Protein AF-0000000078951156 (afdb_homodimer)

Radius of gyration: 26.2 Å; Cα contacts (8 Å, |Δi|>4): 1531; chains: 2; bounding box: 58×68×75 Å

Nearest PDB structures (foldseek):
  7yvr-assembly1_C  TM=9.815E-01  e=1.668E-40  Neptunomonas marina
  1v72-assembly1_A  TM=9.658E-01  e=3.087E-38  Pseudomonas putida
  5vye-assembly1_C  TM=9.739E-01  e=1.030E-37  Pseudomonas putida
  7w0i-assembly1_A  TM=9.448E-01  e=1.186E-33  Mycolicibacterium vanbaalenii PYR-1
  1svv-assembly1_B  TM=9.393E-01  e=5.114E-29  Leishmania major

Secondary structure (DSSP, 8-state):
-PPEE-S-GGGSPPPHHHHHHHHHT-S---STT-STTGGGHHHHHHHHHTS--EEEEES-HHHHHHHHHHHH--TTEEEEEETT-HHHHSSTTHHHHHHTS-EEEEE--STT---HHHHHHHHHTS-S-TTSPEEEEEEEESS-TTS----HHHHHHHHHHHHHHT-EEEEEETTHHHHHHHHT--GGGGTGGGT--EEEEE-GGGT-SS-EEEEESSGGGGTTHHHHHHHTT---TTTHHHHHHHHHHHGGGHHHHHHHHHHHHHHHHHHHS-GGGBSS---SSEEEEE--HHHHHHHHHTTEE-EE-SSSEEEEE--TT--HHHHHHHHHHHHT-/-PPEE-S-GGGSPPPHHHHHHHHHT-S---STT-STTGGGHHHHHHHHHTS--EEEEES-HHHHHHHHHHHH--TTEEEEEETT-HHHHSSTTHHHHHHTS-EEEEE--STT---HHHHHHHHHTS-S-TTSPEEEEEEEESS-TTS----HHHHHHHHHHHHHHT-EEEEEETTHHHHHHHHT--GGGGTGGGT--EEEEE-GGGT-SS-EEEEESSGGGGTTHHHHHHHTT---TTTHHHHHHHHHHHGGGHHHHHHHHHHHHHHHHHHHS-GGGBSS---SSEEEEE--HHHHHHHHHTTEE-EE-SSSEEEEE--TT--HHHHHHHHHHHHT-

InterPro domains:
  IPR001597 Aromatic amino acid beta-eliminating lyase/threonine aldolase [PF01212] (6-291)
  IPR015421 Pyridoxal phosphate-dependent transferase, major domain [G3DSA:3.40.640.10] (15-253)
  IPR015422 Pyridoxal phosphate-dependent transferase, small domain [G3DSA:3.90.1150.10] (8-329)
  IPR015424 Pyridoxal phosphate-dependent transferase [SSF53383] (4-333)

Structure (mmCIF, N/CA/C/O backbone):
data_AF-0000000078951156-model_v1
#
loop_
_entity.id
_entity.type
_entity.pdbx_description
1 polymer 'Aromatic amino acid beta-eliminating lyase/threonine aldolase'
#
loop_
_atom_site.group_PDB
_atom_site.id
_atom_site.type_symbol
_atom_site.label_atom_id
_atom_site.label_alt_id
_atom_site.label_comp_id
_atom_site.label_asym_id
_atom_site.label_entity_id
_atom_site.label_seq_id
_atom_site.pdbx_PDB_ins_code
_atom_site.Cartn_x
_atom_site.Cartn_y
_atom_site.Cartn_z
_atom_site.occupancy
_atom_site.B_iso_or_equiv
_atom_site.auth_seq_id
_atom_site.auth_comp_id
_atom_site.auth_asym_id
_atom_site.auth_atom_id
_atom_site.pdbx_PDB_model_num
ATOM 1 N N . MET A 1 1 ? -22.469 3.604 26.531 1 47.78 1 MET A N 1
ATOM 2 C CA . MET A 1 1 ? -22.484 4.863 25.797 1 47.78 1 MET A CA 1
ATOM 3 C C . MET A 1 1 ? -21.641 4.762 24.516 1 47.78 1 MET A C 1
ATOM 5 O O . MET A 1 1 ? -20.641 4.031 24.484 1 47.78 1 MET A O 1
ATOM 9 N N . GLN A 1 2 ? -22.141 5.223 23.422 1 68.06 2 GLN A N 1
ATOM 10 C CA . GLN A 1 2 ? -21.453 5.094 22.125 1 68.06 2 GLN A CA 1
ATOM 11 C C . GLN A 1 2 ? -20.172 5.926 22.109 1 68.06 2 GLN A C 1
ATOM 13 O O . GLN A 1 2 ? -20.156 7.059 22.594 1 68.06 2 GLN A O 1
ATOM 18 N N . SER A 1 3 ? -19 5.363 21.781 1 87.38 3 SER A N 1
ATOM 19 C CA . SER A 1 3 ? -17.703 6.051 21.734 1 87.38 3 SER A CA 1
ATOM 20 C C . SER A 1 3 ? -17.75 7.207 20.734 1 87.38 3 SER A C 1
ATOM 22 O O . SER A 1 3 ? -18.328 7.09 19.656 1 87.38 3 SER A O 1
ATOM 24 N N . ILE A 1 4 ? -17.391 8.445 21.312 1 93 4 ILE A N 1
ATOM 25 C CA . ILE A 1 4 ? -17.344 9.641 20.484 1 93 4 ILE A CA 1
ATOM 26 C C . ILE A 1 4 ? -15.898 9.906 20.047 1 93 4 ILE A C 1
ATOM 28 O O . ILE A 1 4 ? -15.039 10.195 20.875 1 93 4 ILE A O 1
ATOM 32 N N . ARG A 1 5 ? -15.719 9.898 18.766 1 93.12 5 ARG A N 1
ATOM 33 C CA . ARG A 1 5 ? -14.375 9.852 18.188 1 93.12 5 ARG A CA 1
ATOM 34 C C . ARG A 1 5 ? -13.812 11.258 18.016 1 93.12 5 ARG A C 1
ATOM 36 O O . ARG A 1 5 ? -14.312 12.039 17.203 1 93.12 5 ARG A O 1
ATOM 43 N N . PHE A 1 6 ? -12.688 11.516 18.719 1 96.56 6 PHE A N 1
ATOM 44 C CA . PHE A 1 6 ? -11.883 12.711 18.469 1 96.56 6 PHE A CA 1
ATOM 45 C C . PHE A 1 6 ? -10.398 12.359 18.469 1 96.56 6 PHE A C 1
ATOM 47 O O . PHE A 1 6 ? -9.547 13.227 18.703 1 96.56 6 PHE A O 1
ATOM 54 N N . PHE A 1 7 ? -10.117 11.047 18.281 1 94.38 7 PHE A N 1
ATOM 55 C CA . PHE A 1 7 ? -8.734 10.586 18.406 1 94.38 7 PHE A CA 1
ATOM 56 C C . PHE A 1 7 ? -8.016 10.672 17.062 1 94.38 7 PHE A C 1
ATOM 58 O O . PHE A 1 7 ? -6.785 10.766 17.016 1 94.38 7 PHE A O 1
ATOM 65 N N . SER A 1 8 ? -8.828 10.617 15.953 1 95.38 8 SER A N 1
ATOM 66 C CA . SER A 1 8 ? -8.133 10.57 14.672 1 95.38 8 SER A CA 1
ATOM 67 C C . SER A 1 8 ? -9.094 10.828 13.516 1 95.38 8 SER A C 1
ATOM 69 O O . SER A 1 8 ? -10.219 10.328 13.516 1 95.38 8 SER A O 1
ATOM 71 N N . ASP A 1 9 ? -8.641 11.586 12.57 1 95.75 9 ASP A N 1
ATOM 72 C CA . ASP A 1 9 ? -9.422 11.797 11.359 1 95.75 9 ASP A CA 1
ATOM 73 C C . ASP A 1 9 ? -9.258 10.633 10.383 1 95.75 9 ASP A C 1
ATOM 75 O O . ASP A 1 9 ? -9.984 10.531 9.398 1 95.75 9 ASP A O 1
ATOM 79 N N . ASN A 1 10 ? -8.375 9.648 10.68 1 93.31 10 ASN A N 1
ATOM 80 C CA . ASN A 1 10 ? -8.242 8.406 9.914 1 93.31 10 ASN A CA 1
ATOM 81 C C . ASN A 1 10 ? -9.414 7.465 10.164 1 93.31 10 ASN A C 1
ATOM 83 O O . ASN A 1 10 ? -9.625 6.516 9.414 1 93.31 10 ASN A O 1
ATOM 87 N N . ALA A 1 11 ? -10.141 7.719 11.164 1 92.44 11 ALA A N 1
ATOM 88 C CA . ALA A 1 11 ? -11.234 6.828 11.531 1 92.44 11 ALA A CA 1
ATOM 89 C C . ALA A 1 11 ? -12.531 7.23 10.828 1 92.44 11 ALA A C 1
ATOM 91 O O . ALA A 1 11 ? -13.531 6.516 10.906 1 92.44 11 ALA A O 1
ATOM 92 N N . ALA A 1 12 ? -12.5 8.336 10.172 1 95.38 12 ALA A N 1
ATOM 93 C CA . ALA A 1 12 ? -13.688 8.898 9.539 1 95.38 12 ALA A CA 1
ATOM 94 C C . ALA A 1 12 ? -14.18 8 8.398 1 95.38 12 ALA A C 1
ATOM 96 O O . ALA A 1 12 ? -13.453 7.117 7.945 1 95.38 12 ALA A O 1
ATOM 97 N N . THR A 1 13 ? -15.383 8.156 7.988 1 96.88 13 THR A N 1
ATOM 98 C CA . THR A 1 13 ? -15.977 7.465 6.852 1 96.88 13 THR A CA 1
ATOM 99 C C . THR A 1 13 ? -15.422 8 5.535 1 96.88 13 THR A C 1
ATOM 101 O O . THR A 1 13 ? -14.641 8.953 5.531 1 96.88 13 THR A O 1
ATOM 104 N N . VAL A 1 14 ? -15.773 7.324 4.477 1 98.31 14 VAL A N 1
ATOM 105 C CA . VAL A 1 14 ? -15.508 7.793 3.121 1 98.31 14 VAL A CA 1
ATOM 106 C C . VAL A 1 14 ? -16.656 8.672 2.639 1 98.31 14 VAL A C 1
ATOM 108 O O . VAL A 1 14 ? -17.828 8.32 2.793 1 98.31 14 VAL A O 1
ATOM 111 N N . ALA A 1 15 ? -16.312 9.836 2.105 1 98.56 15 ALA A N 1
ATOM 112 C CA . ALA A 1 15 ? -17.328 10.766 1.614 1 98.56 15 ALA A CA 1
ATOM 113 C C . ALA A 1 15 ? -18.156 10.133 0.498 1 98.56 15 ALA A C 1
ATOM 115 O O . ALA A 1 15 ? -17.625 9.414 -0.349 1 98.56 15 ALA A O 1
ATOM 116 N N . ALA A 1 16 ? -19.422 10.477 0.451 1 98.12 16 ALA A N 1
ATOM 117 C CA . ALA A 1 16 ? -20.359 9.852 -0.475 1 98.12 16 ALA A CA 1
ATOM 118 C C . ALA A 1 16 ? -19.891 10.016 -1.92 1 98.12 16 ALA A C 1
ATOM 120 O O . ALA A 1 16 ? -19.891 9.055 -2.693 1 98.12 16 ALA A O 1
ATOM 121 N N . PRO A 1 17 ? -19.469 11.258 -2.359 1 98.56 17 PRO A N 1
ATOM 122 C CA . PRO A 1 17 ? -19.031 11.391 -3.748 1 98.56 17 PRO A CA 1
ATOM 123 C C . PRO A 1 17 ? -17.828 10.508 -4.078 1 98.56 17 PRO A C 1
ATOM 125 O O . PRO A 1 17 ? -17.688 10.047 -5.215 1 98.56 17 PRO A O 1
ATOM 128 N N . VAL A 1 18 ? -16.984 10.297 -3.096 1 98.69 18 VAL A N 1
ATOM 129 C CA . VAL A 1 18 ? -15.812 9.445 -3.293 1 98.69 18 VAL A CA 1
ATOM 130 C C . VAL A 1 18 ? -16.25 7.988 -3.432 1 98.69 18 VAL A C 1
ATOM 132 O O . VAL A 1 18 ? -15.773 7.277 -4.32 1 98.69 18 VAL A O 1
ATOM 135 N N . MET A 1 19 ? -17.141 7.496 -2.551 1 98.44 19 MET A N 1
ATOM 136 C CA . MET A 1 19 ? -17.672 6.141 -2.662 1 98.44 19 MET A CA 1
ATOM 137 C C . MET A 1 19 ? -18.359 5.93 -4.012 1 98.44 19 MET A C 1
ATOM 139 O O . MET A 1 19 ? -18.172 4.895 -4.652 1 98.44 19 MET A O 1
ATOM 143 N N . ASP A 1 20 ? -19.109 6.93 -4.406 1 98.44 20 ASP A N 1
ATOM 144 C CA . ASP A 1 20 ? -19.766 6.875 -5.707 1 98.44 20 ASP A CA 1
ATOM 145 C C . ASP A 1 20 ? -18.75 6.734 -6.836 1 98.44 20 ASP A C 1
ATOM 147 O O . ASP A 1 20 ? -18.984 6.004 -7.801 1 98.44 20 ASP A O 1
ATOM 151 N N . ALA A 1 21 ? -17.703 7.477 -6.77 1 98.5 21 ALA A N 1
ATOM 152 C CA . ALA A 1 21 ? -16.641 7.418 -7.781 1 98.5 21 ALA A CA 1
ATOM 153 C C . ALA A 1 21 ? -16.016 6.027 -7.84 1 98.5 21 ALA A C 1
ATOM 155 O O . ALA A 1 21 ? -15.695 5.531 -8.922 1 98.5 21 ALA A O 1
ATOM 156 N N . ILE A 1 22 ? -15.797 5.406 -6.672 1 98.12 22 ILE A N 1
ATOM 157 C CA . ILE A 1 22 ? -15.242 4.059 -6.598 1 98.12 22 ILE A CA 1
ATOM 158 C C . ILE A 1 22 ? -16.188 3.08 -7.305 1 98.12 22 ILE A C 1
ATOM 160 O O . ILE A 1 22 ? -15.742 2.279 -8.133 1 98.12 22 ILE A O 1
ATOM 164 N N . ILE A 1 23 ? -17.453 3.178 -7.023 1 97.69 23 ILE A N 1
ATOM 165 C CA . ILE A 1 23 ? -18.453 2.299 -7.621 1 97.69 23 ILE A CA 1
ATOM 166 C C . ILE A 1 23 ? -18.484 2.506 -9.133 1 97.69 23 ILE A C 1
ATOM 168 O O . ILE A 1 23 ? -18.516 1.539 -9.898 1 97.69 23 ILE A O 1
ATOM 172 N N . ALA A 1 24 ? -18.391 3.787 -9.531 1 97.12 24 ALA A N 1
ATOM 173 C CA . ALA A 1 24 ? -18.453 4.129 -10.945 1 97.12 24 ALA A CA 1
ATOM 174 C C . ALA A 1 24 ? -17.219 3.607 -11.695 1 97.12 24 ALA A C 1
ATOM 176 O O . ALA A 1 24 ? -17.297 3.279 -12.875 1 97.12 24 ALA A O 1
ATOM 177 N N . ALA A 1 25 ? -16.125 3.49 -11.016 1 96.69 25 ALA A N 1
ATOM 178 C CA . ALA A 1 25 ? -14.883 3.057 -11.633 1 96.69 25 ALA A CA 1
ATOM 179 C C . ALA A 1 25 ? -14.836 1.539 -11.781 1 96.69 25 ALA A C 1
ATOM 181 O O . ALA A 1 25 ? -13.891 0.99 -12.344 1 96.69 25 ALA A O 1
ATOM 182 N N . ASN A 1 26 ? -15.852 0.798 -11.258 1 96.38 26 ASN A N 1
ATOM 183 C CA . ASN A 1 26 ? -15.859 -0.661 -11.281 1 96.38 26 ASN A CA 1
ATOM 184 C C . ASN A 1 26 ? -16.219 -1.2 -12.656 1 96.38 26 ASN A C 1
ATOM 186 O O . ASN A 1 26 ? -17.25 -1.863 -12.828 1 96.38 26 ASN A O 1
ATOM 190 N N . GLN A 1 27 ? -15.375 -0.927 -13.562 1 91.81 27 GLN A N 1
ATOM 191 C CA . GLN A 1 27 ? -15.398 -1.432 -14.938 1 91.81 27 GLN A CA 1
ATOM 192 C C . GLN A 1 27 ? -14.047 -2.025 -15.32 1 91.81 27 GLN A C 1
ATOM 194 O O . GLN A 1 27 ? -13.016 -1.641 -14.773 1 91.81 27 GLN A O 1
ATOM 199 N N . SER A 1 28 ? -14.18 -2.949 -16.234 1 86.44 28 SER A N 1
ATOM 200 C CA . SER A 1 28 ? -12.906 -3.486 -16.719 1 86.44 28 SER A CA 1
ATOM 201 C C . SER A 1 28 ? -12.094 -2.422 -17.438 1 86.44 28 SER A C 1
ATOM 203 O O . SER A 1 28 ? -12.648 -1.62 -18.203 1 86.44 28 SER A O 1
ATOM 205 N N . ASP A 1 29 ? -10.805 -2.338 -17.125 1 87.69 29 ASP A N 1
ATOM 206 C CA . ASP A 1 29 ? -9.867 -1.392 -17.719 1 87.69 29 ASP A CA 1
ATOM 207 C C . ASP A 1 29 ? -8.438 -1.939 -17.688 1 87.69 29 ASP A C 1
ATOM 209 O O . ASP A 1 29 ? -8.203 -3.045 -17.203 1 87.69 29 ASP A O 1
ATOM 213 N N . MET A 1 30 ? -7.539 -1.238 -18.312 1 86.94 30 MET A N 1
ATOM 214 C CA . MET A 1 30 ? -6.129 -1.613 -18.219 1 86.94 30 MET A CA 1
ATOM 215 C C . MET A 1 30 ? -5.676 -1.623 -16.766 1 86.94 30 MET A C 1
ATOM 217 O O . MET A 1 30 ? -6.27 -0.954 -15.914 1 86.94 30 MET A O 1
ATOM 221 N N . ALA A 1 31 ? -4.656 -2.4 -16.516 1 88.19 31 ALA A N 1
ATOM 222 C CA . ALA A 1 31 ? -4.191 -2.572 -15.141 1 88.19 31 ALA A CA 1
ATOM 223 C C . ALA A 1 31 ? -3.125 -1.537 -14.789 1 88.19 31 ALA A C 1
ATOM 225 O O . ALA A 1 31 ? -2.576 -0.877 -15.68 1 88.19 31 ALA A O 1
ATOM 226 N N . TYR A 1 32 ? -3 -1.372 -13.406 1 89.44 32 TYR A N 1
ATOM 227 C CA . TYR A 1 32 ? -1.96 -0.537 -12.812 1 89.44 32 TYR A CA 1
ATOM 228 C C . TYR A 1 32 ? -2.176 0.931 -13.164 1 89.44 32 TYR A C 1
ATOM 230 O O . TYR A 1 32 ? -3.223 1.503 -12.859 1 89.44 32 TYR A O 1
ATOM 238 N N . ASP A 1 33 ? -1.281 1.632 -13.859 1 88.19 33 ASP A N 1
ATOM 239 C CA . ASP A 1 33 ? -1.396 3.068 -14.102 1 88.19 33 ASP A CA 1
ATOM 240 C C . ASP A 1 33 ? -1.821 3.352 -15.539 1 88.19 33 ASP A C 1
ATOM 242 O O . ASP A 1 33 ? -1.809 4.504 -15.977 1 88.19 33 ASP A O 1
ATOM 246 N N . SER A 1 34 ? -2.213 2.342 -16.203 1 90.12 34 SER A N 1
ATOM 247 C CA . SER A 1 34 ? -2.543 2.531 -17.609 1 90.12 34 SER A CA 1
ATOM 248 C C . SER A 1 34 ? -4.043 2.709 -17.812 1 90.12 34 SER A C 1
ATOM 250 O O . SER A 1 34 ? -4.512 2.873 -18.938 1 90.12 34 SER A O 1
ATOM 252 N N . ASP A 1 35 ? -4.781 2.744 -16.797 1 92.19 35 ASP A N 1
ATOM 253 C CA . ASP A 1 35 ? -6.223 2.949 -16.875 1 92.19 35 ASP A CA 1
ATOM 254 C C . ASP A 1 35 ? -6.559 4.422 -17.109 1 92.19 35 ASP A C 1
ATOM 256 O O . ASP A 1 35 ? -5.715 5.297 -16.906 1 92.19 35 ASP A O 1
ATOM 260 N N . LYS A 1 36 ? -7.758 4.672 -17.5 1 93.62 36 LYS A N 1
ATOM 261 C CA . LYS A 1 36 ? -8.164 6.004 -17.922 1 93.62 36 LYS A CA 1
ATOM 262 C C . LYS A 1 36 ? -8.164 6.984 -16.766 1 93.62 36 LYS A C 1
ATOM 264 O O . LYS A 1 36 ? -7.965 8.188 -16.953 1 93.62 36 LYS A O 1
ATOM 269 N N . TRP A 1 37 ? -8.398 6.578 -15.57 1 95.12 37 TRP A N 1
ATOM 270 C CA . TRP A 1 37 ? -8.406 7.473 -14.422 1 95.12 37 TRP A CA 1
ATOM 271 C C . TRP A 1 37 ? -6.984 7.891 -14.039 1 95.12 37 TRP A C 1
ATOM 273 O O . TRP A 1 37 ? -6.715 9.07 -13.828 1 95.12 37 TRP A O 1
ATOM 283 N N . SER A 1 38 ? -6.113 6.918 -13.984 1 95 38 SER A N 1
ATOM 284 C CA . SER A 1 38 ? -4.723 7.188 -13.625 1 95 38 SER A CA 1
ATOM 285 C C . SER A 1 38 ? -4.062 8.117 -14.641 1 95 38 SER A C 1
ATOM 287 O O . SER A 1 38 ? -3.238 8.953 -14.273 1 95 38 SER A O 1
ATOM 289 N N . GLN A 1 39 ? -4.445 7.992 -15.82 1 95.62 39 GLN A N 1
ATOM 290 C CA . GLN A 1 39 ? -3.822 8.758 -16.906 1 95.62 39 GLN A CA 1
ATOM 291 C C . GLN A 1 39 ? -4.238 10.219 -16.844 1 95.62 39 GLN A C 1
ATOM 293 O O . GLN A 1 39 ? -3.615 11.07 -17.484 1 95.62 39 GLN A O 1
ATOM 298 N N . LYS A 1 40 ? -5.223 10.578 -16.047 1 97 40 LYS A N 1
ATOM 299 C CA . LYS A 1 40 ? -5.723 11.945 -15.953 1 97 40 LYS A CA 1
ATOM 300 C C . LYS A 1 40 ? -5.004 12.711 -14.844 1 97 40 LYS A C 1
ATOM 302 O O . LYS A 1 40 ? -5.113 13.938 -14.758 1 97 40 LYS A O 1
ATOM 307 N N . LEU A 1 41 ? -4.246 12.078 -14.094 1 97.81 41 LEU A N 1
ATOM 308 C CA . LEU A 1 41 ? -3.781 12.672 -12.844 1 97.81 41 LEU A CA 1
ATOM 309 C C . LEU A 1 41 ? -2.855 13.859 -13.109 1 97.81 41 LEU A C 1
ATOM 311 O O . LEU A 1 41 ? -2.941 14.883 -12.438 1 97.81 41 LEU A O 1
ATOM 315 N N . ASP A 1 42 ? -1.95 13.711 -14.109 1 98.25 42 ASP A N 1
ATOM 316 C CA . ASP A 1 42 ? -1.067 14.828 -14.438 1 98.25 42 ASP A CA 1
ATOM 317 C C . ASP A 1 42 ? -1.869 16.078 -14.781 1 98.25 42 ASP A C 1
ATOM 319 O O . ASP A 1 42 ? -1.58 17.172 -14.273 1 98.25 42 ASP A O 1
ATOM 323 N N . ALA A 1 43 ? -2.877 15.906 -15.562 1 98.44 43 ALA A N 1
ATOM 324 C CA . ALA A 1 43 ? -3.676 17.047 -16.016 1 98.44 43 ALA A CA 1
ATOM 325 C C . ALA A 1 43 ? -4.461 17.656 -14.867 1 98.44 43 ALA A C 1
ATOM 327 O O . ALA A 1 43 ? -4.508 18.891 -14.734 1 98.44 43 ALA A O 1
ATOM 328 N N . ILE A 1 44 ? -5.023 16.828 -14.039 1 97.88 44 ILE A N 1
ATOM 329 C CA . ILE A 1 44 ? -5.871 17.281 -12.945 1 97.88 44 ILE A CA 1
ATOM 330 C C . ILE A 1 44 ? -5.031 18.078 -11.945 1 97.88 44 ILE A C 1
ATOM 332 O O . ILE A 1 44 ? -5.434 19.156 -11.508 1 97.88 44 ILE A O 1
ATOM 336 N N . PHE A 1 45 ? -3.904 17.609 -11.641 1 98.69 45 PHE A N 1
ATOM 337 C CA . PHE A 1 45 ? -3.053 18.297 -10.672 1 98.69 45 PHE A CA 1
ATOM 338 C C . PHE A 1 45 ? -2.393 19.516 -11.312 1 98.69 45 PHE A C 1
ATOM 340 O O . PHE A 1 45 ? -2.16 20.516 -10.641 1 98.69 45 PHE A O 1
ATOM 347 N N . SER A 1 46 ? -2.066 19.438 -12.625 1 98.81 46 SER A N 1
ATOM 348 C CA . SER A 1 46 ? -1.535 20.609 -13.312 1 98.81 46 SER A CA 1
ATOM 349 C C . SER A 1 46 ? -2.529 21.766 -13.289 1 98.81 46 SER A C 1
ATOM 351 O O . SER A 1 46 ? -2.143 22.922 -13.109 1 98.81 46 SER A O 1
ATOM 353 N N . GLU A 1 47 ? -3.752 21.375 -13.445 1 98.5 47 GLU A N 1
ATOM 354 C CA . GLU A 1 47 ? -4.801 22.391 -13.359 1 98.5 47 GLU A CA 1
ATOM 355 C C . GLU A 1 47 ? -4.895 22.969 -11.945 1 98.5 47 GLU A C 1
ATOM 357 O O . GLU A 1 47 ? -4.961 24.188 -11.773 1 98.5 47 GLU A O 1
ATOM 362 N N . LEU A 1 48 ? -4.844 22.172 -10.984 1 98.5 48 LEU A N 1
ATOM 363 C CA . LEU A 1 48 ? -4.969 22.578 -9.594 1 98.5 48 LEU A CA 1
ATOM 364 C C . LEU A 1 48 ? -3.857 23.562 -9.219 1 98.5 48 LEU A C 1
ATOM 366 O O . LEU A 1 48 ? -4.102 24.547 -8.523 1 98.5 48 LEU A O 1
ATOM 370 N N . PHE A 1 49 ? -2.629 23.281 -9.711 1 98.75 49 PHE A N 1
ATOM 371 C CA . PHE A 1 49 ? -1.468 24.031 -9.242 1 98.75 49 PHE A CA 1
ATOM 372 C C . PHE A 1 49 ? -1.082 25.109 -10.234 1 98.75 49 PHE A C 1
ATOM 374 O O . PHE A 1 49 ? -0.216 25.938 -9.953 1 98.75 49 PHE A O 1
ATOM 381 N N . GLY A 1 50 ? -1.696 25.109 -11.414 1 98.56 50 GLY A N 1
ATOM 382 C CA . GLY A 1 50 ? -1.432 26.125 -12.414 1 98.56 50 GLY A CA 1
ATOM 383 C C . GLY A 1 50 ? -0.062 25.984 -13.055 1 98.56 50 GLY A C 1
ATOM 384 O O . GLY A 1 50 ? 0.547 26.984 -13.445 1 98.56 50 GLY A O 1
ATOM 385 N N . THR A 1 51 ? 0.474 24.797 -13.016 1 98.69 51 THR A N 1
ATOM 386 C CA . THR A 1 51 ? 1.747 24.469 -13.641 1 98.69 51 THR A CA 1
ATOM 387 C C . THR A 1 51 ? 1.788 22.984 -14.039 1 98.69 51 THR A C 1
ATOM 389 O O . THR A 1 51 ? 1.026 22.172 -13.508 1 98.69 51 THR A O 1
ATOM 392 N N . ASP A 1 52 ? 2.604 22.625 -15.031 1 98.5 52 ASP A N 1
ATOM 393 C CA . ASP A 1 52 ? 2.746 21.234 -15.406 1 98.5 52 ASP A CA 1
ATOM 394 C C . ASP A 1 52 ? 3.383 20.422 -14.281 1 98.5 52 ASP A C 1
ATOM 396 O O . ASP A 1 52 ? 4.441 20.781 -13.766 1 98.5 52 ASP A O 1
ATOM 400 N N . VAL A 1 53 ? 2.748 19.375 -13.875 1 98.69 53 VAL A N 1
ATOM 401 C CA . VAL A 1 53 ? 3.283 18.484 -12.852 1 98.69 53 VAL A CA 1
ATOM 402 C C . VAL A 1 53 ? 3.178 17.031 -13.328 1 98.69 53 VAL A C 1
ATOM 404 O O . VAL A 1 53 ? 2.521 16.75 -14.328 1 98.69 53 VAL A O 1
ATOM 407 N N . THR A 1 54 ? 3.963 16.141 -12.766 1 98.62 54 THR A N 1
ATOM 408 C CA . THR A 1 54 ? 3.73 14.703 -12.781 1 98.62 54 THR A CA 1
ATOM 409 C C . THR A 1 54 ? 3.146 14.234 -11.453 1 98.62 54 THR A C 1
ATOM 411 O O . THR A 1 54 ? 3.605 14.648 -10.391 1 98.62 54 THR A O 1
ATOM 414 N N . ALA A 1 55 ? 2.074 13.508 -11.555 1 98.56 55 ALA A N 1
ATOM 415 C CA . ALA A 1 55 ? 1.429 13.031 -10.336 1 98.56 55 ALA A CA 1
ATOM 416 C C . ALA A 1 55 ? 1.238 11.516 -10.367 1 98.56 55 ALA A C 1
ATOM 418 O O . ALA A 1 55 ? 0.8 10.961 -11.375 1 98.56 55 ALA A O 1
ATOM 419 N N . HIS A 1 56 ? 1.643 10.883 -9.289 1 98.12 56 HIS A N 1
ATOM 420 C CA . HIS A 1 56 ? 1.404 9.461 -9.078 1 98.12 56 HIS A CA 1
ATOM 421 C C . HIS A 1 56 ? 0.555 9.219 -7.836 1 98.12 56 HIS A C 1
ATOM 423 O O . HIS A 1 56 ? 0.742 9.883 -6.812 1 98.12 56 HIS A O 1
ATOM 429 N N . TRP A 1 57 ? -0.445 8.305 -7.969 1 97.94 57 TRP A N 1
ATOM 430 C CA . TRP A 1 57 ? -1.23 7.961 -6.789 1 97.94 57 TRP A CA 1
ATOM 431 C C . TRP A 1 57 ? -0.433 7.066 -5.848 1 97.94 57 TRP A C 1
ATOM 433 O O . TRP A 1 57 ? 0.496 6.375 -6.273 1 97.94 57 TRP A O 1
ATOM 443 N N . ALA A 1 58 ? -0.673 7.156 -4.566 1 97.38 58 ALA A N 1
ATOM 444 C CA . ALA A 1 58 ? -0.184 6.297 -3.494 1 97.38 58 ALA A CA 1
ATOM 445 C C . ALA A 1 58 ? -1.318 5.887 -2.557 1 97.38 58 ALA A C 1
ATOM 447 O O . ALA A 1 58 ? -2.396 6.488 -2.58 1 97.38 58 ALA A O 1
ATOM 448 N N . VAL A 1 59 ? -1.075 4.926 -1.745 1 96.19 59 VAL A N 1
ATOM 449 C CA . VAL A 1 59 ? -2.186 4.371 -0.977 1 96.19 59 VAL A CA 1
ATOM 450 C C . VAL A 1 59 ? -2.104 4.852 0.47 1 96.19 59 VAL A C 1
ATOM 452 O O . VAL A 1 59 ? -3.115 4.898 1.174 1 96.19 59 VAL A O 1
ATOM 455 N N . THR A 1 60 ? -0.886 5.172 0.921 1 97.81 60 THR A N 1
ATOM 456 C CA . THR A 1 60 ? -0.72 5.695 2.273 1 97.81 60 THR A CA 1
ATOM 457 C C . THR A 1 60 ? 0.168 6.938 2.268 1 97.81 60 THR A C 1
ATOM 459 O O . THR A 1 60 ? 0.979 7.121 1.358 1 97.81 60 THR A O 1
ATOM 462 N N . GLY A 1 61 ? -0.064 7.754 3.279 1 98.19 61 GLY A N 1
ATOM 463 C CA . GLY A 1 61 ? 0.8 8.914 3.453 1 98.19 61 GLY A CA 1
ATOM 464 C C . GLY A 1 61 ? 2.246 8.539 3.727 1 98.19 61 GLY A C 1
ATOM 465 O O . GLY A 1 61 ? 3.164 9.164 3.189 1 98.19 61 GLY A O 1
ATOM 466 N N . THR A 1 62 ? 2.48 7.523 4.555 1 98.38 62 THR A N 1
ATOM 467 C CA . THR A 1 62 ? 3.826 7.055 4.863 1 98.38 62 THR A CA 1
ATOM 468 C C . THR A 1 62 ? 4.559 6.637 3.59 1 98.38 62 THR A C 1
ATOM 470 O O . THR A 1 62 ? 5.707 7.023 3.373 1 98.38 62 THR A O 1
ATOM 473 N N . ALA A 1 63 ? 3.879 5.895 2.754 1 98.31 63 ALA A N 1
ATOM 474 C CA . ALA A 1 63 ? 4.496 5.484 1.495 1 98.31 63 ALA A CA 1
ATOM 475 C C . ALA A 1 63 ? 4.789 6.691 0.609 1 98.31 63 ALA A C 1
ATOM 477 O O . ALA A 1 63 ? 5.844 6.766 -0.022 1 98.31 63 ALA A O 1
ATOM 478 N N . ALA A 1 64 ? 3.846 7.609 0.516 1 98.69 64 ALA A N 1
ATOM 479 C CA . ALA A 1 64 ? 4.031 8.805 -0.303 1 98.69 64 ALA A CA 1
ATOM 480 C C . ALA A 1 64 ? 5.25 9.602 0.154 1 98.69 64 ALA A C 1
ATOM 482 O O . ALA A 1 64 ? 6.066 10.023 -0.667 1 98.69 64 ALA A O 1
ATOM 483 N N . ASN A 1 65 ? 5.418 9.789 1.451 1 98.81 65 ASN A N 1
ATOM 484 C CA . ASN A 1 65 ? 6.566 10.492 2.002 1 98.81 65 ASN A CA 1
ATOM 485 C C . ASN A 1 65 ? 7.871 9.758 1.72 1 98.81 65 ASN A C 1
ATOM 487 O O . ASN A 1 65 ? 8.836 10.352 1.24 1 98.81 65 ASN A O 1
ATOM 491 N N . ALA A 1 66 ? 7.848 8.484 2.027 1 98.62 66 ALA A N 1
ATOM 492 C CA . ALA A 1 66 ? 9.078 7.699 1.927 1 98.62 66 ALA A CA 1
ATOM 493 C C . ALA A 1 66 ? 9.547 7.598 0.479 1 98.62 66 ALA A C 1
ATOM 495 O O . ALA A 1 66 ? 10.74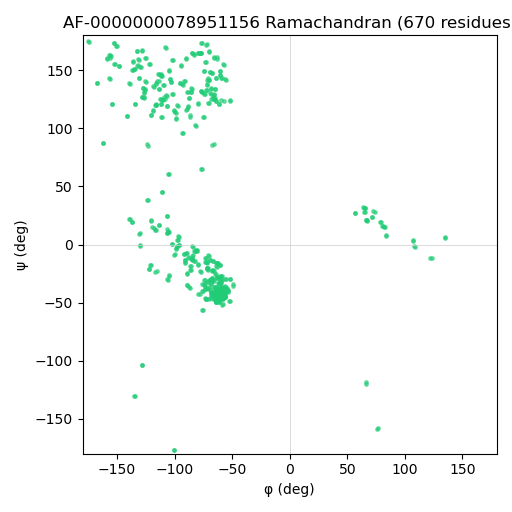2 7.703 0.198 1 98.62 66 ALA A O 1
ATOM 496 N N . LEU A 1 67 ? 8.609 7.367 -0.428 1 98.56 67 LEU A N 1
ATOM 497 C CA . LEU A 1 67 ? 8.945 7.34 -1.849 1 98.56 67 LEU A CA 1
ATOM 498 C C . LEU A 1 67 ? 9.477 8.695 -2.307 1 98.56 67 LEU A C 1
ATOM 500 O O . LEU A 1 67 ? 10.43 8.758 -3.08 1 98.56 67 LEU A O 1
ATOM 504 N N . SER A 1 68 ? 8.867 9.758 -1.838 1 98.75 68 SER A N 1
ATOM 505 C CA . SER A 1 68 ? 9.312 11.102 -2.186 1 98.75 68 SER A CA 1
ATOM 506 C C . SER A 1 68 ? 10.742 11.352 -1.703 1 98.75 68 SER A C 1
ATOM 508 O O . SER A 1 68 ? 11.578 11.852 -2.459 1 98.75 68 SER A O 1
ATOM 510 N N . LEU A 1 69 ? 11 10.984 -0.462 1 98.69 69 LEU A N 1
ATOM 511 C CA . LEU A 1 69 ? 12.312 11.227 0.114 1 98.69 69 LEU A CA 1
ATOM 512 C C . LEU A 1 69 ? 13.375 10.359 -0.564 1 98.69 69 LEU A C 1
ATOM 514 O O . LEU A 1 69 ? 14.523 10.789 -0.718 1 98.69 69 LEU A O 1
ATOM 518 N N . SER A 1 70 ? 12.977 9.156 -0.963 1 97.94 70 SER A N 1
ATOM 519 C CA . SER A 1 70 ? 13.906 8.281 -1.666 1 97.94 70 SER A CA 1
ATOM 520 C C . SER A 1 70 ? 14.289 8.852 -3.027 1 97.94 70 SER A C 1
ATOM 522 O O . SER A 1 70 ? 15.328 8.508 -3.584 1 97.94 70 SER A O 1
ATOM 524 N N . ALA A 1 71 ? 13.5 9.703 -3.582 1 97.69 71 ALA A N 1
ATOM 525 C CA . ALA A 1 71 ? 13.758 10.32 -4.883 1 97.69 71 ALA A CA 1
ATOM 526 C C . ALA A 1 71 ? 14.75 11.469 -4.758 1 97.69 71 ALA A C 1
ATOM 528 O O . ALA A 1 71 ? 15.352 11.891 -5.75 1 97.69 71 ALA A O 1
ATOM 529 N N . ILE A 1 72 ? 14.969 12 -3.518 1 98.25 72 ILE A N 1
ATOM 530 C CA . ILE A 1 72 ? 15.703 13.258 -3.471 1 98.25 72 ILE A CA 1
ATOM 531 C C . ILE A 1 72 ? 16.844 13.156 -2.467 1 98.25 72 ILE A C 1
ATOM 533 O O . ILE A 1 72 ? 17.609 14.109 -2.283 1 98.25 72 ILE A O 1
ATOM 537 N N . CYS A 1 73 ? 17.016 12 -1.777 1 98.38 73 CYS A N 1
ATOM 538 C CA . CYS A 1 73 ? 18.094 11.828 -0.803 1 98.38 73 CYS A CA 1
ATOM 539 C C . CYS A 1 73 ? 18.797 10.492 -0.997 1 98.38 73 CYS A C 1
ATOM 541 O O . CYS A 1 73 ? 18.156 9.438 -0.954 1 98.38 73 CYS A O 1
ATOM 543 N N . PRO A 1 74 ? 20.078 10.508 -1.243 1 97.25 74 PRO A N 1
ATOM 544 C CA . PRO A 1 74 ? 20.828 9.25 -1.359 1 97.25 74 PRO A CA 1
ATOM 545 C C . PRO A 1 74 ? 20.969 8.523 -0.024 1 97.25 74 PRO A C 1
ATOM 547 O O . PRO A 1 74 ? 20.688 9.109 1.03 1 97.25 74 PRO A O 1
ATOM 550 N N . PRO A 1 75 ? 21.375 7.238 -0.046 1 96.5 75 PRO A N 1
ATOM 551 C CA . PRO A 1 75 ? 21.453 6.441 1.182 1 96.5 75 PRO A CA 1
ATOM 552 C C . PRO A 1 75 ? 22.422 7.035 2.203 1 96.5 75 PRO A C 1
ATOM 554 O O . PRO A 1 75 ? 22.266 6.832 3.408 1 96.5 75 PRO A O 1
ATOM 557 N N . PHE A 1 76 ? 23.438 7.762 1.803 1 96.19 76 PHE A N 1
ATOM 558 C CA . PHE A 1 76 ? 24.453 8.32 2.693 1 96.19 76 PHE A CA 1
ATOM 559 C C . PHE A 1 76 ? 24.125 9.766 3.049 1 96.19 76 PHE A C 1
ATOM 561 O O . PHE A 1 76 ? 24.891 10.422 3.752 1 96.19 76 PHE A O 1
ATOM 568 N N . GLY A 1 77 ? 22.938 10.203 2.611 1 97.5 77 GLY A N 1
ATOM 569 C CA . GLY A 1 77 ? 22.578 11.602 2.801 1 97.5 77 GLY A CA 1
ATOM 570 C C . GLY A 1 77 ? 21.641 11.812 3.98 1 97.5 77 GLY A C 1
ATOM 571 O O . GLY A 1 77 ? 21.344 10.875 4.723 1 97.5 77 GLY A O 1
ATOM 572 N N . GLY A 1 78 ? 21.219 13.109 4.141 1 98.25 78 GLY A N 1
ATOM 573 C CA . GLY A 1 78 ? 20.328 13.484 5.223 1 98.25 78 GLY A CA 1
ATOM 574 C C . GLY A 1 78 ? 19.203 14.398 4.777 1 98.25 78 GLY A C 1
ATOM 575 O O . GLY A 1 78 ? 19.328 15.125 3.789 1 98.25 78 GLY A O 1
ATOM 576 N N . VAL A 1 79 ? 18.109 14.297 5.457 1 98.88 79 VAL A N 1
ATOM 577 C CA . VAL A 1 79 ? 16.953 15.156 5.258 1 98.88 79 VAL A CA 1
ATOM 578 C C . VAL A 1 79 ? 16.688 15.977 6.523 1 98.88 79 VAL A C 1
ATOM 580 O O . VAL A 1 79 ? 16.484 15.414 7.602 1 98.88 79 VAL A O 1
ATOM 583 N N . LEU A 1 80 ? 16.734 17.266 6.387 1 98.88 80 LEU A N 1
ATOM 584 C CA . LEU A 1 80 ? 16.438 18.156 7.504 1 98.88 80 LEU A CA 1
ATOM 585 C C . LEU A 1 80 ? 14.945 18.234 7.766 1 98.88 80 LEU A C 1
ATOM 587 O O . LEU A 1 80 ? 14.156 18.391 6.832 1 98.88 80 LEU A O 1
ATOM 591 N N . CYS A 1 81 ? 14.539 18.078 9.016 1 98.75 81 CYS A N 1
ATOM 592 C CA . CYS A 1 81 ? 13.125 18.141 9.352 1 98.75 81 CYS A CA 1
ATOM 593 C C . CYS A 1 81 ? 12.93 18.5 10.82 1 98.75 81 CYS A C 1
ATOM 595 O O . CYS A 1 81 ? 13.883 18.484 11.602 1 98.75 81 CYS A O 1
ATOM 597 N N . SER A 1 82 ? 11.75 18.922 11.148 1 98.56 82 SER A N 1
ATOM 598 C CA . SER A 1 82 ? 11.375 19.172 12.531 1 98.56 82 SER A CA 1
ATOM 599 C C . SER A 1 82 ? 11.484 17.906 13.375 1 98.56 82 SER A C 1
ATOM 601 O O . SER A 1 82 ? 11.195 16.812 12.898 1 98.56 82 SER A O 1
ATOM 603 N N . GLN A 1 83 ? 11.789 18.062 14.664 1 96.62 83 GLN A N 1
ATOM 604 C CA . GLN A 1 83 ? 11.836 16.938 15.586 1 96.62 83 GLN A CA 1
ATOM 605 C C . GLN A 1 83 ? 10.453 16.297 15.742 1 96.62 83 GLN A C 1
ATOM 607 O O . GLN A 1 83 ? 10.344 15.133 16.125 1 96.62 83 GLN A O 1
ATOM 612 N N . ASP A 1 84 ? 9.445 17.078 15.359 1 96.69 84 ASP A N 1
ATOM 613 C CA . ASP A 1 84 ? 8.07 16.609 15.555 1 96.69 84 ASP A CA 1
ATOM 614 C C . ASP A 1 84 ? 7.473 16.109 14.242 1 96.69 84 ASP A C 1
ATOM 616 O O . ASP A 1 84 ? 6.32 15.672 14.203 1 96.69 84 ASP A O 1
ATOM 620 N N . ALA A 1 85 ? 8.281 16.172 13.164 1 97.69 85 ALA A N 1
ATOM 621 C CA . ALA A 1 85 ? 7.754 15.75 11.859 1 97.69 85 ALA A CA 1
ATOM 622 C C . ALA A 1 85 ? 7.285 14.297 11.898 1 97.69 85 ALA A C 1
ATOM 624 O O . ALA A 1 85 ? 7.898 13.453 12.555 1 97.69 85 ALA A O 1
ATOM 625 N N . HIS A 1 86 ? 6.211 14.062 11.18 1 97.31 86 HIS A N 1
ATOM 626 C CA . HIS A 1 86 ? 5.676 12.703 11.125 1 97.31 86 HIS A CA 1
ATOM 627 C C . HIS A 1 86 ? 6.73 11.711 10.648 1 97.31 86 HIS A C 1
ATOM 629 O O . HIS A 1 86 ? 6.816 10.594 11.164 1 97.31 86 HIS A O 1
ATOM 635 N N . VAL A 1 87 ? 7.547 12.055 9.656 1 98.06 87 VAL A N 1
ATOM 636 C CA . VAL A 1 87 ? 8.586 11.188 9.102 1 98.06 87 VAL A CA 1
ATOM 637 C C . VAL A 1 87 ? 9.57 10.797 10.195 1 98.06 87 VAL A C 1
ATOM 639 O O . VAL A 1 87 ? 10.18 9.719 10.141 1 98.06 87 VAL A O 1
ATOM 642 N N . GLN A 1 88 ? 9.703 11.625 11.18 1 97.5 88 GLN A N 1
ATOM 643 C CA . GLN A 1 88 ? 10.617 11.375 12.289 1 97.5 88 GLN A CA 1
ATOM 644 C C . GLN A 1 88 ? 9.953 10.547 13.383 1 97.5 88 GLN A C 1
ATOM 646 O O . GLN A 1 88 ? 10.578 9.656 13.969 1 97.5 88 GLN A O 1
ATOM 651 N N . THR A 1 89 ? 8.68 10.797 13.617 1 95.19 89 THR A N 1
ATOM 652 C CA . THR A 1 89 ? 8.102 10.344 14.875 1 95.19 89 THR A CA 1
ATOM 653 C C . THR A 1 89 ? 7.18 9.148 14.641 1 95.19 89 THR A C 1
ATOM 655 O O . THR A 1 89 ? 7.035 8.289 15.516 1 95.19 89 THR A O 1
ATOM 658 N N . ASP A 1 90 ? 6.562 9.086 13.461 1 94.81 90 ASP A N 1
ATOM 659 C CA . ASP A 1 90 ? 5.402 8.203 13.422 1 94.81 90 ASP A CA 1
ATOM 660 C C . ASP A 1 90 ? 5.352 7.41 12.117 1 94.81 90 ASP A C 1
ATOM 662 O O . ASP A 1 90 ? 4.281 6.984 11.688 1 94.81 90 ASP A O 1
ATOM 666 N N . GLU A 1 91 ? 6.461 7.23 11.422 1 95.88 91 GLU A N 1
ATOM 667 C CA . GLU A 1 91 ? 6.43 6.469 10.18 1 95.88 91 GLU A CA 1
ATOM 668 C C . GLU A 1 91 ? 7.262 5.195 10.289 1 95.88 91 GLU A C 1
ATOM 670 O O . GLU A 1 91 ? 7.605 4.586 9.273 1 95.88 91 GLU A O 1
ATOM 675 N N . GLY A 1 92 ? 7.645 4.852 11.445 1 95.5 92 GLY A N 1
ATOM 676 C CA . GLY A 1 92 ? 8.227 3.547 11.711 1 95.5 92 GLY A CA 1
ATOM 677 C C . GLY A 1 92 ? 9.555 3.332 11.008 1 95.5 92 GLY A C 1
ATOM 678 O O . GLY A 1 92 ? 9.867 2.217 10.586 1 95.5 92 GLY A O 1
ATOM 679 N N . GLY A 1 93 ? 10.305 4.367 10.742 1 96.62 93 GLY A N 1
ATOM 680 C CA . GLY A 1 93 ? 11.594 4.242 10.07 1 96.62 93 GLY A CA 1
ATOM 681 C C . GLY A 1 93 ? 11.477 4.098 8.57 1 96.62 93 GLY A C 1
ATOM 682 O O . GLY A 1 93 ? 12.43 3.693 7.898 1 96.62 93 GLY A O 1
ATOM 683 N N . ALA A 1 94 ? 10.328 4.418 8.031 1 98.06 94 ALA A N 1
ATOM 684 C CA . ALA A 1 94 ? 10.078 4.266 6.602 1 98.06 94 ALA A CA 1
ATOM 685 C C . ALA A 1 94 ? 11.062 5.09 5.781 1 98.06 94 ALA A C 1
ATOM 687 O O . ALA A 1 94 ? 11.625 4.602 4.793 1 98.06 94 ALA A O 1
ATOM 688 N N . PRO A 1 95 ? 11.336 6.367 6.152 1 97.88 95 PRO A N 1
ATOM 689 C CA . PRO A 1 95 ? 12.289 7.129 5.344 1 97.88 95 PRO A CA 1
ATOM 690 C C . PRO A 1 95 ? 13.648 6.434 5.223 1 97.88 95 PRO A C 1
ATOM 692 O O . PRO A 1 95 ? 14.18 6.305 4.117 1 97.88 95 PRO A O 1
ATOM 695 N N . GLU A 1 96 ? 14.18 5.91 6.367 1 97.56 96 GLU A N 1
ATOM 696 C CA . GLU A 1 96 ? 15.461 5.211 6.379 1 97.56 96 GLU A CA 1
ATOM 697 C C . GLU A 1 96 ? 15.398 3.932 5.551 1 97.56 96 GLU A C 1
ATOM 699 O O . GLU A 1 96 ? 16.328 3.629 4.793 1 97.56 96 GLU A O 1
ATOM 704 N N . PHE A 1 97 ? 14.344 3.328 5.676 1 97.88 97 PHE A N 1
ATOM 705 C CA . PHE A 1 97 ? 14.141 2.086 4.938 1 97.88 97 PHE A CA 1
ATOM 706 C C . PHE A 1 97 ? 14.133 2.342 3.438 1 97.88 97 PHE A C 1
ATOM 708 O O . PHE A 1 97 ? 14.859 1.692 2.684 1 97.88 97 PHE A O 1
ATOM 715 N N . TYR A 1 98 ? 13.391 3.285 2.906 1 98.06 98 TYR A N 1
ATOM 716 C CA . TYR A 1 98 ? 13.188 3.543 1.486 1 98.06 98 TYR A CA 1
ATOM 717 C C . TYR A 1 98 ? 14.422 4.176 0.86 1 98.06 98 TYR A C 1
ATOM 719 O O . TYR A 1 98 ? 14.711 3.951 -0.317 1 98.06 98 TYR A O 1
ATOM 727 N N . THR A 1 99 ? 15.18 4.945 1.642 1 96.75 99 THR A N 1
ATOM 728 C CA . THR A 1 99 ? 16.359 5.613 1.109 1 96.75 99 THR A CA 1
ATOM 729 C C . THR A 1 99 ? 17.562 4.684 1.147 1 96.75 99 THR A C 1
ATOM 731 O O . THR A 1 99 ? 18.609 4.984 0.558 1 96.75 99 THR A O 1
ATOM 734 N N . GLY A 1 100 ? 17.406 3.6 1.862 1 95 100 GLY A N 1
ATOM 735 C CA . GLY A 1 100 ? 18.531 2.684 2.002 1 95 100 GLY A CA 1
ATOM 736 C C . GLY A 1 100 ? 19.516 3.107 3.074 1 95 100 GLY A C 1
ATOM 737 O O . GLY A 1 100 ? 20.688 2.732 3.027 1 95 100 GLY A O 1
ATOM 738 N N . GLY A 1 101 ? 19.062 4.105 3.992 1 95 101 GLY A N 1
ATOM 739 C CA . GLY A 1 101 ? 19.969 4.367 5.098 1 95 101 GLY A CA 1
ATOM 740 C C . GLY A 1 101 ? 20.172 5.844 5.371 1 95 101 GLY A C 1
ATOM 741 O O . GLY A 1 101 ? 20.969 6.219 6.23 1 95 101 GLY A O 1
ATOM 742 N N . SER A 1 102 ? 19.438 6.711 4.695 1 96.12 102 SER A N 1
ATOM 743 C CA . SER A 1 102 ? 19.609 8.133 4.961 1 96.12 102 SER A CA 1
ATOM 744 C C . SER A 1 102 ? 19.219 8.477 6.395 1 96.12 102 SER A C 1
ATOM 746 O O . SER A 1 102 ? 18.609 7.668 7.09 1 96.12 102 SER A O 1
ATOM 748 N N . LYS A 1 103 ? 19.75 9.656 6.832 1 96.12 103 LYS A N 1
ATOM 749 C CA . LYS A 1 103 ? 19.5 10.109 8.195 1 96.12 103 LYS A CA 1
ATOM 750 C C . LYS A 1 103 ? 18.562 11.32 8.219 1 96.12 103 LYS A C 1
ATOM 752 O O . LYS A 1 103 ? 18.672 12.203 7.367 1 96.12 103 LYS A O 1
ATOM 757 N N . LEU A 1 104 ? 17.609 11.336 9.125 1 98.5 104 LEU A N 1
ATOM 758 C CA . LEU A 1 104 ? 16.859 12.562 9.406 1 98.5 104 LEU A CA 1
ATOM 759 C C . LEU A 1 104 ? 17.672 13.484 10.328 1 98.5 104 LEU A C 1
ATOM 761 O O . LEU A 1 104 ? 18.094 13.07 11.406 1 98.5 104 LEU A O 1
ATOM 765 N N . LEU A 1 105 ? 17.922 14.656 9.867 1 98.38 105 LEU A N 1
ATOM 766 C CA . LEU A 1 105 ? 18.656 15.672 10.609 1 98.38 105 LEU A CA 1
ATOM 767 C C . LEU A 1 105 ? 17.703 16.672 11.25 1 98.38 105 LEU A C 1
ATOM 769 O O . LEU A 1 105 ? 17.109 17.5 10.562 1 98.38 105 LEU A O 1
ATOM 773 N N . LEU A 1 106 ? 17.641 16.703 12.539 1 98.38 106 LEU A N 1
ATOM 774 C CA . LEU A 1 106 ? 16.562 17.391 13.25 1 98.38 106 LEU A CA 1
ATOM 775 C C . LEU A 1 106 ? 16.875 18.859 13.438 1 98.38 106 LEU A C 1
ATOM 777 O O . LEU A 1 106 ? 18 19.219 13.812 1 98.38 106 LEU A O 1
ATOM 781 N N . VAL A 1 107 ? 15.914 19.625 13.102 1 98.44 107 VAL A N 1
ATOM 782 C CA . VAL A 1 107 ? 15.969 21.078 13.258 1 98.44 107 VAL A CA 1
ATOM 783 C C . VAL A 1 107 ? 15.039 21.516 14.391 1 98.44 107 VAL A C 1
ATOM 785 O O . VAL A 1 107 ? 13.844 21.188 14.375 1 98.44 107 VAL A O 1
ATOM 788 N N . PRO A 1 108 ? 15.539 22.234 15.359 1 95.88 108 PRO A N 1
ATOM 789 C CA . PRO A 1 108 ? 14.672 22.688 16.453 1 95.88 108 PRO A CA 1
ATOM 790 C C . PRO A 1 108 ? 13.633 23.703 15.992 1 95.88 108 PRO A C 1
ATOM 792 O O . PRO A 1 108 ? 13.891 24.469 15.055 1 95.88 108 PRO A O 1
ATOM 795 N N . GLY A 1 109 ? 12.539 23.688 16.578 1 95.38 109 GLY A N 1
ATOM 796 C CA . GLY A 1 109 ? 11.477 24.641 16.312 1 95.38 109 GLY A CA 1
ATOM 797 C C . GLY A 1 109 ? 10.289 24.5 17.234 1 95.38 109 GLY A C 1
ATOM 798 O O . GLY A 1 109 ? 10.297 23.672 18.141 1 95.38 109 GLY A O 1
ATOM 799 N N . GLU A 1 110 ? 9.336 25.438 17.094 1 95.31 110 GLU A N 1
ATOM 800 C CA . GLU A 1 110 ? 8.102 25.438 17.891 1 95.31 110 GLU A CA 1
ATOM 801 C C . GLU A 1 110 ? 6.891 25.109 17.016 1 95.31 110 GLU A C 1
ATOM 803 O O . GLU A 1 110 ? 6.844 25.484 15.852 1 95.31 110 GLU A O 1
ATOM 808 N N . GLY A 1 111 ? 5.906 24.375 17.641 1 96.25 111 GLY A N 1
ATOM 809 C CA . GLY A 1 111 ? 4.691 24.047 16.906 1 96.25 111 GLY A CA 1
ATOM 810 C C . GLY A 1 111 ? 4.93 23.094 15.742 1 96.25 111 GLY A C 1
ATOM 811 O O . GLY A 1 111 ? 4.211 23.141 14.742 1 96.25 111 GLY A O 1
ATOM 812 N N . ALA A 1 112 ? 6.07 22.359 15.828 1 97.44 112 ALA A N 1
ATOM 813 C CA . ALA A 1 112 ? 6.484 21.438 14.781 1 97.44 112 ALA A CA 1
ATOM 814 C C . ALA A 1 112 ? 6.852 22.172 13.5 1 97.44 112 ALA A C 1
ATOM 816 O O . ALA A 1 112 ? 6.812 21.609 12.406 1 97.44 112 ALA A O 1
ATOM 817 N N . LYS A 1 113 ? 7.164 23.484 13.625 1 98.38 113 LYS A N 1
ATOM 818 C CA . LYS A 1 113 ? 7.672 24.281 12.508 1 98.38 113 LYS A CA 1
ATOM 819 C C . LYS A 1 113 ? 9.172 24.531 12.648 1 98.38 113 LYS A C 1
ATOM 821 O O . LYS A 1 113 ? 9.695 24.562 13.766 1 98.38 113 LYS A O 1
ATOM 826 N N . ILE A 1 114 ? 9.75 24.641 11.484 1 98.31 114 ILE A N 1
ATOM 827 C CA . ILE A 1 114 ? 11.133 25.109 11.484 1 98.31 114 ILE A CA 1
ATOM 828 C C . ILE A 1 114 ? 11.195 26.5 10.867 1 98.31 114 ILE A C 1
ATOM 830 O O . ILE A 1 114 ? 10.391 26.844 10.008 1 98.31 114 ILE A O 1
ATOM 834 N N . THR A 1 115 ? 12.109 27.328 11.375 1 98.31 115 THR A N 1
ATOM 835 C CA . THR A 1 115 ? 12.336 28.641 10.805 1 98.31 115 THR A CA 1
ATOM 836 C C . THR A 1 115 ? 13.477 28.625 9.797 1 98.31 115 THR A C 1
ATOM 838 O O . THR A 1 115 ? 14.32 27.719 9.836 1 98.31 115 THR A O 1
ATOM 841 N N . PRO A 1 116 ? 13.383 29.562 8.891 1 98.44 116 PRO A N 1
ATOM 842 C CA . PRO A 1 116 ? 14.5 29.656 7.945 1 98.44 116 PRO A CA 1
ATOM 843 C C . PRO A 1 116 ? 15.852 29.797 8.641 1 98.44 116 PRO A C 1
ATOM 845 O O . PRO A 1 116 ? 16.844 29.219 8.203 1 98.44 116 PRO A O 1
ATOM 848 N N . GLU A 1 117 ? 15.852 30.547 9.742 1 98.31 117 GLU A N 1
ATOM 849 C CA . GLU A 1 117 ? 17.094 30.766 10.484 1 98.31 117 GLU A CA 1
ATOM 850 C C . GLU A 1 117 ? 17.594 29.453 11.109 1 98.31 117 GLU A C 1
ATOM 852 O O . GLU A 1 117 ? 18.766 29.141 11.023 1 98.31 117 GLU A O 1
ATOM 857 N N . ALA A 1 118 ? 16.719 28.719 11.75 1 98.56 118 ALA A N 1
ATOM 858 C CA . ALA A 1 118 ? 17.078 27.438 12.367 1 98.56 118 ALA A CA 1
ATOM 859 C C . ALA A 1 118 ? 17.547 26.438 11.32 1 98.56 118 ALA A C 1
ATOM 861 O O . ALA A 1 118 ? 18.5 25.688 11.555 1 98.56 118 ALA A O 1
ATOM 862 N N . LEU A 1 119 ? 16.844 26.469 10.203 1 98.62 119 LEU A N 1
ATOM 863 C CA . LEU A 1 119 ? 17.219 25.594 9.094 1 98.62 119 LEU A CA 1
ATOM 864 C C . LEU A 1 119 ? 18.625 25.906 8.594 1 98.62 119 LEU A C 1
ATOM 866 O O . LEU A 1 119 ? 19.453 25 8.438 1 98.62 119 LEU A O 1
ATOM 870 N N . LYS A 1 120 ? 18.859 27.156 8.359 1 97.75 120 LYS A N 1
ATOM 871 C CA . LYS A 1 120 ? 20.156 27.594 7.879 1 97.75 120 LYS A CA 1
ATOM 872 C C . LYS A 1 120 ? 21.266 27.25 8.883 1 97.75 120 LYS A C 1
ATOM 874 O O . LYS A 1 120 ? 22.297 26.719 8.508 1 97.75 120 LYS A O 1
ATOM 879 N N . THR A 1 121 ? 21 27.516 10.125 1 97.81 121 THR A N 1
ATOM 880 C CA . THR A 1 121 ? 21.969 27.25 11.188 1 97.81 121 THR A CA 1
ATOM 881 C C . THR A 1 121 ? 22.297 25.766 11.258 1 97.81 121 THR A C 1
ATOM 883 O O . THR A 1 121 ? 23.469 25.391 11.359 1 97.81 121 THR A O 1
ATOM 886 N N . ARG A 1 122 ? 21.281 24.953 11.219 1 97.62 122 ARG A N 1
ATOM 887 C CA . ARG A 1 122 ? 21.484 23.5 11.312 1 97.62 122 ARG A CA 1
ATOM 888 C C . ARG A 1 122 ? 22.281 23 10.109 1 97.62 122 ARG A C 1
ATOM 890 O O . ARG A 1 122 ? 23.172 22.156 10.266 1 97.62 122 ARG A O 1
ATOM 897 N N . ALA A 1 123 ? 21.953 23.453 8.961 1 97 123 ALA A N 1
ATOM 898 C CA . ALA A 1 123 ? 22.656 23.047 7.754 1 97 123 ALA A CA 1
ATOM 899 C C . ALA A 1 123 ? 24.125 23.453 7.805 1 97 123 ALA A C 1
ATOM 901 O O . ALA A 1 123 ? 25.016 22.672 7.434 1 97 123 ALA A O 1
ATOM 902 N N . GLU A 1 124 ? 24.375 24.594 8.32 1 95.94 124 GLU A N 1
ATOM 903 C CA . GLU A 1 124 ? 25.719 25.156 8.336 1 95.94 124 GLU A CA 1
ATOM 904 C C . GLU A 1 124 ? 26.562 24.516 9.43 1 95.94 124 GLU A C 1
ATOM 906 O O . GLU A 1 124 ? 27.797 24.531 9.359 1 95.94 124 GLU A O 1
ATOM 911 N N . ALA A 1 125 ? 25.906 24 10.359 1 95.88 125 ALA A N 1
ATOM 912 C CA . ALA A 1 125 ? 26.625 23.375 11.477 1 95.88 125 ALA A CA 1
ATOM 913 C C . ALA A 1 125 ? 27.281 22.062 11.047 1 95.88 125 ALA A C 1
ATOM 915 O O . ALA A 1 125 ? 28.141 21.547 11.742 1 95.88 125 ALA A O 1
ATOM 916 N N . ILE A 1 126 ? 26.891 21.547 9.977 1 94.69 126 ILE A N 1
ATOM 917 C CA . ILE A 1 126 ? 27.453 20.297 9.469 1 94.69 126 ILE A CA 1
ATOM 918 C C . ILE A 1 126 ? 28.656 20.609 8.578 1 94.69 126 ILE A C 1
ATOM 920 O O . ILE A 1 126 ? 28.5 21.172 7.488 1 94.69 126 ILE A O 1
ATOM 924 N N . ALA A 1 127 ? 29.859 20.141 9.016 1 93.75 127 ALA A N 1
ATOM 925 C CA . ALA A 1 127 ? 31.078 20.391 8.25 1 93.75 127 ALA A CA 1
ATOM 926 C C . ALA A 1 127 ? 31.109 19.562 6.973 1 93.75 127 ALA A C 1
ATOM 928 O O . ALA A 1 127 ? 30.594 18.438 6.945 1 93.75 127 ALA A O 1
ATOM 929 N N . ASP A 1 128 ? 31.594 20.172 5.996 1 91.25 128 ASP A N 1
ATOM 930 C CA . ASP A 1 128 ? 31.828 19.406 4.773 1 91.25 128 ASP A CA 1
ATOM 931 C C . ASP A 1 128 ? 32.906 18.359 4.98 1 91.25 128 ASP A C 1
ATOM 933 O O . ASP A 1 128 ? 34.094 18.641 4.824 1 91.25 128 ASP A O 1
ATOM 937 N N . SER A 1 129 ? 32.594 17.234 5.434 1 90.94 129 SER A N 1
ATOM 938 C CA . SER A 1 129 ? 33.469 16.125 5.773 1 90.94 129 SER A CA 1
ATOM 939 C C . SER A 1 129 ? 32.875 14.789 5.344 1 90.94 129 SER A C 1
ATOM 941 O O . SER A 1 129 ? 31.688 14.57 5.492 1 90.94 129 SER A O 1
ATOM 943 N N . VAL A 1 130 ? 33.719 13.977 4.844 1 92.06 130 VAL A N 1
ATOM 944 C CA . VAL A 1 130 ? 33.281 12.648 4.422 1 92.06 130 VAL A CA 1
ATOM 945 C C . VAL A 1 130 ? 32.781 11.859 5.629 1 92.06 130 VAL A C 1
ATOM 947 O O . VAL A 1 130 ? 32.031 10.898 5.48 1 92.06 130 VAL A O 1
ATOM 950 N N . HIS A 1 131 ? 33.125 12.352 6.844 1 91.69 131 HIS A N 1
ATOM 951 C CA . HIS A 1 131 ? 32.781 11.633 8.062 1 91.69 131 HIS A CA 1
ATOM 952 C C . HIS A 1 131 ? 31.391 12.031 8.562 1 91.69 131 HIS A C 1
ATOM 954 O O . HIS A 1 131 ? 30.812 11.367 9.422 1 91.69 131 HIS A O 1
ATOM 960 N N . MET A 1 132 ? 30.828 13.07 7.992 1 92.38 132 MET A N 1
ATOM 961 C CA . MET A 1 132 ? 29.547 13.578 8.492 1 92.38 132 MET A CA 1
ATOM 962 C C . MET A 1 132 ? 28.469 13.43 7.43 1 92.38 132 MET A C 1
ATOM 964 O O . MET A 1 132 ? 28.703 13.664 6.246 1 92.38 132 MET A O 1
ATOM 968 N N . VAL A 1 133 ? 27.312 13.047 7.781 1 96.31 133 VAL A N 1
ATOM 969 C CA . VAL A 1 133 ? 26.172 12.992 6.867 1 96.31 133 VAL A CA 1
ATOM 970 C C . VAL A 1 133 ? 25.828 14.406 6.395 1 96.31 133 VAL A C 1
ATOM 972 O O . VAL A 1 133 ? 25.578 15.297 7.207 1 96.31 133 VAL A O 1
ATOM 975 N N . GLN A 1 134 ? 25.844 14.5 5.109 1 96.12 134 GLN A N 1
ATOM 976 C CA . GLN A 1 134 ? 25.578 15.805 4.523 1 96.12 134 GLN A CA 1
ATOM 977 C C . GLN A 1 134 ? 24.094 15.977 4.223 1 96.12 134 GLN A C 1
ATOM 979 O O . GLN A 1 134 ? 23.422 15.039 3.793 1 96.12 134 GLN A O 1
ATOM 984 N N . PRO A 1 135 ? 23.5 17.172 4.453 1 97.81 135 PRO A N 1
ATOM 985 C CA . PRO A 1 135 ? 22.094 17.422 4.094 1 97.81 135 PRO A CA 1
ATOM 986 C C . PRO A 1 135 ? 21.875 17.453 2.586 1 97.81 135 PRO A C 1
ATOM 988 O O . PRO A 1 135 ? 22.641 18.062 1.85 1 97.81 135 PRO A O 1
ATOM 991 N N . HIS A 1 136 ? 20.828 16.766 2.16 1 98.44 136 HIS A N 1
ATOM 992 C CA . HIS A 1 136 ? 20.484 16.719 0.744 1 98.44 136 HIS A CA 1
ATOM 993 C C . HIS A 1 136 ? 19.078 17.25 0.5 1 98.44 136 HIS A C 1
ATOM 995 O O . HIS A 1 136 ? 18.719 17.594 -0.628 1 98.44 136 HIS A O 1
ATOM 1001 N N . ALA A 1 137 ? 18.266 17.328 1.55 1 98.88 137 ALA A N 1
ATOM 1002 C CA . ALA A 1 137 ? 16.859 17.734 1.396 1 98.88 137 ALA A CA 1
ATOM 1003 C C . ALA A 1 137 ? 16.312 18.312 2.697 1 98.88 137 ALA A C 1
ATOM 1005 O O . ALA A 1 137 ? 16.938 18.172 3.756 1 98.88 137 ALA A O 1
ATOM 1006 N N . VAL A 1 138 ? 15.242 19.047 2.598 1 98.94 138 VAL A N 1
ATOM 1007 C CA . VAL A 1 138 ? 14.422 19.484 3.723 1 98.94 138 VAL A CA 1
ATOM 1008 C C . VAL A 1 138 ? 12.969 19.062 3.502 1 98.94 138 VAL A C 1
ATOM 1010 O O . VAL A 1 138 ? 12.492 19.031 2.367 1 98.94 138 VAL A O 1
ATOM 1013 N N . THR A 1 139 ? 12.328 18.625 4.551 1 98.94 139 THR A N 1
ATOM 1014 C CA . THR A 1 139 ? 10.906 18.312 4.5 1 98.94 139 THR A CA 1
ATOM 1015 C C . THR A 1 139 ? 10.148 19.031 5.609 1 98.94 139 THR A C 1
ATOM 1017 O O . THR A 1 139 ? 10.633 19.125 6.738 1 98.94 139 THR A O 1
ATOM 1020 N N . ILE A 1 140 ? 9.023 19.625 5.273 1 98.94 140 ILE A N 1
ATOM 1021 C CA . ILE A 1 140 ? 8.109 20.203 6.262 1 98.94 140 ILE A CA 1
ATOM 1022 C C . ILE A 1 140 ? 6.711 19.609 6.07 1 98.94 140 ILE A C 1
ATOM 1024 O O . ILE A 1 140 ? 6.402 19.062 5.016 1 98.94 140 ILE A O 1
ATOM 1028 N N . THR A 1 141 ? 5.918 19.719 7.113 1 98.88 141 THR A N 1
ATOM 1029 C CA . THR A 1 141 ? 4.539 19.25 7.082 1 98.88 141 THR A CA 1
ATOM 1030 C C . THR A 1 141 ? 3.564 20.422 7.191 1 98.88 141 THR A C 1
ATOM 1032 O O . THR A 1 141 ? 3.74 21.312 8.023 1 98.88 141 THR A O 1
ATOM 1035 N N . ASN A 1 142 ? 2.553 20.422 6.344 1 98.81 142 ASN A N 1
ATOM 1036 C CA . ASN A 1 142 ? 1.557 21.5 6.371 1 98.81 142 ASN A CA 1
ATOM 1037 C C . ASN A 1 142 ? 0.151 20.953 6.121 1 98.81 142 ASN A C 1
ATOM 1039 O O . ASN A 1 142 ? -0.171 20.547 5.008 1 98.81 142 ASN A O 1
ATOM 1043 N N . SER A 1 143 ? -0.772 20.953 7.152 1 98.56 143 SER A N 1
ATOM 1044 C CA . SER A 1 143 ? -0.57 21.453 8.5 1 98.56 143 SER A CA 1
ATOM 1045 C C . SER A 1 143 ? 0.342 20.531 9.312 1 98.56 143 SER A C 1
ATOM 1047 O O . SER A 1 143 ? 0.474 19.359 8.992 1 98.56 143 SER A O 1
ATOM 1049 N N . THR A 1 144 ? 0.968 21.062 10.344 1 98.5 144 THR A N 1
ATOM 1050 C CA . THR A 1 144 ? 2 20.344 11.078 1 98.5 144 THR A CA 1
ATOM 1051 C C . THR A 1 144 ? 1.375 19.312 12.008 1 98.5 144 THR A C 1
ATOM 1053 O O . THR A 1 144 ? 0.156 19.281 12.188 1 98.5 144 THR A O 1
ATOM 1056 N N . GLU A 1 145 ? 2.195 18.484 12.656 1 96.88 145 GLU A N 1
ATOM 1057 C CA . GLU A 1 145 ? 1.791 17.453 13.609 1 96.88 145 GLU A CA 1
ATOM 1058 C C . GLU A 1 145 ? 1.138 18.078 14.844 1 96.88 145 GLU A C 1
ATOM 1060 O O . GLU A 1 145 ? 0.442 17.391 15.594 1 96.88 145 GLU A O 1
ATOM 1065 N N . LEU A 1 146 ? 1.348 19.391 15 1 97.62 146 LEU A N 1
ATOM 1066 C CA . LEU A 1 146 ? 0.788 20.047 16.172 1 97.62 146 LEU A CA 1
ATOM 1067 C C . LEU A 1 146 ? -0.295 21.047 15.773 1 97.62 146 LEU A C 1
ATOM 1069 O O . LEU A 1 146 ? -0.619 21.953 16.531 1 97.62 146 LEU A O 1
ATOM 1073 N N . GLY A 1 147 ? -0.747 20.891 14.562 1 98 147 GLY A N 1
ATOM 1074 C CA . GLY A 1 147 ? -1.919 21.609 14.102 1 98 147 GLY A CA 1
ATOM 1075 C C . GLY A 1 147 ? -1.601 23.016 13.617 1 98 147 GLY A C 1
ATOM 1076 O O . GLY A 1 147 ? -2.508 23.812 13.359 1 98 147 GLY A O 1
ATOM 1077 N N . GLN A 1 148 ? -0.322 23.312 13.531 1 98.5 148 GLN A N 1
ATOM 1078 C CA . GLN A 1 148 ? 0.051 24.625 13.031 1 98.5 148 GLN A CA 1
ATOM 1079 C C . GLN A 1 148 ? 0.104 24.641 11.508 1 98.5 148 GLN A C 1
ATOM 1081 O O . GLN A 1 148 ? 0.077 23.594 10.867 1 98.5 148 GLN A O 1
ATOM 1086 N N . VAL A 1 149 ? 0.117 25.859 10.922 1 98.75 149 VAL A N 1
ATOM 1087 C CA . VAL A 1 149 ? 0.069 26.031 9.469 1 98.75 149 VAL A CA 1
ATOM 1088 C C . VAL A 1 149 ? 1.203 26.953 9.023 1 98.75 149 VAL A C 1
ATOM 1090 O O . VAL A 1 149 ? 1.422 28.016 9.609 1 98.75 149 VAL A O 1
ATOM 1093 N N . TYR A 1 150 ? 2.016 26.5 8.062 1 98.88 150 TYR A N 1
ATOM 1094 C CA . TYR A 1 150 ? 2.951 27.375 7.375 1 98.88 150 TYR A CA 1
ATOM 1095 C C . TYR A 1 150 ? 2.221 28.281 6.391 1 98.88 150 TYR A C 1
ATOM 1097 O O . TYR A 1 150 ? 1.427 27.812 5.574 1 98.88 150 TYR A O 1
ATOM 1105 N N . THR A 1 151 ? 2.492 29.594 6.469 1 98.75 151 THR A N 1
ATOM 1106 C CA . THR A 1 151 ? 1.959 30.516 5.484 1 98.75 151 THR A CA 1
ATOM 1107 C C . THR A 1 151 ? 2.781 30.484 4.199 1 98.75 151 THR A C 1
ATOM 1109 O O . THR A 1 151 ? 3.877 29.922 4.176 1 98.75 151 THR A O 1
ATOM 1112 N N . PRO A 1 152 ? 2.199 31.047 3.131 1 98.81 152 PRO A N 1
ATOM 1113 C CA . PRO A 1 152 ? 2.988 31.141 1.899 1 98.81 152 PRO A CA 1
ATOM 1114 C C . PRO A 1 152 ? 4.336 31.828 2.115 1 98.81 152 PRO A C 1
ATOM 1116 O O . PRO A 1 152 ? 5.352 31.391 1.571 1 98.81 152 PRO A O 1
ATOM 1119 N N . GLU A 1 153 ? 4.34 32.875 2.947 1 98.75 153 GLU A N 1
ATOM 1120 C CA . GLU A 1 153 ? 5.574 33.594 3.215 1 98.75 153 GLU A CA 1
ATOM 1121 C C . GLU A 1 153 ? 6.578 32.719 3.963 1 98.75 153 GLU A C 1
ATOM 1123 O O . GLU A 1 153 ? 7.766 32.719 3.631 1 98.75 153 GLU A O 1
ATOM 1128 N N . GLU A 1 154 ? 6.09 32 4.969 1 98.81 154 GLU A N 1
ATOM 1129 C CA . GLU A 1 154 ? 6.961 31.125 5.727 1 98.81 154 GLU A CA 1
ATOM 1130 C C . GLU A 1 154 ? 7.523 30.016 4.844 1 98.81 154 GLU A C 1
ATOM 1132 O O . GLU A 1 154 ? 8.711 29.672 4.934 1 98.81 154 GLU A O 1
ATOM 1137 N N . THR A 1 155 ? 6.66 29.422 4.016 1 98.88 155 THR A N 1
ATOM 1138 C CA . THR A 1 155 ? 7.09 28.344 3.119 1 98.88 155 THR A CA 1
ATOM 1139 C C . THR A 1 155 ? 8.125 28.859 2.127 1 98.88 155 THR A C 1
ATOM 1141 O O . THR A 1 155 ? 9.141 28.203 1.88 1 98.88 155 THR A O 1
ATOM 1144 N N . ALA A 1 156 ? 7.883 30.047 1.585 1 98.81 156 ALA A N 1
ATOM 1145 C CA . ALA A 1 156 ? 8.805 30.641 0.621 1 98.81 156 ALA A CA 1
ATOM 1146 C C . ALA A 1 156 ? 10.164 30.922 1.264 1 98.81 156 ALA A C 1
ATOM 1148 O O . ALA A 1 156 ? 11.203 30.812 0.611 1 98.81 156 ALA A O 1
ATOM 1149 N N . ALA A 1 157 ? 10.109 31.328 2.512 1 98.88 157 ALA A N 1
ATOM 1150 C CA . ALA A 1 157 ? 11.359 31.609 3.221 1 98.88 157 ALA A CA 1
ATOM 1151 C C . ALA A 1 157 ? 12.188 30.344 3.395 1 98.88 157 ALA A C 1
ATOM 1153 O O . ALA A 1 157 ? 13.414 30.359 3.27 1 98.88 157 ALA A O 1
ATOM 1154 N N . ILE A 1 158 ? 11.508 29.234 3.701 1 98.88 158 ILE A N 1
ATOM 1155 C CA . ILE A 1 158 ? 12.195 27.953 3.783 1 98.88 158 ILE A CA 1
ATOM 1156 C C . ILE A 1 158 ? 12.734 27.562 2.408 1 98.88 158 ILE A C 1
ATOM 1158 O O . ILE A 1 158 ? 13.875 27.109 2.291 1 98.88 158 ILE A O 1
ATOM 1162 N N . GLY A 1 159 ? 11.938 27.766 1.392 1 98.88 159 GLY A N 1
ATOM 1163 C CA . GLY A 1 159 ? 12.359 27.5 0.027 1 98.88 159 GLY A CA 1
ATOM 1164 C C . GLY A 1 159 ? 13.602 28.281 -0.372 1 98.88 159 GLY A C 1
ATOM 1165 O O . GLY A 1 159 ? 14.477 27.766 -1.065 1 98.88 159 GLY A O 1
ATOM 1166 N N . ALA A 1 160 ? 13.664 29.5 0.041 1 98.81 160 ALA A N 1
ATOM 1167 C CA . ALA A 1 160 ? 14.82 30.344 -0.264 1 98.81 160 ALA A CA 1
ATOM 1168 C C . ALA A 1 160 ? 16.094 29.766 0.357 1 98.81 160 ALA A C 1
ATOM 1170 O O . ALA A 1 160 ? 17.141 29.75 -0.281 1 98.81 160 ALA A O 1
ATOM 1171 N N . VAL A 1 161 ? 15.984 29.312 1.608 1 98.81 161 VAL A N 1
ATOM 1172 C CA . VAL A 1 161 ? 17.141 28.703 2.268 1 98.81 161 VAL A CA 1
ATOM 1173 C C . VAL A 1 161 ? 17.516 27.406 1.542 1 98.81 161 VAL A C 1
ATOM 1175 O O . VAL A 1 161 ? 18.703 27.141 1.336 1 98.81 161 VAL A O 1
ATOM 1178 N N . ALA A 1 162 ? 16.5 26.594 1.184 1 98.75 162 ALA A N 1
ATOM 1179 C CA . ALA A 1 162 ? 16.766 25.359 0.463 1 98.75 162 ALA A CA 1
ATOM 1180 C C . ALA A 1 162 ? 17.516 25.625 -0.833 1 98.75 162 ALA A C 1
ATOM 1182 O O . ALA A 1 162 ? 18.516 24.953 -1.13 1 98.75 162 ALA A O 1
ATOM 1183 N N . ARG A 1 163 ? 17.094 26.609 -1.571 1 98.5 163 ARG A N 1
ATOM 1184 C CA . ARG A 1 163 ? 17.734 26.984 -2.822 1 98.5 163 ARG A CA 1
ATOM 1185 C C . ARG A 1 163 ? 19.172 27.438 -2.576 1 98.5 163 ARG A C 1
ATOM 1187 O O . ARG A 1 163 ? 20.094 27.031 -3.283 1 98.5 163 ARG A O 1
ATOM 1194 N N . GLU A 1 164 ? 19.312 28.281 -1.609 1 98.19 164 GLU A N 1
ATOM 1195 C CA . GLU A 1 164 ? 20.625 28.812 -1.274 1 98.19 164 GLU A CA 1
ATOM 1196 C C . GLU A 1 164 ? 21.594 27.688 -0.924 1 98.19 164 GLU A C 1
ATOM 1198 O O . GLU A 1 164 ? 22.766 27.734 -1.294 1 98.19 164 GLU A O 1
ATOM 1203 N N . LYS A 1 165 ? 21.141 26.641 -0.255 1 97.88 165 LYS A N 1
ATOM 1204 C CA . LYS A 1 165 ? 22 25.594 0.273 1 97.88 165 LYS A CA 1
ATOM 1205 C C . LYS A 1 165 ? 22.031 24.391 -0.662 1 97.88 165 LYS A C 1
ATOM 1207 O O . LYS A 1 165 ? 22.703 23.391 -0.383 1 97.88 165 LYS A O 1
ATOM 1212 N N . GLY A 1 166 ? 21.281 24.469 -1.753 1 97.75 166 GLY A N 1
ATOM 1213 C CA . GLY A 1 166 ? 21.234 23.375 -2.709 1 97.75 166 GLY A CA 1
ATOM 1214 C C . GLY A 1 166 ? 20.469 22.156 -2.211 1 97.75 166 GLY A C 1
ATOM 1215 O O . GLY A 1 166 ? 20.828 21.016 -2.512 1 97.75 166 GLY A O 1
ATOM 1216 N N . LEU A 1 167 ? 19.516 22.344 -1.357 1 98.69 167 LEU A N 1
ATOM 1217 C CA . LEU A 1 167 ? 18.688 21.281 -0.81 1 98.69 167 LEU A CA 1
ATOM 1218 C C . LEU A 1 167 ? 17.422 21.094 -1.639 1 98.69 167 LEU A C 1
ATOM 1220 O O . LEU A 1 167 ? 16.797 22.062 -2.074 1 98.69 167 LEU A O 1
ATOM 1224 N N . ARG A 1 168 ? 17.062 19.844 -1.886 1 98.88 168 ARG A N 1
ATOM 1225 C CA . ARG A 1 168 ? 15.711 19.578 -2.393 1 98.88 168 ARG A CA 1
ATOM 1226 C C . ARG A 1 168 ? 14.664 19.844 -1.318 1 98.88 168 ARG A C 1
ATOM 1228 O O . ARG A 1 168 ? 14.93 19.688 -0.126 1 98.88 168 ARG A O 1
ATOM 1235 N N . PHE A 1 169 ? 13.469 20.281 -1.699 1 98.94 169 PHE A N 1
ATOM 1236 C CA . PHE A 1 169 ? 12.438 20.688 -0.757 1 98.94 169 PHE A CA 1
ATOM 1237 C C . PHE A 1 169 ? 11.18 19.844 -0.924 1 98.94 169 PHE A C 1
ATOM 1239 O O . PHE A 1 169 ? 10.492 19.938 -1.943 1 98.94 169 PHE A O 1
ATOM 1246 N N . HIS A 1 170 ? 10.875 19.016 0.06 1 98.94 170 HIS A N 1
ATOM 1247 C CA . HIS A 1 170 ? 9.688 18.172 0.134 1 98.94 170 HIS A CA 1
ATOM 1248 C C . HIS A 1 170 ? 8.656 18.75 1.095 1 98.94 170 HIS A C 1
ATOM 1250 O O . HIS A 1 170 ? 9.016 19.281 2.148 1 98.94 170 HIS A O 1
ATOM 1256 N N . LEU A 1 171 ? 7.402 18.672 0.722 1 98.94 171 LEU A N 1
ATOM 1257 C CA . LEU A 1 171 ? 6.305 19.062 1.598 1 98.94 171 LEU A CA 1
ATOM 1258 C C . LEU A 1 171 ? 5.387 17.891 1.888 1 98.94 171 LEU A C 1
ATOM 1260 O O . LEU A 1 171 ? 4.797 17.312 0.969 1 98.94 171 LEU A O 1
ATOM 1264 N N . ASP A 1 172 ? 5.34 17.469 3.131 1 98.88 172 ASP A N 1
ATOM 1265 C CA . ASP A 1 172 ? 4.336 16.516 3.594 1 98.88 172 ASP A CA 1
ATOM 1266 C C . ASP A 1 172 ? 2.969 17.188 3.73 1 98.88 172 ASP A C 1
ATOM 1268 O O . ASP A 1 172 ? 2.738 17.953 4.664 1 98.88 172 ASP A O 1
ATOM 1272 N N . GLY A 1 173 ? 2.086 16.797 2.82 1 98.81 173 GLY A N 1
ATOM 1273 C CA . GLY A 1 173 ? 0.765 17.406 2.801 1 98.81 173 GLY A CA 1
ATOM 1274 C C . GLY A 1 173 ? -0.336 16.453 3.219 1 98.81 173 GLY A C 1
ATOM 1275 O O . GLY A 1 173 ? -1.362 16.344 2.545 1 98.81 173 GLY A O 1
ATOM 1276 N N . ALA A 1 174 ? -0.117 15.695 4.297 1 98.44 174 ALA A N 1
ATOM 1277 C CA . ALA A 1 174 ? -1.13 14.758 4.785 1 98.44 174 ALA A CA 1
ATOM 1278 C C . ALA A 1 174 ? -2.443 15.477 5.078 1 98.44 174 ALA A C 1
ATOM 1280 O O . ALA A 1 174 ? -3.523 14.906 4.906 1 98.44 174 ALA A O 1
ATOM 1281 N N . ARG A 1 175 ? -2.357 16.734 5.582 1 98.81 175 ARG A N 1
ATOM 1282 C CA . ARG A 1 175 ? -3.506 17.594 5.863 1 98.81 175 ARG A CA 1
ATOM 1283 C C . ARG A 1 175 ? -3.387 18.922 5.125 1 98.81 175 ARG A C 1
ATOM 1285 O O . ARG A 1 175 ? -3.732 19.969 5.668 1 98.81 175 ARG A O 1
ATOM 1292 N N . PHE A 1 176 ? -2.895 18.797 3.924 1 98.88 176 PHE A N 1
ATOM 1293 C CA . PHE A 1 176 ? -2.664 19.984 3.115 1 98.88 176 PHE A CA 1
ATOM 1294 C C . PHE A 1 176 ? -3.965 20.75 2.885 1 98.88 176 PHE A C 1
ATOM 1296 O O . PHE A 1 176 ? -3.984 21.984 2.91 1 98.88 176 PHE A O 1
ATOM 1303 N N . ALA A 1 177 ? -5.07 20.031 2.654 1 98.88 177 ALA A N 1
ATOM 1304 C CA . ALA A 1 177 ? -6.379 20.641 2.438 1 98.88 177 ALA A CA 1
ATOM 1305 C C . ALA A 1 177 ? -6.77 21.547 3.607 1 98.88 177 ALA A C 1
ATOM 1307 O O . ALA A 1 177 ? -7.312 22.625 3.406 1 98.88 177 ALA A O 1
ATOM 1308 N N . ASN A 1 178 ? -6.5 21.078 4.789 1 98.88 178 ASN A N 1
ATOM 1309 C CA . ASN A 1 178 ? -6.828 21.859 5.98 1 98.88 178 ASN A CA 1
ATOM 1310 C C . ASN A 1 178 ? -6.035 23.156 6.031 1 98.88 178 ASN A C 1
ATOM 1312 O O . ASN A 1 178 ? -6.566 24.188 6.434 1 98.88 178 ASN A O 1
ATOM 1316 N N . ALA A 1 179 ? -4.754 23.078 5.66 1 98.88 179 ALA A N 1
ATOM 1317 C CA . ALA A 1 179 ? -3.916 24.281 5.637 1 98.88 179 ALA A CA 1
ATOM 1318 C C . ALA A 1 179 ? -4.414 25.281 4.598 1 98.88 179 ALA A C 1
ATOM 1320 O O . ALA A 1 179 ? -4.555 26.469 4.887 1 98.88 179 ALA A O 1
ATOM 1321 N N . VAL A 1 180 ? -4.68 24.766 3.393 1 98.88 180 VAL A N 1
ATOM 1322 C CA . VAL A 1 180 ? -5.145 25.625 2.312 1 98.88 180 VAL A CA 1
ATOM 1323 C C . VAL A 1 180 ? -6.48 26.266 2.697 1 98.88 180 VAL A C 1
ATOM 1325 O O . VAL A 1 180 ? -6.68 27.469 2.506 1 98.88 180 VAL A O 1
ATOM 1328 N N . ALA A 1 181 ? -7.383 25.484 3.229 1 98.81 181 ALA A N 1
ATOM 1329 C CA . ALA A 1 181 ? -8.695 25.969 3.648 1 98.81 181 ALA A CA 1
ATOM 1330 C C . ALA A 1 181 ? -8.555 27.031 4.742 1 98.81 181 ALA A C 1
ATOM 1332 O O . ALA A 1 181 ? -9.289 28.031 4.75 1 98.81 181 ALA A O 1
ATOM 1333 N N . ALA A 1 182 ? -7.684 26.797 5.645 1 98.69 182 ALA A N 1
ATOM 1334 C CA . ALA A 1 182 ? -7.473 27.719 6.762 1 98.69 182 ALA A CA 1
ATOM 1335 C C . ALA A 1 182 ? -6.949 29.062 6.273 1 98.69 182 ALA A C 1
ATOM 1337 O O . ALA A 1 182 ? -7.348 30.125 6.781 1 98.69 182 ALA A O 1
ATOM 1338 N N . LEU A 1 183 ? -6.027 29.047 5.336 1 98.56 183 LEU A N 1
ATOM 1339 C CA . LEU A 1 183 ? -5.336 30.25 4.879 1 98.56 183 LEU A CA 1
ATOM 1340 C C . LEU A 1 183 ? -6.125 30.938 3.771 1 98.56 183 LEU A C 1
ATOM 1342 O O . LEU A 1 183 ? -5.926 32.125 3.508 1 98.56 183 LEU A O 1
ATOM 1346 N N . GLY A 1 184 ? -6.984 30.188 3.111 1 98.19 184 GLY A N 1
ATOM 1347 C CA . GLY A 1 184 ? -7.719 30.734 1.981 1 98.19 184 GLY A CA 1
ATOM 1348 C C . GLY A 1 184 ? -6.824 31.141 0.826 1 98.19 184 GLY A C 1
ATOM 1349 O O . GLY A 1 184 ? -7.098 32.125 0.136 1 98.19 184 GLY A O 1
ATOM 1350 N N . CYS A 1 185 ? -5.785 30.469 0.657 1 97.88 185 CYS A N 1
ATOM 1351 C CA . CYS A 1 185 ? -4.828 30.828 -0.384 1 97.88 185 CYS A CA 1
ATOM 1352 C C . CYS A 1 185 ? -4.871 29.812 -1.53 1 97.88 185 CYS A C 1
ATOM 1354 O O . CYS A 1 185 ? -5.578 28.812 -1.455 1 97.88 185 CYS A O 1
ATOM 1356 N N . ASN A 1 186 ? -4.176 30.188 -2.635 1 98.31 186 ASN A N 1
ATOM 1357 C CA . ASN A 1 186 ? -3.961 29.25 -3.729 1 98.31 186 ASN A CA 1
ATOM 1358 C C . ASN A 1 186 ? -2.945 28.172 -3.35 1 98.31 186 ASN A C 1
ATOM 1360 O O . ASN A 1 186 ? -1.896 28.469 -2.779 1 98.31 186 ASN A O 1
ATOM 1364 N N . PRO A 1 187 ? -3.275 26.891 -3.633 1 98.69 187 PRO A N 1
ATOM 1365 C CA . PRO A 1 187 ? -2.338 25.828 -3.266 1 98.69 187 PRO A CA 1
ATOM 1366 C C . PRO A 1 187 ? -0.947 26.031 -3.859 1 98.69 187 PRO A C 1
ATOM 1368 O O . PRO A 1 187 ? 0.051 25.625 -3.258 1 98.69 187 PRO A O 1
ATOM 1371 N N . ALA A 1 188 ? -0.833 26.656 -4.98 1 98.81 188 ALA A N 1
ATOM 1372 C CA . ALA A 1 188 ? 0.448 26.938 -5.629 1 98.81 188 ALA A CA 1
ATOM 1373 C C . ALA A 1 188 ? 1.336 27.812 -4.742 1 98.81 188 ALA A C 1
ATOM 1375 O O . ALA A 1 188 ? 2.561 27.656 -4.742 1 98.81 188 ALA A O 1
ATOM 1376 N N . ASP A 1 189 ? 0.745 28.688 -3.943 1 98.75 189 ASP A N 1
ATOM 1377 C CA . ASP A 1 189 ? 1.481 29.625 -3.107 1 98.75 189 ASP A CA 1
ATOM 1378 C C . ASP A 1 189 ? 2.164 28.922 -1.943 1 98.75 189 ASP A C 1
ATOM 1380 O O . ASP A 1 189 ? 3.146 29.422 -1.392 1 98.75 189 ASP A O 1
ATOM 1384 N N . LEU A 1 190 ? 1.688 27.719 -1.613 1 98.81 190 LEU A N 1
ATOM 1385 C CA . LEU A 1 190 ? 2.244 26.938 -0.516 1 98.81 190 LEU A CA 1
ATOM 1386 C C . LEU A 1 190 ? 3.211 25.875 -1.039 1 98.81 190 LEU A C 1
ATOM 1388 O O . LEU A 1 190 ? 3.82 25.141 -0.256 1 98.81 190 LEU A O 1
ATOM 1392 N N . THR A 1 191 ? 3.344 25.781 -2.395 1 98.75 191 THR A N 1
ATOM 1393 C CA . THR A 1 191 ? 4.066 24.641 -2.947 1 98.75 191 THR A CA 1
ATOM 1394 C C . THR A 1 191 ? 5.148 25.094 -3.92 1 98.75 191 THR A C 1
ATOM 1396 O O . THR A 1 191 ? 6.18 25.641 -3.502 1 98.75 191 THR A O 1
ATOM 1399 N N . TRP A 1 192 ? 4.855 24.938 -5.27 1 98.81 192 TRP A N 1
ATOM 1400 C CA . TRP A 1 192 ? 5.949 25.125 -6.215 1 98.81 192 TRP A CA 1
ATOM 1401 C C . TRP A 1 192 ? 6.367 26.578 -6.281 1 98.81 192 TRP A C 1
ATOM 1403 O O . TRP A 1 192 ? 7.543 26.891 -6.477 1 98.81 192 TRP A O 1
ATOM 1413 N N . LYS A 1 193 ? 5.453 27.562 -6.066 1 98.81 193 LYS A N 1
ATOM 1414 C CA . LYS A 1 193 ? 5.828 28.984 -6.062 1 98.81 193 LYS A CA 1
ATOM 1415 C C . LYS A 1 193 ? 6.719 29.297 -4.867 1 98.81 193 LYS A C 1
ATOM 1417 O O . LYS A 1 193 ? 7.457 30.297 -4.891 1 98.81 193 LYS A O 1
ATOM 1422 N N . ALA A 1 194 ? 6.66 28.516 -3.852 1 98.81 194 ALA A N 1
ATOM 1423 C CA . ALA A 1 194 ? 7.457 28.703 -2.641 1 98.81 194 ALA A CA 1
ATOM 1424 C C . ALA A 1 194 ? 8.727 27.859 -2.678 1 98.81 194 ALA A C 1
ATOM 1426 O O . ALA A 1 194 ? 9.5 27.859 -1.719 1 98.81 194 ALA A O 1
ATOM 1427 N N . GLY A 1 195 ? 8.938 27.109 -3.715 1 98.81 195 GLY A N 1
ATOM 1428 C CA . GLY A 1 195 ? 10.195 26.406 -3.895 1 98.81 195 GLY A CA 1
ATOM 1429 C C . GLY A 1 195 ? 10.078 24.906 -3.662 1 98.81 195 GLY A C 1
ATOM 1430 O O . GLY A 1 195 ? 11.07 24.188 -3.758 1 98.81 195 GLY A O 1
ATOM 1431 N N . VAL A 1 196 ? 8.898 24.375 -3.4 1 98.94 196 VAL A N 1
ATOM 1432 C CA . VAL A 1 196 ? 8.695 22.938 -3.168 1 98.94 196 VAL A CA 1
ATOM 1433 C C . VAL A 1 196 ? 8.93 22.172 -4.465 1 98.94 196 VAL A C 1
ATOM 1435 O O . VAL A 1 196 ? 8.367 22.516 -5.508 1 98.94 196 VAL A O 1
ATOM 1438 N N . ASP A 1 197 ? 9.75 21.125 -4.41 1 98.94 197 ASP A N 1
ATOM 1439 C CA . ASP A 1 197 ? 10.094 20.328 -5.59 1 98.94 197 ASP A CA 1
ATOM 1440 C C . ASP A 1 197 ? 9.102 19.188 -5.789 1 98.94 197 ASP A C 1
ATOM 1442 O O . ASP A 1 197 ? 8.867 18.75 -6.918 1 98.94 197 ASP A O 1
ATOM 1446 N N . LEU A 1 198 ? 8.641 18.672 -4.684 1 98.88 198 LEU A N 1
ATOM 1447 C CA . LEU A 1 198 ? 7.652 17.609 -4.699 1 98.88 198 LEU A CA 1
ATOM 1448 C C . LEU A 1 198 ? 6.91 17.531 -3.367 1 98.88 198 LEU A C 1
ATOM 1450 O O . LEU A 1 198 ? 7.398 18.031 -2.352 1 98.88 198 LEU A O 1
ATOM 1454 N N . MET A 1 199 ? 5.77 16.922 -3.398 1 98.88 199 MET A N 1
ATOM 1455 C CA . MET A 1 199 ? 4.984 16.844 -2.172 1 98.88 199 MET A CA 1
ATOM 1456 C C . MET A 1 199 ? 4.172 15.555 -2.127 1 98.88 199 MET A C 1
ATOM 1458 O O . MET A 1 199 ? 3.904 14.945 -3.166 1 98.88 199 MET A O 1
ATOM 1462 N N . SER A 1 200 ? 3.857 15.094 -0.924 1 98.81 200 SER A N 1
ATOM 1463 C CA . SER A 1 200 ? 2.742 14.18 -0.702 1 98.81 200 SER A CA 1
ATOM 1464 C C . SER A 1 200 ? 1.44 14.938 -0.479 1 98.81 200 SER A C 1
ATOM 1466 O O . SER A 1 200 ? 1.395 15.883 0.31 1 98.81 200 SER A O 1
ATOM 1468 N N . PHE A 1 201 ? 0.486 14.656 -1.185 1 98.81 201 PHE A N 1
ATOM 1469 C CA . PHE A 1 201 ? -0.834 15.273 -1.11 1 98.81 201 PHE A CA 1
ATOM 1470 C C . PHE A 1 201 ? -1.868 14.273 -0.599 1 98.81 201 PHE A C 1
ATOM 1472 O O . PHE A 1 201 ? -2.293 13.383 -1.333 1 98.81 201 PHE A O 1
ATOM 1479 N N . GLY A 1 202 ? -2.357 14.484 0.66 1 98.44 202 GLY A N 1
ATOM 1480 C CA . GLY A 1 202 ? -3.18 13.484 1.319 1 98.44 202 GLY A CA 1
ATOM 1481 C C . GLY A 1 202 ? -4.668 13.727 1.147 1 98.44 202 GLY A C 1
ATOM 1482 O O . GLY A 1 202 ? -5.133 14.859 1.261 1 98.44 202 GLY A O 1
ATOM 1483 N N . PHE A 1 203 ? -5.41 12.641 0.916 1 98.75 203 PHE A N 1
ATOM 1484 C CA . PHE A 1 203 ? -6.863 12.695 0.835 1 98.75 203 PHE A CA 1
ATOM 1485 C C . PHE A 1 203 ? -7.5 11.766 1.858 1 98.75 203 PHE A C 1
ATOM 1487 O O . PHE A 1 203 ? -8.68 11.898 2.182 1 98.75 203 PHE A O 1
ATOM 1494 N N . THR A 1 204 ? -6.789 10.758 2.365 1 98.44 204 THR A N 1
ATOM 1495 C CA . THR A 1 204 ? -7.352 9.719 3.23 1 98.44 204 THR A CA 1
ATOM 1496 C C . THR A 1 204 ? -7.895 10.336 4.52 1 98.44 204 THR A C 1
ATOM 1498 O O . THR A 1 204 ? -9.008 10.008 4.945 1 98.44 204 THR A O 1
ATOM 1501 N N . LYS A 1 205 ? -7.125 11.227 5.102 1 97.88 205 LYS A N 1
ATOM 1502 C CA . LYS A 1 205 ? -7.527 11.883 6.348 1 97.88 205 LYS A CA 1
ATOM 1503 C C . LYS A 1 205 ? -8.68 12.852 6.109 1 97.88 205 LYS A C 1
ATOM 1505 O O . LYS A 1 205 ? -9.289 13.344 7.062 1 97.88 205 LYS A O 1
ATOM 1510 N N . ASN A 1 206 ? -8.992 13.094 4.836 1 98.44 206 ASN A N 1
ATOM 1511 C CA . ASN A 1 206 ? -9.914 14.148 4.441 1 98.44 206 ASN A CA 1
ATOM 1512 C C . ASN A 1 206 ? -11.109 13.602 3.67 1 98.44 206 ASN A C 1
ATOM 1514 O O . ASN A 1 206 ? -11.711 14.305 2.861 1 98.44 206 ASN A O 1
ATOM 1518 N N . GLY A 1 207 ? -11.391 12.336 3.828 1 98.12 207 GLY A N 1
ATOM 1519 C CA . GLY A 1 207 ? -12.648 11.859 3.271 1 98.12 207 GLY A CA 1
ATOM 1520 C C . GLY A 1 207 ? -12.469 10.734 2.275 1 98.12 207 GLY A C 1
ATOM 1521 O O . GLY A 1 207 ? -13.438 10.078 1.885 1 98.12 207 GLY A O 1
ATOM 1522 N N . ALA A 1 208 ? -11.273 10.438 1.81 1 98.62 208 ALA A N 1
ATOM 1523 C CA . ALA A 1 208 ? -11.031 9.32 0.894 1 98.62 208 ALA A CA 1
ATOM 1524 C C . ALA A 1 208 ? -10.883 8.008 1.654 1 98.62 208 ALA A C 1
ATOM 1526 O O . ALA A 1 208 ? -10.711 8.008 2.875 1 98.62 208 ALA A O 1
ATOM 1527 N N . MET A 1 209 ? -10.984 6.891 0.979 1 97.94 209 MET A N 1
ATOM 1528 C CA . MET A 1 209 ? -10.828 5.555 1.549 1 97.94 209 MET A CA 1
ATOM 1529 C C . MET A 1 209 ? -9.359 5.238 1.789 1 97.94 209 MET A C 1
ATOM 1531 O O . MET A 1 209 ? -8.969 4.859 2.896 1 97.94 209 MET A O 1
ATOM 1535 N N . ALA A 1 210 ? -8.578 5.32 0.806 1 97.31 210 ALA A N 1
ATOM 1536 C CA . ALA A 1 210 ? -7.133 5.113 0.707 1 97.31 210 ALA A CA 1
ATOM 1537 C C . ALA A 1 210 ? -6.574 5.75 -0.564 1 97.31 210 ALA A C 1
ATOM 1539 O O . ALA A 1 210 ? -6.465 5.086 -1.599 1 97.31 210 ALA A O 1
ATOM 1540 N N . ALA A 1 211 ? -6.238 7.023 -0.444 1 98.19 211 ALA A N 1
ATOM 1541 C CA . ALA A 1 211 ? -5.762 7.742 -1.623 1 98.19 211 ALA A CA 1
ATOM 1542 C C . ALA A 1 211 ? -4.859 8.906 -1.229 1 98.19 211 ALA A C 1
ATOM 1544 O O . ALA A 1 211 ? -5.254 9.758 -0.429 1 98.19 211 ALA A O 1
ATOM 1545 N N . GLU A 1 212 ? -3.688 8.836 -1.708 1 98.44 212 GLU A N 1
ATOM 1546 C CA . GLU A 1 212 ? -2.711 9.914 -1.669 1 98.44 212 GLU A CA 1
ATOM 1547 C C . GLU A 1 212 ? -2.141 10.195 -3.057 1 98.44 212 GLU A C 1
ATOM 1549 O O . GLU A 1 212 ? -2.432 9.469 -4.012 1 98.44 212 GLU A O 1
ATOM 1554 N N . ALA A 1 213 ? -1.467 11.305 -3.203 1 98.75 213 ALA A N 1
ATOM 1555 C CA . ALA A 1 213 ? -0.718 11.602 -4.422 1 98.75 213 ALA A CA 1
ATOM 1556 C C . ALA A 1 213 ? 0.705 12.047 -4.098 1 98.75 213 ALA A C 1
ATOM 1558 O O . ALA A 1 213 ? 0.954 12.633 -3.039 1 98.75 213 ALA A O 1
ATOM 1559 N N . ILE A 1 214 ? 1.584 11.648 -4.902 1 98.81 214 ILE A N 1
ATOM 1560 C CA . ILE A 1 214 ? 2.898 12.273 -4.98 1 98.81 214 ILE A CA 1
ATOM 1561 C C . ILE A 1 214 ? 2.943 13.234 -6.172 1 98.81 214 ILE A C 1
ATOM 1563 O O . ILE A 1 214 ? 2.811 12.805 -7.32 1 98.81 214 ILE A O 1
ATOM 1567 N N . VAL A 1 215 ? 3.078 14.461 -5.891 1 98.88 215 VAL A N 1
ATOM 1568 C CA . VAL A 1 215 ? 3.086 15.484 -6.938 1 98.88 215 VAL A CA 1
ATOM 1569 C C . VAL A 1 215 ? 4.504 16 -7.137 1 98.88 215 VAL A C 1
ATOM 1571 O O . VAL A 1 215 ? 5.105 16.562 -6.207 1 98.88 215 VAL A O 1
ATOM 1574 N N . PHE A 1 216 ? 4.98 15.805 -8.32 1 98.88 216 PHE A N 1
ATOM 1575 C CA . PHE A 1 216 ? 6.309 16.266 -8.695 1 98.88 216 PHE A CA 1
ATOM 1576 C C . PHE A 1 216 ? 6.23 17.594 -9.453 1 98.88 216 PHE A C 1
ATOM 1578 O O . PHE A 1 216 ? 5.832 17.625 -10.617 1 98.88 216 PHE A O 1
ATOM 1585 N N . PHE A 1 217 ? 6.648 18.656 -8.773 1 98.88 217 PHE A N 1
ATOM 1586 C CA . PHE A 1 217 ? 6.73 19.938 -9.445 1 98.88 217 PHE A CA 1
ATOM 1587 C C . PHE A 1 217 ? 7.98 20.016 -10.32 1 98.88 217 PHE A C 1
ATOM 1589 O O . PHE A 1 217 ? 7.965 20.656 -11.375 1 98.88 217 PHE A O 1
ATOM 1596 N N . ASP A 1 218 ? 9.078 19.547 -9.812 1 98 218 ASP A N 1
ATOM 1597 C CA . ASP A 1 218 ? 10.188 19.188 -10.68 1 98 218 ASP A CA 1
ATOM 1598 C C . ASP A 1 218 ? 9.977 17.781 -11.273 1 98 218 ASP A C 1
ATOM 1600 O O . ASP A 1 218 ? 10.344 16.781 -10.656 1 98 218 ASP A O 1
ATOM 1604 N N . ARG A 1 219 ? 9.586 17.703 -12.453 1 97.25 219 ARG A N 1
ATOM 1605 C CA . ARG A 1 219 ? 9.094 16.469 -13.07 1 97.25 219 ARG A CA 1
ATOM 1606 C C . ARG A 1 219 ? 10.227 15.477 -13.297 1 97.25 219 ARG A C 1
ATOM 1608 O O . ARG A 1 219 ? 9.984 14.281 -13.453 1 97.25 219 ARG A O 1
ATOM 1615 N N . GLU A 1 220 ? 11.43 15.93 -13.352 1 97.44 220 GLU A N 1
ATOM 1616 C CA . GLU A 1 220 ? 12.578 15.039 -13.523 1 97.44 220 GLU A CA 1
ATOM 1617 C C . GLU A 1 220 ? 12.719 14.086 -12.344 1 97.44 220 GLU A C 1
ATOM 1619 O O . GLU A 1 220 ? 13.219 12.969 -12.492 1 97.44 220 GLU A O 1
ATOM 1624 N N . LEU A 1 221 ? 12.273 14.547 -11.219 1 97 221 LEU A N 1
ATOM 1625 C CA . LEU A 1 221 ? 12.383 13.758 -10 1 97 221 LEU A CA 1
ATOM 1626 C C . LEU A 1 221 ? 11.461 12.539 -10.062 1 97 221 LEU A C 1
ATOM 1628 O O . LEU A 1 221 ? 11.586 11.617 -9.258 1 97 221 LEU A O 1
ATOM 1632 N N . ALA A 1 222 ? 10.531 12.531 -11.031 1 96.69 222 ALA A N 1
ATOM 1633 C CA . ALA A 1 222 ? 9.57 11.438 -11.148 1 96.69 222 ALA A CA 1
ATOM 1634 C C . ALA A 1 222 ? 10.18 10.258 -11.898 1 96.69 222 ALA A C 1
ATOM 1636 O O . ALA A 1 222 ? 9.586 9.18 -11.953 1 96.69 222 ALA A O 1
ATOM 1637 N N . ALA A 1 223 ? 11.242 10.375 -12.555 1 88.88 223 ALA A N 1
ATOM 1638 C CA . ALA A 1 223 ? 11.828 9.453 -13.516 1 88.88 223 ALA A CA 1
ATOM 1639 C C . ALA A 1 223 ? 11.883 8.031 -12.961 1 88.88 223 ALA A C 1
ATOM 1641 O O . ALA A 1 223 ? 11.594 7.066 -13.672 1 88.88 223 ALA A O 1
ATOM 1642 N N . HIS A 1 224 ? 12.133 7.852 -11.664 1 91.88 224 HIS A N 1
ATOM 1643 C CA . HIS A 1 224 ? 12.312 6.496 -11.148 1 91.88 224 HIS A CA 1
ATOM 1644 C C . HIS A 1 224 ? 11.242 6.152 -10.117 1 91.88 224 HIS A C 1
ATOM 1646 O O . HIS A 1 224 ? 11.32 5.117 -9.461 1 91.88 224 HIS A O 1
ATOM 1652 N N . ASN A 1 225 ? 10.336 6.969 -10.164 1 95.12 225 ASN A N 1
ATOM 1653 C CA . ASN A 1 225 ? 9.352 6.746 -9.109 1 95.12 225 ASN A CA 1
ATOM 1654 C C . ASN A 1 225 ? 8.484 5.527 -9.398 1 95.12 225 ASN A C 1
ATOM 1656 O O . ASN A 1 225 ? 8.109 4.793 -8.477 1 95.12 225 ASN A O 1
ATOM 1660 N N . LYS A 1 226 ? 8.148 5.344 -10.641 1 94.38 226 LYS A N 1
ATOM 1661 C CA . LYS A 1 226 ? 7.328 4.191 -11 1 94.38 226 LYS A CA 1
ATOM 1662 C C . LYS A 1 226 ? 8.008 2.885 -10.594 1 94.38 226 LYS A C 1
ATOM 1664 O O . LYS A 1 226 ? 7.363 1.989 -10.047 1 94.38 226 LYS A O 1
ATOM 1669 N N . ARG A 1 227 ? 9.273 2.779 -10.828 1 95.69 227 ARG A N 1
ATOM 1670 C CA . ARG A 1 227 ? 10.031 1.586 -10.461 1 95.69 227 ARG A CA 1
ATOM 1671 C C . ARG A 1 227 ? 10.133 1.454 -8.945 1 95.69 227 ARG A C 1
ATOM 1673 O O . ARG A 1 227 ? 10.023 0.352 -8.398 1 95.69 227 ARG A O 1
ATOM 1680 N N . ARG A 1 228 ? 10.359 2.609 -8.266 1 96.69 228 ARG A N 1
ATOM 1681 C CA . ARG A 1 228 ? 10.43 2.588 -6.809 1 96.69 228 ARG A CA 1
ATOM 1682 C C . ARG A 1 228 ? 9.109 2.127 -6.203 1 96.69 228 ARG A C 1
ATOM 1684 O O . ARG A 1 228 ? 9.094 1.343 -5.254 1 96.69 228 ARG A O 1
ATOM 1691 N N . ARG A 1 229 ? 8.031 2.656 -6.758 1 96.62 229 ARG A N 1
ATOM 1692 C CA . ARG A 1 229 ? 6.699 2.303 -6.285 1 96.62 229 ARG A CA 1
ATOM 1693 C C . ARG A 1 229 ? 6.422 0.816 -6.484 1 96.62 229 ARG A C 1
ATOM 1695 O O . ARG A 1 229 ? 5.883 0.155 -5.598 1 96.62 229 ARG A O 1
ATOM 1702 N N . LYS A 1 230 ? 6.777 0.293 -7.629 1 96.12 230 LYS A N 1
ATOM 1703 C CA . LYS A 1 230 ? 6.617 -1.132 -7.902 1 96.12 230 LYS A CA 1
ATOM 1704 C C . LYS A 1 230 ? 7.453 -1.973 -6.941 1 96.12 230 LYS A C 1
ATOM 1706 O O . LYS A 1 230 ? 6.945 -2.918 -6.332 1 96.12 230 LYS A O 1
ATOM 1711 N N . ARG A 1 231 ? 8.711 -1.615 -6.801 1 97 231 ARG A N 1
ATOM 1712 C CA . ARG A 1 231 ? 9.633 -2.342 -5.941 1 97 231 ARG A CA 1
ATOM 1713 C C . ARG A 1 231 ? 9.156 -2.342 -4.492 1 97 231 ARG A C 1
ATOM 1715 O O . ARG A 1 231 ? 9.328 -3.33 -3.775 1 97 231 ARG A O 1
ATOM 1722 N N . ALA A 1 232 ? 8.484 -1.237 -4.168 1 97.19 232 ALA A N 1
ATOM 1723 C CA . ALA A 1 232 ? 8.023 -1.054 -2.795 1 97.19 232 ALA A CA 1
ATOM 1724 C C . ALA A 1 232 ? 6.688 -1.751 -2.566 1 97.19 232 ALA A C 1
ATOM 1726 O O . ALA A 1 232 ? 6.176 -1.774 -1.445 1 97.19 232 ALA A O 1
ATOM 1727 N N . GLY A 1 233 ? 6.137 -2.346 -3.562 1 97.12 233 GLY A N 1
ATOM 1728 C CA . GLY A 1 233 ? 4.887 -3.07 -3.42 1 97.12 233 GLY A CA 1
ATOM 1729 C C . GLY A 1 233 ? 3.67 -2.162 -3.4 1 97.12 233 GLY A C 1
ATOM 1730 O O . GLY A 1 233 ? 2.592 -2.568 -2.961 1 97.12 233 GLY A O 1
ATOM 1731 N N . HIS A 1 234 ? 3.818 -0.94 -3.898 1 96.62 234 HIS A N 1
ATOM 1732 C CA . HIS A 1 234 ? 2.74 0.038 -3.812 1 96.62 234 HIS A CA 1
ATOM 1733 C C . HIS A 1 234 ? 2.078 0.247 -5.172 1 96.62 234 HIS A C 1
ATOM 1735 O O . HIS A 1 234 ? 1.258 1.154 -5.332 1 96.62 234 HIS A O 1
ATOM 1741 N N . LEU A 1 235 ? 2.418 -0.582 -6.117 1 95.88 235 LEU A N 1
ATOM 1742 C CA . LEU A 1 235 ? 1.724 -0.499 -7.398 1 95.88 235 LEU A CA 1
ATOM 1743 C C . LEU A 1 235 ? 0.537 -1.456 -7.438 1 95.88 235 LEU A C 1
ATOM 1745 O O . LEU A 1 235 ? 0.697 -2.639 -7.746 1 95.88 235 LEU A O 1
ATOM 1749 N N . LEU A 1 236 ? -0.612 -0.909 -7.141 1 96.06 236 LEU A N 1
ATOM 1750 C CA . LEU A 1 236 ? -1.837 -1.7 -7.188 1 96.06 236 LEU A CA 1
ATOM 1751 C C . LEU A 1 236 ? -2.234 -2 -8.633 1 96.06 236 LEU A C 1
ATOM 1753 O O . LEU A 1 236 ? -2.152 -1.126 -9.5 1 96.06 236 LEU A O 1
ATOM 1757 N N . SER A 1 237 ? -2.648 -3.213 -8.875 1 94.69 237 SER A N 1
ATOM 1758 C CA . SER A 1 237 ? -3.047 -3.564 -10.234 1 94.69 237 SER A CA 1
ATOM 1759 C C . SER A 1 237 ? -4.32 -2.832 -10.641 1 94.69 237 SER A C 1
ATOM 1761 O O . SER A 1 237 ? -4.527 -2.545 -11.82 1 94.69 237 SER A O 1
ATOM 1763 N N . LYS A 1 238 ? -5.199 -2.547 -9.68 1 96.62 238 LYS A N 1
ATOM 1764 C CA . LYS A 1 238 ? -6.414 -1.79 -9.977 1 96.62 238 LYS A CA 1
ATOM 1765 C C . LYS A 1 238 ? -6.301 -0.355 -9.469 1 96.62 238 LYS A C 1
ATOM 1767 O O . LYS A 1 238 ? -7.152 0.108 -8.711 1 96.62 238 LYS A O 1
ATOM 1772 N N . GLY A 1 239 ? -5.289 0.318 -10.031 1 95.5 239 GLY A N 1
ATOM 1773 C CA . GLY A 1 239 ? -4.996 1.692 -9.664 1 95.5 239 GLY A CA 1
ATOM 1774 C C . GLY A 1 239 ? -6.145 2.645 -9.938 1 95.5 239 GLY A C 1
ATOM 1775 O O . GLY A 1 239 ? -6.234 3.709 -9.328 1 95.5 239 GLY A O 1
ATOM 1776 N N . ARG A 1 240 ? -7.102 2.236 -10.789 1 96.75 240 ARG A N 1
ATOM 1777 C CA . ARG A 1 240 ? -8.234 3.076 -11.172 1 96.75 240 ARG A CA 1
ATOM 1778 C C . ARG A 1 240 ? -9.062 3.471 -9.953 1 96.75 240 ARG A C 1
ATOM 1780 O O . ARG A 1 240 ? -9.602 4.574 -9.891 1 96.75 240 ARG A O 1
ATOM 1787 N N . PHE A 1 241 ? -9.117 2.588 -8.977 1 97.88 241 PHE A N 1
ATOM 1788 C CA . PHE A 1 241 ? -9.945 2.877 -7.805 1 97.88 241 PHE A CA 1
ATOM 1789 C C . PHE A 1 241 ? -9.305 3.967 -6.949 1 97.88 241 PHE A C 1
ATOM 1791 O O . PHE A 1 241 ? -10.008 4.734 -6.289 1 97.88 241 PHE A O 1
ATOM 1798 N N . ILE A 1 242 ? -7.941 4.051 -6.898 1 98 242 ILE A N 1
ATOM 1799 C CA . ILE A 1 242 ? -7.254 5.117 -6.184 1 98 242 ILE A CA 1
ATOM 1800 C C . ILE A 1 242 ? -7.387 6.426 -6.957 1 98 242 ILE A C 1
ATOM 1802 O O . ILE A 1 242 ? -7.754 7.457 -6.391 1 98 242 ILE A O 1
ATOM 1806 N N . ALA A 1 243 ? -7.137 6.34 -8.234 1 98.25 243 ALA A N 1
ATOM 1807 C CA . ALA A 1 243 ? -7.199 7.52 -9.094 1 98.25 243 ALA A CA 1
ATOM 1808 C C . ALA A 1 243 ? -8.602 8.117 -9.109 1 98.25 243 ALA A C 1
ATOM 1810 O O . ALA A 1 243 ? -8.766 9.336 -9.109 1 98.25 243 ALA A O 1
ATOM 1811 N N . ALA A 1 244 ? -9.625 7.262 -9.102 1 98.44 244 ALA A N 1
ATOM 1812 C CA . ALA A 1 244 ? -11.008 7.723 -9.094 1 98.44 244 ALA A CA 1
ATOM 1813 C C . ALA A 1 244 ? -11.32 8.516 -7.828 1 98.44 244 ALA A C 1
ATOM 1815 O O . ALA A 1 244 ? -12.07 9.492 -7.871 1 98.44 244 ALA A O 1
ATOM 1816 N N . GLN A 1 245 ? -10.82 8.055 -6.723 1 98.75 245 GLN A N 1
ATOM 1817 C CA . GLN A 1 245 ? -11.008 8.781 -5.473 1 98.75 245 GLN A CA 1
ATOM 1818 C C . GLN A 1 245 ? -10.406 10.188 -5.559 1 98.75 245 GLN A C 1
ATOM 1820 O O . GLN A 1 245 ? -11.031 11.156 -5.129 1 98.75 245 GLN A O 1
ATOM 1825 N N . ILE A 1 246 ? -9.188 10.281 -6.105 1 98.75 246 ILE A N 1
ATOM 1826 C CA . ILE A 1 246 ? -8.469 11.547 -6.215 1 98.75 246 ILE A CA 1
ATOM 1827 C C . ILE A 1 246 ? -9.25 12.508 -7.105 1 98.75 246 ILE A C 1
ATOM 1829 O O . ILE A 1 246 ? -9.445 13.672 -6.75 1 98.75 246 ILE A O 1
ATOM 1833 N N . GLU A 1 247 ? -9.688 11.977 -8.211 1 98.5 247 GLU A N 1
ATOM 1834 C CA . GLU A 1 247 ? -10.469 12.805 -9.125 1 98.5 247 GLU A CA 1
ATOM 1835 C C . GLU A 1 247 ? -11.734 13.328 -8.445 1 98.5 247 GLU A C 1
ATOM 1837 O O . GLU A 1 247 ? -12.078 14.508 -8.586 1 98.5 247 GLU A O 1
ATOM 1842 N N . ALA A 1 248 ? -12.398 12.469 -7.719 1 98.69 248 ALA A N 1
ATOM 1843 C CA . ALA A 1 248 ? -13.625 12.859 -7.027 1 98.69 248 ALA A CA 1
ATOM 1844 C C . ALA A 1 248 ? -13.352 13.922 -5.973 1 98.69 248 ALA A C 1
ATOM 1846 O O . ALA A 1 248 ? -14.125 14.867 -5.812 1 98.69 248 ALA A O 1
ATOM 1847 N N . MET A 1 249 ? -12.273 13.82 -5.254 1 98.81 249 MET A N 1
ATOM 1848 C CA . MET A 1 249 ? -11.914 14.75 -4.188 1 98.81 249 MET A CA 1
ATOM 1849 C C . MET A 1 249 ? -11.625 16.141 -4.746 1 98.81 249 MET A C 1
ATOM 1851 O O . MET A 1 249 ? -11.961 17.141 -4.121 1 98.81 249 MET A O 1
ATOM 1855 N N . LEU A 1 250 ? -11.008 16.141 -5.914 1 98.5 250 LEU A N 1
ATOM 1856 C CA . LEU A 1 250 ? -10.594 17.422 -6.477 1 98.5 250 LEU A CA 1
ATOM 1857 C C . LEU A 1 250 ? -11.727 18.062 -7.277 1 98.5 250 LEU A C 1
ATOM 1859 O O . LEU A 1 250 ? -11.703 19.266 -7.547 1 98.5 250 LEU A O 1
ATOM 1863 N N . LYS A 1 251 ? -12.68 17.234 -7.645 1 97.56 251 LYS A N 1
ATOM 1864 C CA . LYS A 1 251 ? -13.828 17.719 -8.398 1 97.56 251 LYS A CA 1
ATOM 1865 C C . LYS A 1 251 ? -14.672 18.672 -7.559 1 97.56 251 LYS A C 1
ATOM 1867 O O . LYS A 1 251 ? -15.008 18.375 -6.41 1 97.56 251 LYS A O 1
ATOM 1872 N N . ASN A 1 252 ? -14.914 19.844 -8.047 1 97.56 252 ASN A N 1
ATOM 1873 C CA . ASN A 1 252 ? -15.75 20.859 -7.434 1 97.56 252 ASN A CA 1
ATOM 1874 C C . ASN A 1 252 ? -15.266 21.203 -6.027 1 97.56 252 ASN A C 1
ATOM 1876 O O . ASN A 1 252 ? -16.078 21.453 -5.129 1 97.56 252 ASN A O 1
ATOM 1880 N N . ASP A 1 253 ? -14.031 21.047 -5.715 1 97.94 253 ASP A N 1
ATOM 1881 C CA . ASP A 1 253 ? -13.344 21.469 -4.488 1 97.94 253 ASP A CA 1
ATOM 1882 C C . ASP A 1 253 ? -13.883 20.703 -3.281 1 97.94 253 ASP A C 1
ATOM 1884 O O . ASP A 1 253 ? -13.977 21.25 -2.184 1 97.94 253 ASP A O 1
ATOM 1888 N N . LEU A 1 254 ? -14.305 19.453 -3.518 1 98.75 254 LEU A N 1
ATOM 1889 C CA . LEU A 1 254 ? -14.758 18.625 -2.408 1 98.75 254 LEU A CA 1
ATOM 1890 C C . LEU A 1 254 ? -13.703 18.562 -1.303 1 98.75 254 LEU A C 1
ATOM 1892 O O . LEU A 1 254 ? -14.039 18.625 -0.118 1 98.75 254 LEU A O 1
ATOM 1896 N N . TRP A 1 255 ? -12.406 18.453 -1.698 1 98.69 255 TRP A N 1
ATOM 1897 C CA . TRP A 1 255 ? -11.328 18.359 -0.722 1 98.69 255 TRP A CA 1
ATOM 1898 C C . TRP A 1 255 ? -11.297 19.594 0.174 1 98.69 255 TRP A C 1
ATOM 1900 O O . TRP A 1 255 ? -11.078 19.484 1.383 1 98.69 255 TRP A O 1
ATOM 1910 N N . LEU A 1 256 ? -11.578 20.75 -0.33 1 98.81 256 LEU A N 1
ATOM 1911 C CA . LEU A 1 256 ? -11.578 21.969 0.462 1 98.81 256 LEU A CA 1
ATOM 1912 C C . LEU A 1 256 ? -12.82 22.047 1.345 1 98.81 256 LEU A C 1
ATOM 1914 O O . LEU A 1 256 ? -12.734 22.484 2.498 1 98.81 256 LEU A O 1
ATOM 1918 N N . ASP A 1 257 ? -13.961 21.641 0.792 1 98.81 257 ASP A N 1
ATOM 1919 C CA . ASP A 1 257 ? -15.195 21.656 1.571 1 98.81 257 ASP A CA 1
ATOM 1920 C C . ASP A 1 257 ? -15.078 20.766 2.807 1 98.81 257 ASP A C 1
ATOM 1922 O O . ASP A 1 257 ? -15.477 21.172 3.904 1 98.81 257 ASP A O 1
ATOM 1926 N N . LEU A 1 258 ? -14.578 19.625 2.598 1 98.88 258 LEU A N 1
ATOM 1927 C CA . LEU A 1 258 ? -14.43 18.688 3.707 1 98.88 258 LEU A CA 1
ATOM 1928 C C . LEU A 1 258 ? -13.406 19.203 4.719 1 98.88 258 LEU A C 1
ATOM 1930 O O . LEU A 1 258 ? -13.609 19.078 5.93 1 98.88 258 LEU A O 1
ATOM 1934 N N . ALA A 1 259 ? -12.328 19.766 4.246 1 98.88 259 ALA A N 1
ATOM 1935 C CA . ALA A 1 259 ? -11.328 20.344 5.141 1 98.88 259 ALA A CA 1
ATOM 1936 C C . ALA A 1 259 ? -11.922 21.5 5.945 1 98.88 259 ALA A C 1
ATOM 1938 O O . ALA A 1 259 ? -11.656 21.625 7.145 1 98.88 259 ALA A O 1
ATOM 1939 N N . ARG A 1 260 ? -12.695 22.359 5.305 1 98.75 260 ARG A N 1
ATOM 1940 C CA . ARG A 1 260 ? -13.359 23.453 6.004 1 98.75 260 ARG A CA 1
ATOM 1941 C C . ARG A 1 260 ? -14.273 22.922 7.102 1 98.75 260 ARG A C 1
ATOM 1943 O O . ARG A 1 260 ? -14.359 23.516 8.18 1 98.75 260 ARG A O 1
ATOM 1950 N N . SER A 1 261 ? -14.961 21.859 6.797 1 98.62 261 SER A N 1
ATOM 1951 C CA . SER A 1 261 ? -15.836 21.25 7.789 1 98.62 261 SER A CA 1
ATOM 1952 C C . SER A 1 261 ? -15.07 20.844 9.039 1 98.62 261 SER A C 1
ATOM 1954 O O . SER A 1 261 ? -15.469 21.188 10.156 1 98.62 261 SER A O 1
ATOM 1956 N N . SER A 1 262 ? -13.984 20.109 8.867 1 98.69 262 SER A N 1
ATOM 1957 C CA . SER A 1 262 ? -13.203 19.672 10.016 1 98.69 262 SER A CA 1
ATOM 1958 C C . SER A 1 262 ? -12.57 20.844 10.742 1 98.69 262 SER A C 1
ATOM 1960 O O . SER A 1 262 ? -12.523 20.875 11.977 1 98.69 262 SER A O 1
ATOM 1962 N N . ASN A 1 263 ? -12.047 21.812 9.953 1 98.88 263 ASN A N 1
ATOM 1963 C CA . ASN A 1 263 ? -11.484 23.016 10.562 1 98.88 263 ASN A CA 1
ATOM 1964 C C . ASN A 1 263 ? -12.523 23.75 11.406 1 98.88 263 ASN A C 1
ATOM 1966 O O . ASN A 1 263 ? -12.211 24.266 12.484 1 98.88 263 ASN A O 1
ATOM 1970 N N . THR A 1 264 ? -13.727 23.828 10.906 1 98.69 264 THR A N 1
ATOM 1971 C CA . THR A 1 264 ? -14.805 24.531 11.609 1 98.69 264 THR A CA 1
ATOM 1972 C C . THR A 1 264 ? -15.102 23.844 12.938 1 98.69 264 THR A C 1
ATOM 1974 O O . THR A 1 264 ? -15.289 24.516 13.953 1 98.69 264 THR A O 1
ATOM 1977 N N . VAL A 1 265 ? -15.148 22.547 12.953 1 98.5 265 VAL A N 1
ATOM 1978 C CA . VAL A 1 265 ? -15.391 21.797 14.18 1 98.5 265 VAL A CA 1
ATOM 1979 C C . VAL A 1 265 ? -14.273 22.094 15.188 1 98.5 265 VAL A C 1
ATOM 1981 O O . VAL A 1 265 ? -14.547 22.328 16.359 1 98.5 265 VAL A O 1
ATOM 1984 N N . ALA A 1 266 ? -13.039 22.047 14.742 1 98.69 266 ALA A N 1
ATOM 1985 C CA . ALA A 1 266 ? -11.914 22.328 15.625 1 98.69 266 ALA A CA 1
ATOM 1986 C C . ALA A 1 266 ? -12.016 23.734 16.203 1 98.69 266 ALA A C 1
ATOM 1988 O O . ALA A 1 266 ? -11.719 23.953 17.391 1 98.69 266 ALA A O 1
ATOM 1989 N N . LYS A 1 267 ? -12.398 24.656 15.383 1 98.19 267 LYS A N 1
ATOM 1990 C CA . LYS A 1 267 ? -12.57 26.031 15.836 1 98.19 267 LYS A CA 1
ATOM 1991 C C . LYS A 1 267 ? -13.641 26.109 16.922 1 98.19 267 LYS A C 1
ATOM 1993 O O . LYS A 1 267 ? -13.461 26.812 17.922 1 98.19 267 LYS A O 1
ATOM 1998 N N . ARG A 1 268 ? -14.711 25.469 16.766 1 97.94 268 ARG A N 1
ATOM 1999 C CA . ARG A 1 268 ? -15.781 25.438 17.75 1 97.94 268 ARG A CA 1
ATOM 2000 C C . ARG A 1 268 ? -15.289 24.875 19.078 1 97.94 268 ARG A C 1
ATOM 2002 O O . ARG A 1 268 ? -15.609 25.391 20.141 1 97.94 268 ARG A O 1
ATOM 2009 N N . ILE A 1 269 ? -14.562 23.781 18.938 1 97.19 269 ILE A N 1
ATOM 2010 C CA . ILE A 1 269 ? -13.984 23.156 20.125 1 97.19 269 ILE A CA 1
ATOM 2011 C C . ILE A 1 269 ? -13.078 24.156 20.828 1 97.19 269 ILE A C 1
ATOM 2013 O O . ILE A 1 269 ? -13.141 24.312 22.062 1 97.19 269 ILE A O 1
ATOM 2017 N N . ALA A 1 270 ? -12.281 24.812 20.078 1 97 270 ALA A N 1
ATOM 2018 C CA . ALA A 1 270 ? -11.352 25.797 20.625 1 97 270 ALA A CA 1
ATOM 2019 C C . ALA A 1 270 ? -12.109 26.906 21.359 1 97 270 ALA A C 1
ATOM 2021 O O . ALA A 1 270 ? -11.68 27.359 22.422 1 97 270 ALA A O 1
ATOM 2022 N N . GLU A 1 271 ? -13.18 27.328 20.828 1 96.44 271 GLU A N 1
ATOM 2023 C CA . GLU A 1 271 ? -13.961 28.438 21.375 1 96.44 271 GLU A CA 1
ATOM 2024 C C . GLU A 1 271 ? -14.68 28.016 22.656 1 96.44 271 GLU A C 1
ATOM 2026 O O . GLU A 1 271 ? -15.062 28.859 23.453 1 96.44 271 GLU A O 1
ATOM 2031 N N . ALA A 1 272 ? -14.836 26.75 22.812 1 95.81 272 ALA A N 1
ATOM 2032 C CA . ALA A 1 272 ? -15.562 26.234 23.969 1 95.81 272 ALA A CA 1
ATOM 2033 C C . ALA A 1 272 ? -14.641 26.109 25.188 1 95.81 272 ALA A C 1
ATOM 2035 O O . ALA A 1 272 ? -15.102 25.891 26.297 1 95.81 272 ALA A O 1
ATOM 2036 N N . VAL A 1 273 ? -13.422 26.281 24.984 1 94.75 273 VAL A N 1
ATOM 2037 C CA . VAL A 1 273 ? -12.453 26.016 26.047 1 94.75 273 VAL A CA 1
ATOM 2038 C C . VAL A 1 273 ? -11.781 27.328 26.453 1 94.75 273 VAL A C 1
ATOM 2040 O O . VAL A 1 273 ? -11.609 28.234 25.625 1 94.75 273 VAL A O 1
ATOM 2043 N N . ASP A 1 274 ? -11.422 27.484 27.719 1 94.44 274 ASP A N 1
ATOM 2044 C CA . ASP A 1 274 ? -10.609 28.594 28.188 1 94.44 274 ASP A CA 1
ATOM 2045 C C . ASP A 1 274 ? -9.328 28.734 27.359 1 94.44 274 ASP A C 1
ATOM 2047 O O . ASP A 1 274 ? -8.57 27.766 27.219 1 94.44 274 ASP A O 1
ATOM 2051 N N . PRO A 1 275 ? -9.133 29.859 26.797 1 94.56 275 PRO A N 1
ATOM 2052 C CA . PRO A 1 275 ? -7.965 30.062 25.922 1 94.56 275 PRO A CA 1
ATOM 2053 C C . PRO A 1 275 ? -6.656 29.656 26.594 1 94.56 275 PRO A C 1
ATOM 2055 O O . PRO A 1 275 ? -5.711 29.25 25.906 1 94.56 275 PRO A O 1
ATOM 2058 N N . LYS A 1 276 ? -6.586 29.766 27.922 1 95.56 276 LYS A N 1
ATOM 2059 C CA . LYS A 1 276 ? -5.359 29.438 28.641 1 95.56 276 LYS A CA 1
ATOM 2060 C C . LYS A 1 276 ? -5.047 27.953 28.547 1 95.56 276 LYS A C 1
ATOM 2062 O O . LYS A 1 276 ? -3.924 27.531 28.828 1 95.56 276 LYS A O 1
ATOM 2067 N N . ARG A 1 277 ? -6 27.188 28.125 1 96.75 277 ARG A N 1
ATOM 2068 C CA . ARG A 1 277 ? -5.828 25.734 28.094 1 96.75 277 ARG A CA 1
ATOM 2069 C C . ARG A 1 277 ? -5.277 25.281 26.75 1 96.75 277 ARG A C 1
ATOM 2071 O O . ARG A 1 277 ? -4.867 24.125 26.594 1 96.75 277 ARG A O 1
ATOM 2078 N N . HIS A 1 278 ? -5.309 26.172 25.781 1 97.38 278 HIS A N 1
ATOM 2079 C CA . HIS A 1 278 ? -4.773 25.797 24.469 1 97.38 278 HIS A CA 1
ATOM 2080 C C . HIS A 1 278 ? -3.256 25.672 24.516 1 97.38 278 HIS A C 1
ATOM 2082 O O . HIS A 1 278 ? -2.555 26.625 24.844 1 97.38 278 HIS A O 1
ATOM 2088 N N . ALA A 1 279 ? -2.75 24.531 24.188 1 97.19 279 ALA A N 1
ATOM 2089 C CA . ALA A 1 279 ? -1.304 24.328 24.125 1 97.19 279 ALA A CA 1
ATOM 2090 C C . ALA A 1 279 ? -0.717 25.016 22.891 1 97.19 279 ALA A C 1
ATOM 2092 O O . ALA A 1 279 ? 0.433 25.453 22.906 1 97.19 279 ALA A O 1
ATOM 2093 N N . TYR A 1 280 ? -1.465 25.031 21.75 1 96.62 280 TYR A N 1
ATOM 2094 C CA . TYR A 1 280 ? -1.142 25.688 20.484 1 96.62 280 TYR A CA 1
ATOM 2095 C C . TYR A 1 280 ? -2.357 26.422 19.922 1 96.62 280 TYR A C 1
ATOM 2097 O O . TYR A 1 280 ? -3.498 26.016 20.172 1 96.62 280 TYR A O 1
ATOM 2105 N N . PRO A 1 281 ? -2.109 27.484 19.203 1 96.81 281 PRO A N 1
ATOM 2106 C CA . PRO A 1 281 ? -3.25 28.047 18.469 1 96.81 281 PRO A CA 1
ATOM 2107 C C . PRO A 1 281 ? -3.932 27.031 17.562 1 96.81 281 PRO A C 1
ATOM 2109 O O . PRO A 1 281 ? -3.258 26.203 16.938 1 96.81 281 PRO A O 1
ATOM 2112 N N . VAL A 1 282 ? -5.246 27.109 17.5 1 98.12 282 VAL A N 1
ATOM 2113 C CA . VAL A 1 282 ? -5.984 26.219 16.625 1 98.12 282 VAL A CA 1
ATOM 2114 C C . VAL A 1 282 ? -6.074 26.812 15.219 1 98.12 282 VAL A C 1
ATOM 2116 O O . VAL A 1 282 ? -6.758 27.812 15.008 1 98.12 282 VAL A O 1
ATOM 2119 N N . LYS A 1 283 ? -5.359 26.203 14.234 1 98.12 283 LYS A N 1
ATOM 2120 C CA . LYS A 1 283 ? -5.258 26.766 12.891 1 98.12 283 LYS A CA 1
ATOM 2121 C C . LYS A 1 283 ? -5.914 25.844 11.859 1 98.12 283 LYS A C 1
ATOM 2123 O O . LYS A 1 283 ? -6.301 26.297 10.781 1 98.12 283 LYS A O 1
ATOM 2128 N N . ALA A 1 284 ? -6.02 24.578 12.188 1 98.44 284 ALA A N 1
ATOM 2129 C CA . ALA A 1 284 ? -6.602 23.562 11.305 1 98.44 284 ALA A CA 1
ATOM 2130 C C . ALA A 1 284 ? -7.57 22.656 12.062 1 98.44 284 ALA A C 1
ATOM 2132 O O . ALA A 1 284 ? -8.461 23.141 12.766 1 98.44 284 ALA A O 1
ATOM 2133 N N . ASN A 1 285 ? -7.41 21.328 11.906 1 98.81 285 ASN A N 1
ATOM 2134 C CA . ASN A 1 285 ? -8.469 20.5 12.453 1 98.81 285 ASN A CA 1
ATOM 2135 C C . ASN A 1 285 ? -8.023 19.797 13.734 1 98.81 285 ASN A C 1
ATOM 2137 O O . ASN A 1 285 ? -8.703 18.891 14.219 1 98.81 285 ASN A O 1
ATOM 2141 N N . GLU A 1 286 ? -6.848 20.188 14.297 1 98.69 286 GLU A N 1
ATOM 2142 C CA . GLU A 1 286 ? -6.355 19.578 15.531 1 98.69 286 GLU A CA 1
ATOM 2143 C C . GLU A 1 286 ? -6.336 20.578 16.688 1 98.69 286 GLU A C 1
ATOM 2145 O O . GLU A 1 286 ? -6.004 21.75 16.484 1 98.69 286 GLU A O 1
ATOM 2150 N N . VAL A 1 287 ? -6.695 20.109 17.859 1 98.44 287 VAL A N 1
ATOM 2151 C CA . VAL A 1 287 ? -6.727 20.922 19.062 1 98.44 287 VAL A CA 1
ATOM 2152 C C . VAL A 1 287 ? -5.91 20.25 20.156 1 98.44 287 VAL A C 1
ATOM 2154 O O . VAL A 1 287 ? -6.125 19.078 20.469 1 98.44 287 VAL A O 1
ATOM 2157 N N . PHE A 1 288 ? -5.004 20.938 20.719 1 98.38 288 PHE A N 1
ATOM 2158 C CA . PHE A 1 288 ? -4.195 20.453 21.828 1 98.38 288 PHE A CA 1
ATOM 2159 C C . PHE A 1 288 ? -4.52 21.234 23.094 1 98.38 288 PHE A C 1
ATOM 2161 O O . PHE A 1 28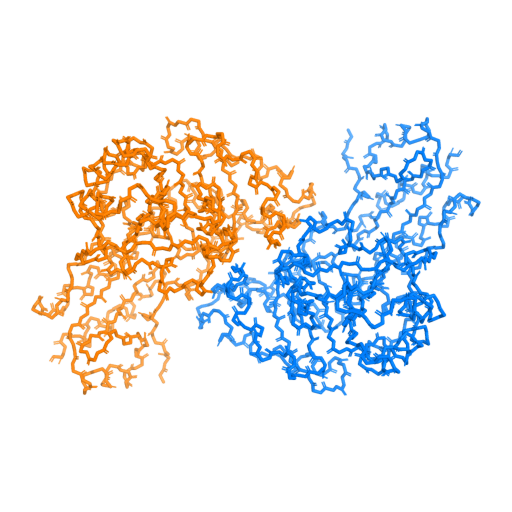8 ? -4.379 22.453 23.141 1 98.38 288 PHE A O 1
ATOM 2168 N N . LEU A 1 289 ? -4.879 20.531 24.141 1 98.06 289 LEU A N 1
ATOM 2169 C CA . LEU A 1 289 ? -5.348 21.172 25.375 1 98.06 289 LEU A CA 1
ATOM 2170 C C . LEU A 1 289 ? -4.543 20.703 26.578 1 98.06 289 LEU A C 1
ATOM 2172 O O . LEU A 1 289 ? -4.328 19.5 26.75 1 98.06 289 LEU A O 1
ATOM 2176 N N . PHE A 1 290 ? -4.117 21.609 27.391 1 98.19 290 PHE A N 1
ATOM 2177 C CA . PHE A 1 290 ? -3.67 21.266 28.734 1 98.19 290 PHE A CA 1
ATOM 2178 C C . PHE A 1 290 ? -4.832 20.75 29.578 1 98.19 290 PHE A C 1
ATOM 2180 O O . PHE A 1 290 ? -5.891 21.391 29.641 1 98.19 290 PHE A O 1
ATOM 2187 N N . ILE A 1 291 ? -4.645 19.672 30.172 1 97.06 291 ILE A N 1
ATOM 2188 C CA . ILE A 1 291 ? -5.719 19.031 30.922 1 97.06 291 ILE A CA 1
ATOM 2189 C C . ILE A 1 291 ? -5.129 18.109 31.984 1 97.06 291 ILE A C 1
ATOM 2191 O O . ILE A 1 291 ? -4.082 17.5 31.766 1 97.06 291 ILE A O 1
ATOM 2195 N N . SER A 1 292 ? -5.738 18.016 33.188 1 96.44 292 SER A N 1
ATOM 2196 C CA . SER A 1 292 ? -5.266 17.125 34.25 1 96.44 292 SER A CA 1
ATOM 2197 C C . SER A 1 292 ? -5.66 15.68 33.969 1 96.44 292 SER A C 1
ATOM 2199 O O . SER A 1 292 ? -6.5 15.414 33.094 1 96.44 292 SER A O 1
ATOM 2201 N N . MET A 1 293 ? -5.031 14.797 34.688 1 96.25 293 MET A N 1
ATOM 2202 C CA . MET A 1 293 ? -5.359 13.383 34.594 1 96.25 293 MET A CA 1
ATOM 2203 C C . MET A 1 293 ? -6.805 13.125 35 1 96.25 293 MET A C 1
ATOM 2205 O O . MET A 1 293 ? -7.484 12.281 34.406 1 96.25 293 MET A O 1
ATOM 2209 N N . GLU A 1 294 ? -7.211 13.812 36 1 96.25 294 GLU A N 1
ATOM 2210 C CA . GLU A 1 294 ? -8.578 13.656 36.469 1 96.25 294 GLU A CA 1
ATOM 2211 C C . GLU A 1 294 ? -9.594 14.125 35.438 1 96.25 294 GLU A C 1
ATOM 2213 O O . GLU A 1 294 ? -10.617 13.469 35.219 1 96.25 294 GLU A O 1
ATOM 2218 N N . GLU A 1 295 ? -9.312 15.234 34.812 1 96.62 295 GLU A N 1
ATOM 2219 C CA . GLU A 1 295 ? -10.203 15.773 33.812 1 96.62 295 GLU A CA 1
ATOM 2220 C C . GLU A 1 295 ? -10.281 14.852 32.594 1 96.62 295 GLU A C 1
ATOM 2222 O O . GLU A 1 295 ? -11.352 14.672 32 1 96.62 295 GLU A O 1
ATOM 2227 N N . ARG A 1 296 ? -9.172 14.312 32.156 1 95.94 296 ARG A N 1
ATOM 2228 C CA . ARG A 1 296 ? -9.172 13.375 31.031 1 95.94 296 ARG A CA 1
ATOM 2229 C C . ARG A 1 296 ? -10.039 12.156 31.328 1 95.94 296 ARG A C 1
ATOM 2231 O O . ARG A 1 296 ? -10.781 11.688 30.453 1 95.94 296 ARG A O 1
ATOM 2238 N N . ALA A 1 297 ? -9.844 11.641 32.531 1 96.12 297 ALA A N 1
ATOM 2239 C CA . ALA A 1 297 ? -10.641 10.492 32.938 1 96.12 297 ALA A CA 1
ATOM 2240 C C . ALA A 1 297 ? -12.133 10.812 32.906 1 96.12 297 ALA A C 1
ATOM 2242 O O . ALA A 1 297 ? -12.945 9.969 32.5 1 96.12 297 ALA A O 1
ATOM 2243 N N . GLU A 1 298 ? -12.461 11.969 33.344 1 96.12 298 GLU A N 1
ATOM 2244 C CA . GLU A 1 298 ? -13.852 12.398 33.344 1 96.12 298 GLU A CA 1
ATOM 2245 C C . GLU A 1 298 ? -14.406 12.438 31.922 1 96.12 298 GLU A C 1
ATOM 2247 O O . GLU A 1 298 ? -15.539 12.023 31.672 1 96.12 298 GLU A O 1
ATOM 2252 N N . LEU A 1 299 ? -13.672 13 30.984 1 97.12 299 LEU A N 1
ATOM 2253 C CA . LEU A 1 299 ? -14.102 13.055 29.594 1 97.12 299 LEU A CA 1
ATOM 2254 C C . LEU A 1 299 ? -14.273 11.656 29.016 1 97.12 299 LEU A C 1
ATOM 2256 O O . LEU A 1 299 ? -15.25 11.391 28.312 1 97.12 299 LEU A O 1
ATOM 2260 N N . ARG A 1 300 ? -13.359 10.797 29.312 1 97.12 300 ARG A N 1
ATOM 2261 C CA . ARG A 1 300 ? -13.43 9.43 28.812 1 97.12 300 ARG A CA 1
ATOM 2262 C C . ARG A 1 300 ? -14.633 8.695 29.391 1 97.12 300 ARG A C 1
ATOM 2264 O O . ARG A 1 300 ? -15.25 7.867 28.719 1 97.12 300 ARG A O 1
ATOM 2271 N N . LYS A 1 301 ? -14.961 8.961 30.656 1 96.44 301 LYS A N 1
ATOM 2272 C CA . LYS A 1 301 ? -16.156 8.391 31.281 1 96.44 301 LYS A CA 1
ATOM 2273 C C . LYS A 1 301 ? -17.406 8.797 30.516 1 96.44 301 LYS A C 1
ATOM 2275 O O . LYS A 1 301 ? -18.391 8.047 30.484 1 96.44 301 LYS A O 1
ATOM 2280 N N . GLN A 1 302 ? -17.312 9.945 29.938 1 96.44 302 GLN A N 1
ATOM 2281 C CA . GLN A 1 302 ? -18.453 10.453 29.188 1 96.44 302 GLN A CA 1
ATOM 2282 C C . GLN A 1 302 ? -18.5 9.875 27.781 1 96.44 302 GLN A C 1
ATOM 2284 O O . GLN A 1 302 ? -19.422 10.172 27 1 96.44 302 GLN A O 1
ATOM 2289 N N . GLY A 1 303 ? -17.469 9.125 27.438 1 96.56 303 GLY A N 1
ATOM 2290 C CA . GLY A 1 303 ? -17.5 8.398 26.172 1 96.56 303 GLY A CA 1
ATOM 2291 C C . GLY A 1 303 ? -16.578 8.977 25.125 1 96.56 303 GLY A C 1
ATOM 2292 O O . GLY A 1 303 ? -16.469 8.43 24.016 1 96.56 303 GLY A O 1
ATOM 2293 N N . PHE A 1 304 ? -15.875 10.078 25.438 1 97.44 304 PHE A N 1
ATOM 2294 C CA . PHE A 1 304 ? -14.984 10.695 24.469 1 97.44 304 PHE A CA 1
ATOM 2295 C C . PHE A 1 304 ? -13.688 9.906 24.344 1 97.44 304 PHE A C 1
ATOM 2297 O O . PHE A 1 304 ? -13.086 9.531 25.344 1 97.44 304 PHE A O 1
ATOM 2304 N N . VAL A 1 305 ? -13.281 9.625 23.109 1 96.38 305 VAL A N 1
ATOM 2305 C CA . VAL A 1 305 ? -12.039 8.922 22.844 1 96.38 305 VAL A CA 1
ATOM 2306 C C . VAL A 1 305 ? -11.039 9.875 22.172 1 96.38 305 VAL A C 1
ATOM 2308 O O . VAL A 1 305 ? -11.352 10.5 21.156 1 96.38 305 VAL A O 1
ATOM 2311 N N . PHE A 1 306 ? -9.93 10.07 22.766 1 97.25 306 PHE A N 1
ATOM 2312 C CA . PHE A 1 306 ? -8.852 10.945 22.297 1 97.25 306 PHE A CA 1
ATOM 2313 C C . PHE A 1 306 ? -7.5 10.43 22.766 1 97.25 306 PHE A C 1
ATOM 2315 O O . PHE A 1 306 ? -7.426 9.477 23.547 1 97.25 306 PHE A O 1
ATOM 2322 N N . TYR A 1 307 ? -6.449 11.031 22.25 1 95.25 307 TYR A N 1
ATOM 2323 C CA . TYR A 1 307 ? -5.117 10.578 22.641 1 95.25 307 TYR A CA 1
ATOM 2324 C C . TYR A 1 307 ? -4.473 11.555 23.625 1 95.25 307 TYR A C 1
ATOM 2326 O O . TYR A 1 307 ? -4.641 12.766 23.5 1 95.25 307 TYR A O 1
ATOM 2334 N N . ASP A 1 308 ? -3.795 10.961 24.531 1 96.19 308 ASP A N 1
ATOM 2335 C CA . ASP A 1 308 ? -2.92 11.75 25.391 1 96.19 308 ASP A CA 1
ATOM 2336 C C . ASP A 1 308 ? -1.713 12.273 24.625 1 96.19 308 ASP A C 1
ATOM 2338 O O . ASP A 1 308 ? -1.231 11.617 23.703 1 96.19 308 ASP A O 1
ATOM 2342 N N . TRP A 1 309 ? -1.334 13.445 24.922 1 94.94 309 TRP A N 1
ATOM 2343 C CA . TRP A 1 309 ? -0.132 14.062 24.359 1 94.94 309 TRP A CA 1
ATOM 2344 C C . TRP A 1 309 ? 0.808 14.508 25.484 1 94.94 309 TRP A C 1
ATOM 2346 O O . TRP A 1 309 ? 0.781 15.672 25.891 1 94.94 309 TRP A O 1
ATOM 2356 N N . GLY A 1 310 ? 1.643 13.586 25.922 1 89.69 310 GLY A N 1
ATOM 2357 C CA . GLY A 1 310 ? 2.43 13.805 27.125 1 89.69 310 GLY A CA 1
ATOM 2358 C C . GLY A 1 310 ? 1.62 13.664 28.391 1 89.69 310 GLY A C 1
ATOM 2359 O O . GLY A 1 310 ? 0.589 12.984 28.406 1 89.69 310 GLY A O 1
ATOM 2360 N N . HIS A 1 311 ? 2.129 14.273 29.469 1 91.38 311 HIS A N 1
ATOM 2361 C CA . HIS A 1 311 ? 1.525 14.07 30.781 1 91.38 311 HIS A CA 1
ATOM 2362 C C . HIS A 1 311 ? 0.454 15.117 31.062 1 91.38 311 HIS A C 1
ATOM 2364 O O . HIS A 1 311 ? -0.412 14.914 31.922 1 91.38 311 HIS A O 1
ATOM 2370 N N . ASP A 1 312 ? 0.492 16.156 30.266 1 95.56 312 ASP A N 1
ATOM 2371 C CA . ASP A 1 312 ? -0.367 17.25 30.703 1 95.56 312 ASP A CA 1
ATOM 2372 C C . ASP A 1 312 ? -1.249 17.75 29.562 1 95.56 312 ASP A C 1
ATOM 2374 O O . ASP A 1 312 ? -1.842 18.828 29.672 1 95.56 312 ASP A O 1
ATOM 2378 N N . LYS A 1 313 ? -1.298 17.031 28.391 1 97.69 313 LYS A N 1
ATOM 2379 C CA . LYS A 1 313 ? -2.09 17.5 27.25 1 97.69 313 LYS A CA 1
ATOM 2380 C C . LYS A 1 313 ? -2.871 16.359 26.625 1 97.69 313 LYS A C 1
ATOM 2382 O O . LYS A 1 313 ? -2.551 15.18 26.844 1 97.69 313 LYS A O 1
ATOM 2387 N N . ILE A 1 314 ? -3.9 16.672 25.953 1 98.06 314 ILE A N 1
ATOM 2388 C CA . ILE A 1 314 ? -4.586 15.773 25.047 1 98.06 314 ILE A CA 1
ATOM 2389 C C . ILE A 1 314 ? -4.613 16.375 23.641 1 98.06 314 ILE A C 1
ATOM 2391 O O . ILE A 1 314 ? -4.426 17.578 23.469 1 98.06 314 ILE A O 1
ATOM 2395 N N . ARG A 1 315 ? -4.727 15.57 22.703 1 98.31 315 ARG A N 1
ATOM 2396 C CA . ARG A 1 315 ? -4.98 15.969 21.328 1 98.31 315 ARG A CA 1
ATOM 2397 C C . ARG A 1 315 ? -6.387 15.578 20.891 1 98.31 315 ARG A C 1
ATOM 2399 O O . ARG A 1 315 ? -6.801 14.43 21.062 1 98.31 315 ARG A O 1
ATOM 2406 N N . LEU A 1 316 ? -7.109 16.516 20.453 1 98.31 316 LEU A N 1
ATOM 2407 C CA . LEU A 1 316 ? -8.398 16.297 19.812 1 98.31 316 LEU A CA 1
ATOM 2408 C C . LEU A 1 316 ? -8.32 16.547 18.312 1 98.31 316 LEU A C 1
ATOM 2410 O O . LEU A 1 316 ? -7.828 17.594 17.891 1 98.31 316 LEU A O 1
ATOM 2414 N N . VAL A 1 317 ? -8.773 15.609 17.531 1 98.31 317 VAL A N 1
ATOM 2415 C CA . VAL A 1 317 ? -8.758 15.742 16.078 1 98.31 317 VAL A CA 1
ATOM 2416 C C . VAL A 1 317 ? -10.188 15.75 15.539 1 98.31 317 VAL A C 1
ATOM 2418 O O . VAL A 1 317 ? -10.945 14.805 15.766 1 98.31 317 VAL A O 1
ATOM 2421 N N . ALA A 1 318 ? -10.531 16.828 14.875 1 98.31 318 ALA A N 1
ATOM 2422 C CA . ALA A 1 318 ? -11.844 16.938 14.242 1 98.31 318 ALA A CA 1
ATOM 2423 C C . ALA A 1 318 ? -11.852 16.297 12.859 1 98.31 318 ALA A C 1
ATOM 2425 O O . ALA A 1 318 ? -10.93 16.5 12.07 1 98.31 318 ALA A O 1
ATOM 2426 N N . SER A 1 319 ? -12.844 15.531 12.586 1 97.44 319 SER A N 1
ATOM 2427 C CA . SER A 1 319 ? -13.008 14.906 11.273 1 97.44 319 SER A CA 1
ATOM 2428 C C . SER A 1 319 ? -14.039 15.641 10.43 1 97.44 319 SER A C 1
ATOM 2430 O O . SER A 1 319 ? -14.914 16.328 10.969 1 97.44 319 SER A O 1
ATOM 2432 N N . TRP A 1 320 ? -13.938 15.445 9.164 1 97.69 320 TRP A N 1
ATOM 2433 C CA . TRP A 1 320 ? -14.836 16.141 8.242 1 97.69 320 TRP A CA 1
ATOM 2434 C C . TRP A 1 320 ? -16.281 15.719 8.477 1 97.69 320 TRP A C 1
ATOM 2436 O O . TRP A 1 320 ? -17.203 16.484 8.219 1 97.69 320 TRP A O 1
ATOM 2446 N N . ASP A 1 321 ? -16.484 14.531 8.953 1 97 321 ASP A N 1
ATOM 2447 C CA . ASP A 1 321 ? -17.828 13.969 9.078 1 97 321 ASP A CA 1
ATOM 2448 C C . ASP A 1 321 ? -18.266 13.938 10.547 1 97 321 ASP A C 1
ATOM 2450 O O . ASP A 1 321 ? -19.062 13.078 10.938 1 97 321 ASP A O 1
ATOM 2454 N N . GLN A 1 322 ? -17.703 14.797 11.375 1 96.62 322 GLN A N 1
ATOM 2455 C CA . GLN A 1 322 ? -18.047 14.828 12.789 1 96.62 322 GLN A CA 1
ATOM 2456 C C . GLN A 1 322 ? -19.531 15.148 12.977 1 96.62 322 GLN A C 1
ATOM 2458 O O . GLN A 1 322 ? -20 16.203 12.547 1 96.62 322 GLN A O 1
ATOM 2463 N N . PRO A 1 323 ? -20.266 14.266 13.617 1 95.69 323 PRO A N 1
ATOM 2464 C CA . PRO A 1 323 ? -21.688 14.57 13.852 1 95.69 323 PRO A CA 1
ATOM 2465 C C . PRO A 1 323 ? -21.875 15.781 14.766 1 95.69 323 PRO A C 1
ATOM 2467 O O . PRO A 1 323 ? -21.156 15.945 15.75 1 95.69 323 PRO A O 1
ATOM 2470 N N . GLU A 1 324 ? -22.906 16.547 14.453 1 97 324 GLU A N 1
ATOM 2471 C CA . GLU A 1 324 ? -23.188 17.781 15.188 1 97 324 GLU A CA 1
ATOM 2472 C C . GLU A 1 324 ? -23.453 17.484 16.656 1 97 324 GLU A C 1
ATOM 2474 O O . GLU A 1 324 ? -22.984 18.219 17.531 1 97 324 GLU A O 1
ATOM 2479 N N . HIS A 1 325 ? -24.188 16.438 16.938 1 96.94 325 HIS A N 1
ATOM 2480 C CA . HIS A 1 325 ? -24.531 16.156 18.328 1 96.94 325 HIS A CA 1
ATOM 2481 C C . HIS A 1 325 ? -23.297 15.789 19.141 1 96.94 325 HIS A C 1
ATOM 2483 O O . HIS A 1 325 ? -23.25 16.047 20.344 1 96.94 325 HIS A O 1
ATOM 2489 N N . GLU A 1 326 ? -22.281 15.164 18.5 1 96.62 326 GLU A N 1
ATOM 2490 C CA . GLU A 1 326 ? -21.047 14.836 19.188 1 96.62 326 GLU A CA 1
ATOM 2491 C C . GLU A 1 326 ? -20.234 16.094 19.469 1 96.62 326 GLU A C 1
ATOM 2493 O O . GLU A 1 326 ? -19.594 16.203 20.516 1 96.62 326 GLU A O 1
ATOM 2498 N N . VAL A 1 327 ? -20.25 17.047 18.516 1 97.62 327 VAL A N 1
ATOM 2499 C CA . VAL A 1 327 ? -19.547 18.312 18.688 1 97.62 327 VAL A CA 1
ATOM 2500 C C . VAL A 1 327 ? -20.156 19.094 19.844 1 97.62 327 VAL A C 1
ATOM 2502 O O . VAL A 1 327 ? -19.438 19.578 20.719 1 97.62 327 VAL A O 1
ATOM 2505 N N . VAL A 1 328 ? -21.453 19.109 19.844 1 97.75 328 VAL A N 1
ATOM 2506 C CA . VAL A 1 328 ? -22.172 19.828 20.906 1 97.75 328 VAL A CA 1
ATOM 2507 C C . VAL A 1 328 ? -21.875 19.203 22.25 1 97.75 328 VAL A C 1
ATOM 2509 O O . VAL A 1 328 ? -21.656 19.906 23.25 1 97.75 328 VAL A O 1
ATOM 2512 N N . ALA A 1 329 ? -21.859 17.875 22.266 1 97.56 329 ALA A N 1
ATOM 2513 C CA . ALA A 1 329 ? -21.562 17.156 23.5 1 97.56 329 ALA A CA 1
ATOM 2514 C C . ALA A 1 329 ? -20.172 17.5 24.016 1 97.56 329 ALA A C 1
ATOM 2516 O O . ALA A 1 329 ? -19.969 17.703 25.219 1 97.56 329 ALA A O 1
ATOM 2517 N N . LEU A 1 330 ? -19.234 17.531 23.156 1 97.69 330 LEU A N 1
ATOM 2518 C CA . LEU A 1 330 ? -17.859 17.828 23.562 1 97.69 330 LEU A CA 1
ATOM 2519 C C . LEU A 1 330 ? -17.734 19.281 24.047 1 97.69 330 LEU A C 1
ATOM 2521 O O . LEU A 1 330 ? -17.062 19.562 25.031 1 97.69 330 LEU A O 1
ATOM 2525 N N . GLU A 1 331 ? -18.344 20.156 23.281 1 97.5 331 GLU A N 1
ATOM 2526 C CA . GLU A 1 331 ? -18.359 21.562 23.703 1 97.5 331 GLU A CA 1
ATOM 2527 C C . GLU A 1 331 ? -18.844 21.719 25.125 1 97.5 331 GLU A C 1
ATOM 2529 O O . GLU A 1 331 ? -18.234 22.406 25.938 1 97.5 331 GLU A O 1
ATOM 2534 N N . LYS A 1 332 ? -19.938 21.078 25.391 1 97 332 LYS A N 1
ATOM 2535 C CA . LYS A 1 332 ? -20.531 21.156 26.719 1 97 332 LYS A CA 1
ATOM 2536 C C . LYS A 1 332 ? -19.609 20.562 27.781 1 97 332 LYS A C 1
ATOM 2538 O O . LYS A 1 332 ? -19.438 21.156 28.844 1 97 332 LYS A O 1
ATOM 2543 N N . ALA A 1 333 ? -19.062 19.438 27.469 1 97.25 333 ALA A N 1
ATOM 2544 C CA . ALA A 1 333 ? -18.172 18.766 28.406 1 97.25 333 ALA A CA 1
ATOM 2545 C C . ALA A 1 333 ? -16.953 19.625 28.703 1 97.25 333 ALA A C 1
ATOM 2547 O O . ALA A 1 333 ? -16.5 19.703 29.859 1 97.25 333 ALA A O 1
ATOM 2548 N N . LEU A 1 334 ? -16.391 20.25 27.719 1 96.44 334 LEU A N 1
ATOM 2549 C CA . LEU A 1 334 ? -15.195 21.062 27.875 1 96.44 334 LEU A CA 1
ATOM 2550 C C . LEU A 1 334 ? -15.5 22.344 28.656 1 96.44 334 LEU A C 1
ATOM 2552 O O . LEU A 1 334 ? -14.688 22.781 29.469 1 96.44 334 LEU A O 1
ATOM 2556 N N . LYS A 1 335 ? -16.656 22.875 28.422 1 94.75 335 LYS A N 1
ATOM 2557 C CA . LYS A 1 335 ? -17.062 24.078 29.141 1 94.75 335 LYS A CA 1
ATOM 2558 C C . LYS A 1 335 ? -17.219 23.797 30.625 1 94.75 335 LYS A C 1
ATOM 2560 O O . LYS A 1 335 ? -17.031 24.688 31.453 1 94.75 335 LYS A O 1
ATOM 2565 N N . ALA A 1 336 ? -17.484 22.594 30.906 1 92.94 336 ALA A N 1
ATOM 2566 C CA . ALA A 1 336 ? -17.75 22.203 32.281 1 92.94 336 ALA A CA 1
ATOM 2567 C C . ALA A 1 336 ? -16.438 21.922 33.031 1 92.94 336 ALA A C 1
ATOM 2569 O O . ALA A 1 336 ? -16.438 21.734 34.25 1 92.94 336 ALA A O 1
ATOM 2570 N N . LEU A 1 337 ? -15.383 21.828 32.344 1 89.56 337 LEU A N 1
ATOM 2571 C CA . LEU A 1 337 ? -14.102 21.578 33 1 89.56 337 LEU A CA 1
ATOM 2572 C C . LEU A 1 337 ? -13.602 22.844 33.688 1 89.56 337 LEU A C 1
ATOM 2574 O O . LEU A 1 337 ? -12.938 22.75 34.719 1 89.56 337 LEU A O 1
ATOM 2578 N N . MET B 1 1 ? -13.727 -1.521 -32.688 1 48.19 1 MET B N 1
ATOM 2579 C CA . MET B 1 1 ? -14.133 -2.754 -32 1 48.19 1 MET B CA 1
ATOM 2580 C C . MET B 1 1 ? -13.711 -2.74 -30.547 1 48.19 1 MET B C 1
ATOM 2582 O O . MET B 1 1 ? -12.688 -2.15 -30.188 1 48.19 1 MET B O 1
ATOM 2586 N N . GLN B 1 2 ? -14.578 -3.129 -29.641 1 68.5 2 GLN B N 1
ATOM 2587 C CA . GLN B 1 2 ? -14.312 -3.064 -28.203 1 68.5 2 GLN B CA 1
ATOM 2588 C C . GLN B 1 2 ? -13.234 -4.059 -27.797 1 68.5 2 GLN B C 1
ATOM 2590 O O . GLN B 1 2 ? -13.219 -5.199 -28.281 1 68.5 2 GLN B O 1
ATOM 2595 N N . SER B 1 3 ? -12.141 -3.648 -27.141 1 87.44 3 SER B N 1
ATOM 2596 C CA . SER B 1 3 ? -11.039 -4.5 -26.703 1 87.44 3 SER B CA 1
ATOM 2597 C C . SER B 1 3 ? -11.531 -5.617 -25.797 1 87.44 3 SER B C 1
ATOM 2599 O O . SER B 1 3 ? -12.398 -5.395 -24.938 1 87.44 3 SER B O 1
ATOM 2601 N N . ILE B 1 4 ? -11.203 -6.895 -26.25 1 93.12 4 ILE B N 1
ATOM 2602 C CA . ILE B 1 4 ? -11.57 -8.07 -25.469 1 93.12 4 ILE B CA 1
ATOM 2603 C C . ILE B 1 4 ? -10.375 -8.523 -24.625 1 93.12 4 ILE B C 1
ATOM 2605 O O . ILE B 1 4 ? -9.352 -8.945 -25.172 1 93.12 4 ILE B O 1
ATOM 2609 N N . ARG B 1 5 ? -10.578 -8.508 -23.344 1 93.25 5 ARG B N 1
ATOM 2610 C CA . ARG B 1 5 ? -9.469 -8.641 -22.406 1 93.25 5 ARG B CA 1
ATOM 2611 C C . ARG B 1 5 ? -9.195 -10.109 -22.094 1 93.25 5 ARG B C 1
ATOM 2613 O O . ARG B 1 5 ? -10.023 -10.789 -21.484 1 93.25 5 ARG B O 1
ATOM 2620 N N . PHE B 1 6 ? -7.961 -10.531 -22.438 1 96.56 6 PHE B N 1
ATOM 2621 C CA . PHE B 1 6 ? -7.434 -11.82 -21.984 1 96.56 6 PHE B CA 1
ATOM 2622 C C . PHE B 1 6 ? -5.988 -11.68 -21.531 1 96.56 6 PHE B C 1
ATOM 2624 O O . PHE B 1 6 ? -5.242 -12.664 -21.5 1 96.56 6 PHE B O 1
ATOM 2631 N N . PHE B 1 7 ? -5.594 -10.422 -21.234 1 94.38 7 PHE B N 1
ATOM 2632 C CA . PHE B 1 7 ? -4.191 -10.164 -20.922 1 94.38 7 PHE B CA 1
ATOM 2633 C C . PHE B 1 7 ? -3.926 -10.32 -19.438 1 94.38 7 PHE B C 1
ATOM 2635 O O . PHE B 1 7 ? -2.791 -10.578 -19.016 1 94.38 7 PHE B O 1
ATOM 2642 N N . SER B 1 8 ? -5.012 -10.133 -18.625 1 95.44 8 SER B N 1
ATOM 2643 C CA . SER B 1 8 ? -4.738 -10.148 -17.188 1 95.44 8 SER B CA 1
ATOM 2644 C C . SER B 1 8 ? -6.027 -10.25 -16.375 1 95.44 8 SER B C 1
ATOM 2646 O O . SER B 1 8 ? -7.023 -9.609 -16.719 1 95.44 8 SER B O 1
ATOM 2648 N N . ASP B 1 9 ? -5.992 -11.031 -15.352 1 95.88 9 ASP B N 1
ATOM 2649 C CA . ASP B 1 9 ? -7.125 -11.102 -14.43 1 95.88 9 ASP B CA 1
ATOM 2650 C C . ASP B 1 9 ? -7.094 -9.953 -13.43 1 95.88 9 ASP B C 1
ATOM 2652 O O . ASP B 1 9 ? -8.062 -9.734 -12.695 1 95.88 9 ASP B O 1
ATOM 2656 N N . ASN B 1 10 ? -6.027 -9.109 -13.422 1 93.38 10 ASN B N 1
ATOM 2657 C CA . ASN B 1 10 ? -5.957 -7.887 -12.625 1 93.38 10 ASN B CA 1
ATOM 2658 C C . ASN B 1 10 ? -6.859 -6.797 -13.195 1 93.38 10 ASN B C 1
ATOM 2660 O O . ASN B 1 10 ? -7.156 -5.812 -12.516 1 93.38 10 ASN B O 1
ATOM 2664 N N . ALA B 1 11 ? -7.281 -6.965 -14.359 1 92.44 11 ALA B N 1
ATOM 2665 C CA . ALA B 1 11 ? -8.086 -5.938 -15.023 1 92.44 11 ALA B CA 1
ATOM 2666 C C . ALA B 1 11 ? -9.57 -6.145 -14.75 1 92.44 11 ALA B C 1
ATOM 2668 O O . ALA B 1 11 ? -10.398 -5.305 -15.109 1 92.44 11 ALA B O 1
ATOM 2669 N N . ALA B 1 12 ? -9.898 -7.23 -14.133 1 95.38 12 ALA B N 1
ATOM 2670 C CA . ALA B 1 12 ? -11.289 -7.609 -13.883 1 95.38 12 ALA B CA 1
ATOM 2671 C C . ALA B 1 12 ? -11.961 -6.625 -12.93 1 95.38 12 ALA B C 1
ATOM 2673 O O . ALA B 1 12 ? -11.289 -5.844 -12.258 1 95.38 12 ALA B O 1
ATOM 2674 N N . THR B 1 13 ? -13.242 -6.594 -12.906 1 96.88 13 THR B N 1
ATOM 2675 C CA . THR B 1 13 ? -14.047 -5.801 -11.984 1 96.88 13 THR B CA 1
ATOM 2676 C C . THR B 1 13 ? -13.992 -6.383 -10.57 1 96.88 13 THR B C 1
ATOM 2678 O O . THR B 1 13 ? -13.391 -7.438 -10.359 1 96.88 13 THR B O 1
ATOM 2681 N N . VAL B 1 14 ? -14.555 -5.648 -9.656 1 98.31 14 VAL B N 1
ATOM 2682 C CA . VAL B 1 14 ? -14.766 -6.121 -8.289 1 98.31 14 VAL B CA 1
ATOM 2683 C C . VAL B 1 14 ? -16.109 -6.82 -8.188 1 98.31 14 VAL B C 1
ATOM 2685 O O . VAL B 1 14 ? -17.125 -6.305 -8.672 1 98.31 14 VAL B O 1
ATOM 2688 N N . ALA B 1 15 ? -16.125 -8.008 -7.598 1 98.56 15 ALA B N 1
ATOM 2689 C CA . ALA B 1 15 ? -17.359 -8.766 -7.453 1 98.56 15 ALA B CA 1
ATOM 2690 C C . ALA B 1 15 ? -18.391 -7.996 -6.621 1 98.56 15 ALA B C 1
ATOM 2692 O O . ALA B 1 15 ? -18.031 -7.34 -5.641 1 98.56 15 ALA B O 1
ATOM 2693 N N . ALA B 1 16 ? -19.625 -8.164 -6.965 1 98.12 16 ALA B N 1
ATOM 2694 C CA . ALA B 1 16 ? -20.703 -7.398 -6.348 1 98.12 16 ALA B CA 1
ATOM 2695 C C . ALA B 1 16 ? -20.734 -7.594 -4.836 1 98.12 16 ALA B C 1
ATOM 2697 O O . ALA B 1 16 ? -20.828 -6.625 -4.078 1 98.12 16 ALA B O 1
ATOM 2698 N N . PRO B 1 17 ? -20.625 -8.859 -4.316 1 98.56 17 PRO B N 1
ATOM 2699 C CA . PRO B 1 17 ? -20.641 -9.023 -2.863 1 98.56 17 PRO B CA 1
ATOM 2700 C C . PRO B 1 17 ? -19.484 -8.305 -2.172 1 98.56 17 PRO B C 1
ATOM 2702 O O . PRO B 1 17 ? -19.625 -7.852 -1.035 1 98.56 17 PRO B O 1
ATOM 2705 N N . VAL B 1 18 ? -18.359 -8.25 -2.846 1 98.69 18 VAL B N 1
ATOM 2706 C CA . VAL B 1 18 ? -17.203 -7.566 -2.289 1 98.69 18 VAL B CA 1
ATOM 2707 C C . VAL B 1 18 ? -17.453 -6.062 -2.254 1 98.69 18 VAL B C 1
ATOM 2709 O O . VAL B 1 18 ? -17.172 -5.402 -1.25 1 98.69 18 VAL B O 1
ATOM 2712 N N . MET B 1 19 ? -17.969 -5.461 -3.359 1 98.44 19 MET B N 1
ATOM 2713 C CA . MET B 1 19 ? -18.312 -4.043 -3.385 1 98.44 19 MET B CA 1
ATOM 2714 C C . MET B 1 19 ? -19.328 -3.707 -2.299 1 98.44 19 MET B C 1
ATOM 2716 O O . MET B 1 19 ? -19.188 -2.693 -1.611 1 98.44 19 MET B O 1
ATOM 2720 N N . ASP B 1 20 ? -20.297 -4.59 -2.156 1 98.44 20 ASP B N 1
ATOM 2721 C CA . ASP B 1 20 ? -21.297 -4.414 -1.111 1 98.44 20 ASP B CA 1
ATOM 2722 C C . ASP B 1 20 ? -20.656 -4.395 0.273 1 98.44 20 ASP B C 1
ATOM 2724 O O . ASP B 1 20 ? -21.062 -3.615 1.141 1 98.44 20 ASP B O 1
ATOM 2728 N N . ALA B 1 21 ? -19.734 -5.273 0.504 1 98.5 21 ALA B N 1
ATOM 2729 C CA . ALA B 1 21 ? -19.047 -5.34 1.785 1 98.5 21 ALA B CA 1
ATOM 2730 C C . ALA B 1 21 ? -18.266 -4.055 2.059 1 98.5 21 ALA B C 1
ATOM 2732 O O . ALA B 1 21 ? -18.219 -3.584 3.197 1 98.5 21 ALA B O 1
ATOM 2733 N N . ILE B 1 22 ? -17.641 -3.492 1.023 1 98.19 22 ILE B N 1
ATOM 2734 C CA . ILE B 1 22 ? -16.906 -2.236 1.146 1 98.19 22 ILE B CA 1
ATOM 2735 C C . ILE B 1 22 ? -17.859 -1.121 1.567 1 98.19 22 ILE B C 1
ATOM 2737 O O . ILE B 1 22 ? -17.578 -0.374 2.506 1 98.19 22 ILE B O 1
ATOM 2741 N N . ILE B 1 23 ? -18.984 -1.04 0.913 1 97.75 23 ILE B N 1
ATOM 2742 C CA . ILE B 1 23 ? -19.984 -0.018 1.209 1 97.75 23 ILE B CA 1
ATOM 2743 C C . ILE B 1 23 ? -20.484 -0.188 2.641 1 97.75 23 ILE B C 1
ATOM 2745 O O . ILE B 1 23 ? -20.609 0.791 3.379 1 97.75 23 ILE B O 1
ATOM 2749 N N . ALA B 1 24 ? -20.703 -1.466 3.02 1 97.19 24 ALA B N 1
ATOM 2750 C CA . ALA B 1 24 ? -21.234 -1.766 4.348 1 97.19 24 ALA B CA 1
ATOM 2751 C C . ALA B 1 24 ? -20.219 -1.405 5.434 1 97.19 24 ALA B C 1
ATOM 2753 O O . ALA B 1 24 ? -20.594 -1.044 6.551 1 97.19 24 ALA B O 1
ATOM 2754 N N . ALA B 1 25 ? -18.969 -1.458 5.109 1 96.81 25 ALA B N 1
ATOM 2755 C CA . ALA B 1 25 ? -17.906 -1.192 6.082 1 96.81 25 ALA B CA 1
ATOM 2756 C C . ALA B 1 25 ? -17.703 0.308 6.262 1 96.81 25 ALA B C 1
ATOM 2758 O O . ALA B 1 25 ? -16.891 0.73 7.094 1 96.81 25 ALA B O 1
ATOM 2759 N N . ASN B 1 26 ? -18.391 1.173 5.469 1 96.44 26 ASN B N 1
ATOM 2760 C CA . ASN B 1 26 ? -18.203 2.619 5.523 1 96.44 26 ASN B CA 1
ATOM 2761 C C . ASN B 1 26 ? -18.875 3.229 6.746 1 96.44 26 ASN B C 1
ATOM 2763 O O . ASN B 1 26 ? -19.812 4.02 6.617 1 96.44 26 ASN B O 1
ATOM 2767 N N . GLN B 1 27 ? -18.391 2.881 7.859 1 91.81 27 GLN B N 1
ATOM 2768 C CA . GLN B 1 27 ? -18.75 3.414 9.172 1 91.81 27 GLN B CA 1
ATOM 2769 C C . GLN B 1 27 ? -17.5 3.818 9.961 1 91.81 27 GLN B C 1
ATOM 2771 O O . GLN B 1 27 ? -16.422 3.279 9.734 1 91.81 27 GLN B O 1
ATOM 2776 N N . SER B 1 28 ? -17.766 4.766 10.805 1 86.62 28 SER B N 1
ATOM 2777 C CA . SER B 1 28 ? -16.641 5.129 11.656 1 86.62 28 SER B CA 1
ATOM 2778 C C . SER B 1 28 ? -16.234 3.977 12.57 1 86.62 28 SER B C 1
ATOM 2780 O O . SER B 1 28 ? -17.094 3.283 13.117 1 86.62 28 SER B O 1
ATOM 2782 N N . ASP B 1 29 ? -14.945 3.701 12.664 1 87.81 29 ASP B N 1
ATOM 2783 C CA . ASP B 1 29 ? -14.375 2.65 13.5 1 87.81 29 ASP B CA 1
ATOM 2784 C C . ASP B 1 29 ? -12.938 2.994 13.906 1 87.81 29 ASP B C 1
ATOM 2786 O O . ASP B 1 29 ? -12.422 4.051 13.539 1 87.81 29 ASP B O 1
ATOM 2790 N N . MET B 1 30 ? -12.367 2.188 14.758 1 87.19 30 MET B N 1
ATOM 2791 C CA . MET B 1 30 ? -10.953 2.363 15.078 1 87.19 30 MET B CA 1
ATOM 2792 C C . MET B 1 30 ? -10.094 2.291 13.82 1 87.19 30 MET B C 1
ATOM 2794 O O . MET B 1 30 ? -10.5 1.701 12.82 1 87.19 30 MET B O 1
ATOM 2798 N N . ALA B 1 31 ? -8.953 2.92 13.898 1 88.44 31 ALA B N 1
ATOM 2799 C CA . ALA B 1 31 ? -8.086 3.01 12.727 1 88.44 31 ALA B CA 1
ATOM 2800 C C . ALA B 1 31 ? -7.117 1.834 12.68 1 88.44 31 ALA B C 1
ATOM 2802 O O . ALA B 1 31 ? -6.949 1.113 13.664 1 88.44 31 ALA B O 1
ATOM 2803 N N . TYR B 1 32 ? -6.605 1.655 11.391 1 89.38 32 TYR B N 1
ATOM 2804 C CA . TYR B 1 32 ? -5.562 0.672 11.109 1 89.38 32 TYR B CA 1
ATOM 2805 C C . TYR B 1 32 ? -6.078 -0.745 11.328 1 89.38 32 TYR B C 1
ATOM 2807 O O . TYR B 1 32 ? -7.055 -1.163 10.703 1 89.38 32 TYR B O 1
ATOM 2815 N N . ASP B 1 33 ? -5.547 -1.585 12.211 1 87.94 33 ASP B N 1
ATOM 2816 C CA . ASP B 1 33 ? -5.945 -2.982 12.344 1 87.94 33 ASP B CA 1
ATOM 2817 C C . ASP B 1 33 ? -6.773 -3.197 13.609 1 87.94 33 ASP B C 1
ATOM 2819 O O . ASP B 1 33 ? -7.016 -4.336 14.008 1 87.94 33 ASP B O 1
ATOM 2823 N N . SER B 1 34 ? -7.207 -2.119 14.188 1 90.25 34 SER B N 1
ATOM 2824 C CA . SER B 1 34 ? -7.949 -2.248 15.438 1 90.25 34 SER B CA 1
ATOM 2825 C C . SER B 1 34 ? -9.453 -2.219 15.195 1 90.25 34 SER B C 1
ATOM 2827 O O . SER B 1 34 ? -10.242 -2.301 16.141 1 90.25 34 SER B O 1
ATOM 2829 N N . ASP B 1 35 ? -9.859 -2.174 14.008 1 92.31 35 ASP B N 1
ATOM 2830 C CA . ASP B 1 35 ? -11.273 -2.174 13.656 1 92.31 35 ASP B CA 1
ATOM 2831 C C . ASP B 1 35 ? -11.867 -3.578 13.758 1 92.31 35 ASP B C 1
ATOM 2833 O O . ASP B 1 35 ? -11.133 -4.566 13.789 1 92.31 35 ASP B O 1
ATOM 2837 N N . LYS B 1 36 ? -13.156 -3.643 13.773 1 93.94 36 LYS B N 1
ATOM 2838 C CA . LYS B 1 36 ? -13.852 -4.898 14.039 1 93.94 36 LYS B CA 1
ATOM 2839 C C . LYS B 1 36 ? -13.648 -5.891 12.898 1 93.94 36 LYS B C 1
ATOM 2841 O O . LYS B 1 36 ? -13.688 -7.105 13.109 1 93.94 36 LYS B O 1
ATOM 2846 N N . TRP B 1 37 ? -13.469 -5.488 11.695 1 95.44 37 TRP B N 1
ATOM 2847 C CA . TRP B 1 37 ? -13.258 -6.395 10.578 1 95.44 37 TRP B CA 1
ATOM 2848 C C . TRP B 1 37 ? -11.867 -7.016 10.625 1 95.44 37 TRP B C 1
ATOM 2850 O O . TRP B 1 37 ? -11.719 -8.227 10.477 1 95.44 37 TRP B O 1
ATOM 2860 N N . SER B 1 38 ? -10.883 -6.18 10.844 1 95.12 38 SER B N 1
ATOM 2861 C CA . SER B 1 38 ? -9.5 -6.648 10.906 1 95.12 38 SER B CA 1
ATOM 2862 C C . SER B 1 38 ? -9.305 -7.641 12.055 1 95.12 38 SER B C 1
ATOM 2864 O O . SER B 1 38 ? -8.539 -8.602 11.93 1 95.12 38 SER B O 1
ATOM 2866 N N . GLN B 1 39 ? -10 -7.438 13.078 1 95.69 39 GLN B N 1
ATOM 2867 C CA . GLN B 1 39 ? -9.836 -8.258 14.273 1 95.69 39 GLN B CA 1
ATOM 2868 C C . GLN B 1 39 ? -10.422 -9.648 14.07 1 95.69 39 GLN B C 1
ATOM 2870 O O . GLN B 1 39 ? -10.156 -10.562 14.844 1 95.69 39 GLN B O 1
ATOM 2875 N N . LYS B 1 40 ? -11.172 -9.875 13.008 1 97.06 40 LYS B N 1
ATOM 2876 C CA . LYS B 1 40 ? -11.805 -11.164 12.742 1 97.06 40 LYS B CA 1
ATOM 2877 C C . LYS B 1 40 ? -10.906 -12.047 11.883 1 97.06 40 LYS B C 1
ATOM 2879 O O . LYS B 1 40 ? -11.156 -13.25 11.742 1 97.06 40 LYS B O 1
ATOM 2884 N N . LEU B 1 41 ? -9.891 -11.555 11.398 1 97.81 41 LEU B N 1
ATOM 2885 C CA . LEU B 1 41 ? -9.164 -12.242 10.336 1 97.81 41 LEU B CA 1
ATOM 2886 C C . LEU B 1 41 ? -8.531 -13.531 10.844 1 97.81 41 LEU B C 1
ATOM 2888 O O . LEU B 1 41 ? -8.555 -14.555 10.148 1 97.81 41 LEU B O 1
ATOM 2892 N N . ASP B 1 42 ? -7.945 -13.492 12.062 1 98.25 42 ASP B N 1
ATOM 2893 C CA . ASP B 1 42 ? -7.367 -14.711 12.609 1 98.25 42 ASP B CA 1
ATOM 2894 C C . ASP B 1 42 ? -8.398 -15.828 12.672 1 98.25 42 ASP B C 1
ATOM 2896 O O . ASP B 1 42 ? -8.125 -16.953 12.258 1 98.25 42 ASP B O 1
ATOM 2900 N N . ALA B 1 43 ? -9.562 -15.508 13.133 1 98.44 43 ALA B N 1
ATOM 2901 C CA . ALA B 1 43 ? -10.617 -16.5 13.305 1 98.44 43 ALA B CA 1
ATOM 2902 C C . ALA B 1 43 ? -11.102 -17.031 11.961 1 98.44 43 ALA B C 1
ATOM 2904 O O . ALA B 1 43 ? -11.281 -18.234 11.789 1 98.44 43 ALA B O 1
ATOM 2905 N N . ILE B 1 44 ? -11.266 -16.141 11.023 1 97.88 44 ILE B N 1
ATOM 2906 C CA . ILE B 1 44 ? -11.805 -16.5 9.711 1 97.88 44 ILE B CA 1
ATOM 2907 C C . ILE B 1 44 ? -10.82 -17.438 9 1 97.88 44 ILE B C 1
ATOM 2909 O O . ILE B 1 44 ? -11.219 -18.453 8.438 1 97.88 44 ILE B O 1
ATOM 2913 N N . PHE B 1 45 ? -9.609 -17.141 9.031 1 98.69 45 PHE B N 1
ATOM 2914 C CA . PHE B 1 45 ? -8.609 -17.953 8.359 1 98.69 45 PHE B CA 1
ATOM 2915 C C . PHE B 1 45 ? -8.352 -19.234 9.133 1 98.69 45 PHE B C 1
ATOM 2917 O O . PHE B 1 45 ? -8.078 -20.281 8.539 1 98.69 45 PHE B O 1
ATOM 2924 N N . SER B 1 46 ? -8.414 -19.172 10.5 1 98.81 46 SER B N 1
ATOM 2925 C CA . SER B 1 46 ? -8.281 -20.391 11.289 1 98.81 46 SER B CA 1
ATOM 2926 C C . SER B 1 46 ? -9.375 -21.391 10.945 1 98.81 46 SER B C 1
ATOM 2928 O O . SER B 1 46 ? -9.117 -22.594 10.859 1 98.81 46 SER B O 1
ATOM 2930 N N . GLU B 1 47 ? -10.523 -20.859 10.734 1 98.5 47 GLU B N 1
ATOM 2931 C CA . GLU B 1 47 ? -11.633 -21.719 10.312 1 98.5 47 GLU B CA 1
ATOM 2932 C C . GLU B 1 47 ? -11.383 -22.297 8.93 1 98.5 47 GLU B C 1
ATOM 2934 O O . GLU B 1 47 ? -11.555 -23.5 8.719 1 98.5 47 GLU B O 1
ATOM 2939 N N . LEU B 1 48 ? -10.93 -21.531 8.047 1 98.5 48 LEU B N 1
ATOM 2940 C CA . LEU B 1 48 ? -10.695 -21.953 6.672 1 98.5 48 LEU B CA 1
ATOM 2941 C C . LEU B 1 48 ? -9.664 -23.094 6.625 1 98.5 48 LEU B C 1
ATOM 2943 O O . LEU B 1 48 ? -9.828 -24.047 5.871 1 98.5 48 LEU B O 1
ATOM 2947 N N . PHE B 1 49 ? -8.609 -22.969 7.461 1 98.75 49 PHE B N 1
ATOM 2948 C CA . PHE B 1 49 ? -7.48 -23.875 7.344 1 98.75 49 PHE B CA 1
ATOM 2949 C C . PHE B 1 49 ? -7.562 -24.984 8.391 1 98.75 49 PHE B C 1
ATOM 2951 O O . PHE B 1 49 ? -6.777 -25.938 8.359 1 98.75 49 PHE B O 1
ATOM 2958 N N . GLY B 1 50 ? -8.5 -24.875 9.312 1 98.56 50 GLY B N 1
ATOM 2959 C CA . GLY B 1 50 ? -8.688 -25.906 10.328 1 98.56 50 GLY B CA 1
ATOM 2960 C C . GLY B 1 50 ? -7.574 -25.938 11.352 1 98.56 50 GLY B C 1
ATOM 2961 O O . GLY B 1 50 ? -7.258 -27 11.891 1 98.56 50 GLY B O 1
ATOM 2962 N N . THR B 1 51 ? -6.898 -24.844 11.516 1 98.69 51 THR B N 1
ATOM 2963 C CA . THR B 1 51 ? -5.836 -24.688 12.5 1 98.69 51 THR B CA 1
ATOM 2964 C C . THR B 1 51 ? -5.711 -23.219 12.922 1 98.69 51 THR B C 1
ATOM 2966 O O . THR B 1 51 ? -6.168 -22.328 12.211 1 98.69 51 THR B O 1
ATOM 2969 N N . ASP B 1 52 ? -5.188 -22.953 14.109 1 98.5 52 ASP B N 1
ATOM 2970 C CA . ASP B 1 52 ? -4.969 -21.578 14.547 1 98.5 52 ASP B CA 1
ATOM 2971 C C . ASP B 1 52 ? -3.918 -20.891 13.68 1 98.5 52 ASP B C 1
ATOM 2973 O O . ASP B 1 52 ? -2.816 -21.406 13.5 1 98.5 52 ASP B O 1
ATOM 2977 N N . VAL B 1 53 ? -4.246 -19.766 13.133 1 98.69 53 VAL B N 1
ATOM 2978 C CA . VAL B 1 53 ? -3.309 -18.984 12.336 1 98.69 53 VAL B CA 1
ATOM 2979 C C . VAL B 1 53 ? -3.344 -17.531 12.789 1 98.69 53 VAL B C 1
ATOM 2981 O O . VAL B 1 53 ? -4.223 -17.125 13.555 1 98.69 53 VAL B O 1
ATOM 2984 N N . THR B 1 54 ? -2.314 -16.781 12.5 1 98.62 54 THR B N 1
ATOM 2985 C CA . THR B 1 54 ? -2.336 -15.312 12.484 1 98.62 54 THR B CA 1
ATOM 2986 C C . THR B 1 54 ? -2.422 -14.797 11.047 1 98.62 54 THR B C 1
ATOM 2988 O O . THR B 1 54 ? -1.726 -15.289 10.164 1 98.62 54 THR B O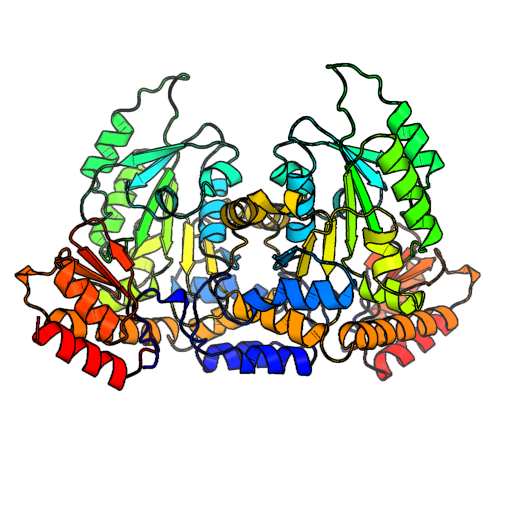 1
ATOM 2991 N N . ALA B 1 55 ? -3.359 -13.922 10.844 1 98.56 55 ALA B N 1
ATOM 2992 C CA . ALA B 1 55 ? -3.537 -13.391 9.492 1 98.56 55 ALA B CA 1
ATOM 2993 C C . ALA B 1 55 ? -3.516 -11.867 9.5 1 98.56 55 ALA B C 1
ATOM 2995 O O . ALA B 1 55 ? -4.152 -11.227 10.344 1 98.56 55 ALA B O 1
ATOM 2996 N N . HIS B 1 56 ? -2.717 -11.312 8.617 1 98.12 56 HIS B N 1
ATOM 2997 C CA . HIS B 1 56 ? -2.676 -9.875 8.375 1 98.12 56 HIS B CA 1
ATOM 2998 C C . HIS B 1 56 ? -3.072 -9.547 6.938 1 98.12 56 HIS B C 1
ATOM 3000 O O . HIS B 1 56 ? -2.684 -10.25 6.004 1 98.12 56 HIS B O 1
ATOM 3006 N N . TRP B 1 57 ? -3.936 -8.492 6.789 1 97.94 57 TRP B N 1
ATOM 3007 C CA . TRP B 1 57 ? -4.277 -8.062 5.438 1 97.94 57 TRP B CA 1
ATOM 3008 C C . TRP B 1 57 ? -3.113 -7.312 4.797 1 97.94 57 TRP B C 1
ATOM 3010 O O . TRP B 1 57 ? -2.262 -6.758 5.496 1 97.94 57 TRP B O 1
ATOM 3020 N N . ALA B 1 58 ? -2.975 -7.398 3.5 1 97.38 58 ALA B N 1
ATOM 3021 C CA . ALA B 1 58 ? -2.068 -6.641 2.643 1 97.38 58 ALA B CA 1
ATOM 3022 C C . ALA B 1 58 ? -2.799 -6.094 1.419 1 97.38 58 ALA B C 1
ATOM 3024 O O . ALA B 1 58 ? -3.912 -6.523 1.109 1 97.38 58 ALA B O 1
ATOM 3025 N N . VAL B 1 59 ? -2.184 -5.191 0.735 1 96 59 VAL B N 1
ATOM 3026 C CA . VAL B 1 59 ? -2.92 -4.5 -0.316 1 96 59 VAL B CA 1
ATOM 3027 C C . VAL B 1 59 ? -2.486 -5.023 -1.683 1 96 59 VAL B C 1
ATOM 3029 O O . VAL B 1 59 ? -3.244 -4.949 -2.652 1 96 59 VAL B O 1
ATOM 3032 N N . THR B 1 60 ? -1.243 -5.512 -1.761 1 97.81 60 THR B N 1
ATOM 3033 C CA . THR B 1 60 ? -0.761 -6.082 -3.014 1 97.81 60 THR B CA 1
ATOM 3034 C C . THR B 1 60 ? -0.099 -7.434 -2.773 1 97.81 60 THR B C 1
ATOM 3036 O O . THR B 1 60 ? 0.371 -7.715 -1.669 1 97.81 60 THR B O 1
ATOM 3039 N N . GLY B 1 61 ? -0.125 -8.234 -3.83 1 98.19 61 GLY B N 1
ATOM 3040 C CA . GLY B 1 61 ? 0.577 -9.508 -3.762 1 98.19 61 GLY B CA 1
ATOM 3041 C C . GLY B 1 61 ? 2.076 -9.352 -3.584 1 98.19 61 GLY B C 1
ATOM 3042 O O . GLY B 1 61 ? 2.693 -10.086 -2.811 1 98.19 61 GLY B O 1
ATOM 3043 N N . THR B 1 62 ? 2.691 -8.398 -4.285 1 98.38 62 THR B N 1
ATOM 3044 C CA . THR B 1 62 ? 4.121 -8.133 -4.164 1 98.38 62 THR B CA 1
ATOM 3045 C C . THR B 1 62 ? 4.488 -7.797 -2.721 1 98.38 62 THR B C 1
ATOM 3047 O O . THR B 1 62 ? 5.449 -8.344 -2.176 1 98.38 62 THR B O 1
ATOM 3050 N N . ALA B 1 63 ? 3.703 -6.941 -2.111 1 98.31 63 ALA B N 1
ATOM 3051 C CA . ALA B 1 63 ? 3.965 -6.594 -0.717 1 98.31 63 ALA B CA 1
ATOM 3052 C C . ALA B 1 63 ? 3.805 -7.812 0.191 1 98.31 63 ALA B C 1
ATOM 3054 O O . ALA B 1 63 ? 4.605 -8.023 1.106 1 98.31 63 ALA B O 1
ATOM 3055 N N . ALA B 1 64 ? 2.758 -8.586 -0.021 1 98.69 64 ALA B N 1
ATOM 3056 C CA . ALA B 1 64 ? 2.518 -9.773 0.792 1 98.69 64 ALA B CA 1
ATOM 3057 C C . ALA B 1 64 ? 3.691 -10.742 0.704 1 98.69 64 ALA B C 1
ATOM 3059 O O . ALA B 1 64 ? 4.156 -11.258 1.723 1 98.69 64 ALA B O 1
ATOM 3060 N N . ASN B 1 65 ? 4.207 -10.984 -0.488 1 98.81 65 ASN B N 1
ATOM 3061 C CA . ASN B 1 65 ? 5.355 -11.859 -0.684 1 98.81 65 ASN B CA 1
ATOM 3062 C C . ASN B 1 65 ? 6.609 -11.305 -0.008 1 98.81 65 ASN B C 1
ATOM 3064 O O . ASN B 1 65 ? 7.293 -12.023 0.726 1 98.81 65 ASN B O 1
ATOM 3068 N N . ALA B 1 66 ? 6.863 -10.047 -0.283 1 98.62 66 ALA B N 1
ATOM 3069 C CA . ALA B 1 66 ? 8.102 -9.445 0.199 1 98.62 66 ALA B CA 1
ATOM 3070 C C . ALA B 1 66 ? 8.125 -9.383 1.724 1 98.62 66 ALA B C 1
ATOM 3072 O O . ALA B 1 66 ? 9.148 -9.648 2.348 1 98.62 66 ALA B O 1
ATOM 3073 N N . LEU B 1 67 ? 7 -8.992 2.311 1 98.56 67 LEU B N 1
ATOM 3074 C CA . LEU B 1 67 ? 6.895 -8.984 3.766 1 98.56 67 LEU B CA 1
ATOM 3075 C C . LEU B 1 67 ? 7.066 -10.383 4.336 1 98.56 67 LEU B C 1
ATOM 3077 O O . LEU B 1 67 ? 7.727 -10.57 5.359 1 98.56 67 LEU B O 1
ATOM 3081 N N . SER B 1 68 ? 6.484 -11.359 3.682 1 98.75 68 SER B N 1
ATOM 3082 C CA . SER B 1 68 ? 6.617 -12.75 4.117 1 98.75 68 SER B CA 1
ATOM 3083 C C . SER B 1 68 ? 8.07 -13.203 4.082 1 98.75 68 SER B C 1
ATOM 3085 O O . SER B 1 68 ? 8.562 -13.797 5.047 1 98.75 68 SER B O 1
ATOM 3087 N N . LEU B 1 69 ? 8.742 -12.906 2.984 1 98.69 69 LEU B N 1
ATOM 3088 C CA . LEU B 1 69 ? 10.117 -13.352 2.828 1 98.69 69 LEU B CA 1
ATOM 3089 C C . LEU B 1 69 ? 11.039 -12.625 3.811 1 98.69 69 LEU B C 1
ATOM 3091 O O . LEU B 1 69 ? 12.016 -13.203 4.293 1 98.69 69 LEU B O 1
ATOM 3095 N N . SER B 1 70 ? 10.711 -11.367 4.09 1 97.94 70 SER B N 1
ATOM 3096 C CA . SER B 1 70 ? 11.508 -10.617 5.055 1 97.94 70 SER B CA 1
ATOM 3097 C C . SER B 1 70 ? 11.375 -11.203 6.457 1 97.94 70 SER B C 1
ATOM 3099 O O . SER B 1 70 ? 12.242 -10.992 7.309 1 97.94 70 SER B O 1
ATOM 3101 N N . ALA B 1 71 ? 10.336 -11.922 6.73 1 97.69 71 ALA B N 1
ATOM 3102 C CA . ALA B 1 71 ? 10.109 -12.531 8.039 1 97.69 71 ALA B CA 1
ATOM 3103 C C . ALA B 1 71 ? 10.922 -13.812 8.195 1 97.69 71 ALA B C 1
ATOM 3105 O O . ALA B 1 71 ? 11.125 -14.297 9.312 1 97.69 71 ALA B O 1
ATOM 3106 N N . ILE B 1 72 ? 11.438 -14.398 7.062 1 98.25 72 ILE B N 1
ATOM 3107 C CA . ILE B 1 72 ? 11.961 -15.75 7.211 1 98.25 72 ILE B CA 1
ATOM 3108 C C . ILE B 1 72 ? 13.359 -15.828 6.602 1 98.25 72 ILE B C 1
ATOM 3110 O O . ILE B 1 72 ? 14 -16.891 6.641 1 98.25 72 ILE B O 1
ATOM 3114 N N . CYS B 1 73 ? 13.891 -14.734 6.02 1 98.38 73 CYS B N 1
ATOM 3115 C CA . CYS B 1 73 ? 15.219 -14.734 5.414 1 98.38 73 CYS B CA 1
ATOM 3116 C C . CYS B 1 73 ? 16.016 -13.5 5.84 1 98.38 73 CYS B C 1
ATOM 3118 O O . CYS B 1 73 ? 15.562 -12.375 5.629 1 98.38 73 CYS B O 1
ATOM 3120 N N . PRO B 1 74 ? 17.141 -13.688 6.457 1 97.31 74 PRO B N 1
ATOM 3121 C CA . PRO B 1 74 ? 17.984 -12.547 6.816 1 97.31 74 PRO B CA 1
ATOM 3122 C C . PRO B 1 74 ? 18.625 -11.875 5.602 1 97.31 74 PRO B C 1
ATOM 3124 O O . PRO B 1 74 ? 18.609 -12.438 4.5 1 97.31 74 PRO B O 1
ATOM 3127 N N . PRO B 1 75 ? 19.188 -10.672 5.773 1 96.5 75 PRO B N 1
ATOM 3128 C CA . PRO B 1 75 ? 19.75 -9.93 4.645 1 96.5 75 PRO B CA 1
ATOM 3129 C C . PRO B 1 75 ? 20.891 -10.672 3.949 1 96.5 75 PRO B C 1
ATOM 3131 O O . PRO B 1 75 ? 21.125 -10.469 2.754 1 96.5 75 PRO B O 1
ATOM 3134 N N . PHE B 1 76 ? 21.609 -11.516 4.617 1 96.25 76 PHE B N 1
ATOM 3135 C CA . PHE B 1 76 ? 22.75 -12.227 4.062 1 96.25 76 PHE B CA 1
ATOM 3136 C C . PHE B 1 76 ? 22.359 -13.625 3.6 1 96.25 76 PHE B C 1
ATOM 3138 O O . PHE B 1 76 ? 23.203 -14.406 3.158 1 96.25 76 PHE B O 1
ATOM 3145 N N . GLY B 1 77 ? 21.047 -13.891 3.643 1 97.5 77 GLY B N 1
ATOM 3146 C CA . GLY B 1 77 ? 20.562 -15.219 3.318 1 97.5 77 GLY B CA 1
ATOM 3147 C C . GLY B 1 77 ? 20 -15.328 1.91 1 97.5 77 GLY B C 1
ATOM 3148 O O . GLY B 1 77 ? 20.062 -14.367 1.138 1 97.5 77 GLY B O 1
ATOM 3149 N N . GLY B 1 78 ? 19.484 -16.547 1.605 1 98.25 78 GLY B N 1
ATOM 3150 C CA . GLY B 1 78 ? 18.906 -16.812 0.296 1 98.25 78 GLY B CA 1
ATOM 3151 C C . GLY B 1 78 ? 17.578 -17.547 0.366 1 98.25 78 GLY B C 1
ATOM 3152 O O . GLY B 1 78 ? 17.312 -18.25 1.336 1 98.25 78 GLY B O 1
ATOM 3153 N N . VAL B 1 79 ? 16.766 -17.312 -0.605 1 98.88 79 VAL B N 1
ATOM 3154 C CA . VAL B 1 79 ? 15.492 -18 -0.78 1 98.88 79 VAL B CA 1
ATOM 3155 C C . VAL B 1 79 ? 15.516 -18.797 -2.08 1 98.88 79 VAL B C 1
ATOM 3157 O O . VAL B 1 79 ? 15.727 -18.25 -3.158 1 98.88 79 VAL B O 1
ATOM 3160 N N . LEU B 1 80 ? 15.336 -20.078 -1.961 1 98.88 80 LEU B N 1
ATOM 3161 C CA . LEU B 1 80 ? 15.273 -20.938 -3.137 1 98.88 80 LEU B CA 1
ATOM 3162 C C . LEU B 1 80 ? 13.922 -20.812 -3.836 1 98.88 80 LEU B C 1
ATOM 3164 O O . LEU B 1 80 ? 12.875 -20.859 -3.186 1 98.88 80 LEU B O 1
ATOM 3168 N N . CYS B 1 81 ? 13.938 -20.625 -5.141 1 98.75 81 CYS B N 1
ATOM 3169 C CA . CYS B 1 81 ? 12.688 -20.5 -5.891 1 98.75 81 CYS B CA 1
ATOM 3170 C C . CYS B 1 81 ? 12.898 -20.875 -7.355 1 98.75 81 CYS B C 1
ATOM 3172 O O . CYS B 1 81 ? 14.031 -20.984 -7.816 1 98.75 81 CYS B O 1
ATOM 3174 N N . SER B 1 82 ? 11.82 -21.125 -8.031 1 98.56 82 SER B N 1
ATOM 3175 C CA . SER B 1 82 ? 11.852 -21.344 -9.469 1 98.56 82 SER B CA 1
ATOM 3176 C C . SER B 1 82 ? 12.383 -20.125 -10.211 1 98.56 82 SER B C 1
ATOM 3178 O O . SER B 1 82 ? 12.125 -18.984 -9.82 1 98.56 82 SER B O 1
ATOM 3180 N N . GLN B 1 83 ? 13.039 -20.359 -11.352 1 96.62 83 GLN B N 1
ATOM 3181 C CA . GLN B 1 83 ? 13.516 -19.266 -12.203 1 96.62 83 GLN B CA 1
ATOM 3182 C C . GLN B 1 83 ? 12.352 -18.438 -12.75 1 96.62 83 GLN B C 1
ATOM 3184 O O . GLN B 1 83 ? 12.523 -17.281 -13.125 1 96.62 83 GLN B O 1
ATOM 3189 N N . ASP B 1 84 ? 11.18 -19.062 -12.703 1 96.69 84 ASP B N 1
ATOM 3190 C CA . ASP B 1 84 ? 10.008 -18.422 -13.297 1 96.69 84 ASP B CA 1
ATOM 3191 C C . ASP B 1 84 ? 9.117 -17.812 -12.219 1 96.69 84 ASP B C 1
ATOM 3193 O O . ASP B 1 84 ? 8.078 -17.219 -12.523 1 96.69 84 ASP B O 1
ATOM 3197 N N . ALA B 1 85 ? 9.547 -17.953 -10.945 1 97.62 85 ALA B N 1
ATOM 3198 C CA . ALA B 1 85 ? 8.719 -17.453 -9.852 1 97.62 85 ALA B CA 1
ATOM 3199 C C . ALA B 1 85 ? 8.484 -15.945 -10 1 97.62 85 ALA B C 1
ATOM 3201 O O . ALA B 1 85 ? 9.383 -15.211 -10.414 1 97.62 85 ALA B O 1
ATOM 3202 N N . HIS B 1 86 ? 7.289 -15.547 -9.633 1 97.25 86 HIS B N 1
ATOM 3203 C CA . HIS B 1 86 ? 6.953 -14.133 -9.711 1 97.25 86 HIS B CA 1
ATOM 3204 C C . HIS B 1 86 ? 7.941 -13.281 -8.914 1 97.25 86 HIS B C 1
ATOM 3206 O O . HIS B 1 86 ? 8.336 -12.203 -9.352 1 97.25 86 HIS B O 1
ATOM 3212 N N . VAL B 1 87 ? 8.367 -13.719 -7.727 1 98.06 87 VAL B N 1
ATOM 3213 C CA . VAL B 1 87 ? 9.297 -12.992 -6.867 1 98.06 87 VAL B CA 1
ATOM 3214 C C . VAL B 1 87 ? 10.617 -12.758 -7.605 1 98.06 87 VAL B C 1
ATOM 3216 O O . VAL B 1 87 ? 11.312 -11.781 -7.344 1 98.06 87 VAL B O 1
ATOM 3219 N N . GLN B 1 88 ? 10.922 -13.609 -8.523 1 97.5 88 GLN B N 1
ATOM 3220 C CA . GLN B 1 88 ? 12.156 -13.508 -9.297 1 97.5 88 GLN B CA 1
ATOM 3221 C C . GLN B 1 88 ? 11.969 -12.625 -10.523 1 97.5 88 GLN B C 1
ATOM 3223 O O . GLN B 1 88 ? 12.852 -11.844 -10.875 1 97.5 88 GLN B O 1
ATOM 3228 N N . THR B 1 89 ? 10.797 -12.711 -11.133 1 95.12 89 THR B N 1
ATOM 3229 C CA . THR B 1 89 ? 10.688 -12.195 -12.5 1 95.12 89 THR B CA 1
ATOM 3230 C C . THR B 1 89 ? 9.922 -10.875 -12.516 1 95.12 89 THR B C 1
ATOM 3232 O O . THR B 1 89 ? 10.18 -10.016 -13.359 1 95.12 89 THR B O 1
ATOM 3235 N N . ASP B 1 90 ? 8.984 -10.703 -11.586 1 94.75 90 ASP B N 1
ATOM 3236 C CA . ASP B 1 90 ? 8 -9.672 -11.883 1 94.75 90 ASP B CA 1
ATOM 3237 C C . ASP B 1 90 ? 7.68 -8.852 -10.633 1 94.75 90 ASP B C 1
ATOM 3239 O O . ASP B 1 90 ? 6.605 -8.258 -10.539 1 94.75 90 ASP B O 1
ATOM 3243 N N . GLU B 1 91 ? 8.555 -8.812 -9.633 1 95.81 91 GLU B N 1
ATOM 3244 C CA . GLU B 1 91 ? 8.258 -8.031 -8.438 1 95.81 91 GLU B CA 1
ATOM 3245 C C . GLU B 1 91 ? 9.258 -6.895 -8.258 1 95.81 91 GLU B C 1
ATOM 3247 O O . GLU B 1 91 ? 9.367 -6.32 -7.176 1 95.81 91 GLU B O 1
ATOM 3252 N N . GLY B 1 92 ? 10.008 -6.633 -9.25 1 95.44 92 GLY B N 1
ATOM 3253 C CA . GLY B 1 92 ? 10.82 -5.43 -9.297 1 95.44 92 GLY B CA 1
ATOM 3254 C C . GLY B 1 92 ? 11.891 -5.391 -8.227 1 95.44 92 GLY B C 1
ATOM 3255 O O . GLY B 1 92 ? 12.219 -4.324 -7.699 1 95.44 92 GLY B O 1
ATOM 3256 N N . GLY B 1 93 ? 12.367 -6.52 -7.766 1 96.62 93 GLY B N 1
ATOM 3257 C CA . GLY B 1 93 ? 13.406 -6.562 -6.742 1 96.62 93 GLY B CA 1
ATOM 3258 C C . GLY B 1 93 ? 12.859 -6.371 -5.336 1 96.62 93 GLY B C 1
ATOM 3259 O O . GLY B 1 93 ? 13.617 -6.086 -4.406 1 96.62 93 GLY B O 1
ATOM 3260 N N . ALA B 1 94 ? 11.57 -6.512 -5.18 1 98.06 94 ALA B N 1
ATOM 3261 C CA . ALA B 1 94 ? 10.93 -6.293 -3.887 1 98.06 94 ALA B CA 1
ATOM 3262 C C . ALA B 1 94 ? 11.492 -7.227 -2.822 1 98.06 94 ALA B C 1
ATOM 3264 O O . ALA B 1 94 ? 11.789 -6.797 -1.706 1 98.06 94 ALA B O 1
ATOM 3265 N N . PRO B 1 95 ? 11.68 -8.531 -3.117 1 97.81 95 PRO B N 1
ATOM 3266 C CA . PRO B 1 95 ? 12.234 -9.406 -2.074 1 97.81 95 PRO B CA 1
ATOM 3267 C C . PRO B 1 95 ? 13.57 -8.906 -1.538 1 97.81 95 PRO B C 1
ATOM 3269 O O . PRO B 1 95 ? 13.766 -8.828 -0.322 1 97.81 95 PRO B O 1
ATOM 3272 N N . GLU B 1 96 ? 14.492 -8.492 -2.461 1 97.56 96 GLU B N 1
ATOM 3273 C CA . GLU B 1 96 ? 15.805 -7.98 -2.072 1 97.56 96 GLU B CA 1
ATOM 3274 C C . GLU B 1 96 ? 15.68 -6.688 -1.274 1 97.56 96 GLU B C 1
ATOM 3276 O O . GLU B 1 96 ? 16.375 -6.496 -0.274 1 97.56 96 GLU B O 1
ATOM 3281 N N . PHE B 1 97 ? 14.805 -5.941 -1.701 1 97.88 97 PHE B N 1
ATOM 3282 C CA . PHE B 1 97 ? 14.57 -4.672 -1.029 1 97.88 97 PHE B CA 1
ATOM 3283 C C . PHE B 1 97 ? 14.078 -4.891 0.394 1 97.88 97 PHE B C 1
ATOM 3285 O O . PHE B 1 97 ? 14.633 -4.34 1.346 1 97.88 97 PHE B O 1
ATOM 3292 N N . TYR B 1 98 ? 13.094 -5.715 0.659 1 98.06 98 TYR B N 1
ATOM 3293 C CA . TYR B 1 98 ? 12.43 -5.91 1.945 1 98.06 98 TYR B CA 1
ATOM 3294 C C . TYR B 1 98 ? 13.32 -6.695 2.9 1 98.06 98 TYR B C 1
ATOM 3296 O O . TYR B 1 98 ? 13.273 -6.488 4.113 1 98.06 98 TYR B O 1
ATOM 3304 N N . THR B 1 99 ? 14.156 -7.574 2.367 1 96.69 99 THR B N 1
ATOM 3305 C CA . THR B 1 99 ? 15.023 -8.391 3.215 1 96.69 99 THR B CA 1
ATOM 3306 C C . THR B 1 99 ? 16.297 -7.641 3.564 1 96.69 99 THR B C 1
ATOM 3308 O O . THR B 1 99 ? 17.062 -8.07 4.43 1 96.69 99 THR B O 1
ATOM 3311 N N . GLY B 1 100 ? 16.516 -6.566 2.857 1 94.94 100 GLY B N 1
ATOM 3312 C CA . GLY B 1 100 ? 17.734 -5.82 3.082 1 94.94 100 GLY B CA 1
ATOM 3313 C C . GLY B 1 100 ? 18.938 -6.398 2.344 1 94.94 100 GLY B C 1
ATOM 3314 O O . GLY B 1 100 ? 20.078 -6.191 2.746 1 94.94 100 GLY B O 1
ATOM 3315 N N . GLY B 1 101 ? 18.641 -7.336 1.31 1 94.94 101 GLY B N 1
ATOM 3316 C CA . GLY B 1 101 ? 19.797 -7.738 0.518 1 94.94 101 GLY B CA 1
ATOM 3317 C C . GLY B 1 101 ? 19.859 -9.234 0.281 1 94.94 101 GLY B C 1
ATOM 3318 O O . GLY B 1 101 ? 20.828 -9.734 -0.313 1 94.94 101 GLY B O 1
ATOM 3319 N N . SER B 1 102 ? 18.859 -9.977 0.687 1 96.06 102 SER B N 1
ATOM 3320 C CA . SER B 1 102 ? 18.906 -11.414 0.454 1 96.06 102 SER B CA 1
ATOM 3321 C C . SER B 1 102 ? 18.922 -11.734 -1.038 1 96.06 102 SER B C 1
ATOM 3323 O O . SER B 1 102 ? 18.672 -10.859 -1.868 1 96.06 102 SER B O 1
ATOM 3325 N N . LYS B 1 103 ? 19.375 -13 -1.323 1 96.19 103 LYS B N 1
ATOM 3326 C CA . LYS B 1 103 ? 19.484 -13.438 -2.711 1 96.19 103 LYS B CA 1
ATOM 3327 C C . LYS B 1 103 ? 18.438 -14.5 -3.035 1 96.19 103 LYS B C 1
ATOM 3329 O O . LYS B 1 103 ? 18.141 -15.367 -2.209 1 96.19 103 LYS B O 1
ATOM 3334 N N . LEU B 1 104 ? 17.797 -14.398 -4.195 1 98.5 104 LEU B N 1
ATOM 3335 C CA . LEU B 1 104 ? 17.016 -15.508 -4.711 1 98.5 104 LEU B CA 1
ATOM 3336 C C . LEU B 1 104 ? 17.906 -16.547 -5.367 1 98.5 104 LEU B C 1
ATOM 3338 O O . LEU B 1 104 ? 18.688 -16.234 -6.266 1 98.5 104 LEU B O 1
ATOM 3342 N N . LEU B 1 105 ? 17.859 -17.734 -4.875 1 98.38 105 LEU B N 1
ATOM 3343 C CA . LEU B 1 105 ? 18.641 -18.859 -5.379 1 98.38 105 LEU B CA 1
ATOM 3344 C C . LEU B 1 105 ? 17.797 -19.734 -6.301 1 98.38 105 LEU B C 1
ATOM 3346 O O . LEU B 1 105 ? 16.906 -20.453 -5.844 1 98.38 105 LEU B O 1
ATOM 3350 N N . LEU B 1 106 ? 18.109 -19.781 -7.547 1 98.38 106 LEU B N 1
ATOM 3351 C CA . LEU B 1 106 ? 17.219 -20.312 -8.57 1 98.38 106 LEU B CA 1
ATOM 3352 C C . LEU B 1 106 ? 17.359 -21.828 -8.688 1 98.38 106 LEU B C 1
ATOM 3354 O O . LEU B 1 106 ? 18.469 -22.344 -8.727 1 98.38 106 LEU B O 1
ATOM 3358 N N . VAL B 1 107 ? 16.234 -22.438 -8.68 1 98.44 107 VAL B N 1
ATOM 3359 C CA . VAL B 1 107 ? 16.141 -23.875 -8.852 1 98.44 107 VAL B CA 1
ATOM 3360 C C . VAL B 1 107 ? 15.531 -24.188 -10.219 1 98.44 107 VAL B C 1
ATOM 3362 O O . VAL B 1 107 ? 14.445 -23.703 -10.555 1 98.44 107 VAL B O 1
ATOM 3365 N N . PRO B 1 108 ? 16.188 -25 -11.008 1 95.88 108 PRO B N 1
ATOM 3366 C CA . PRO B 1 108 ? 15.625 -25.359 -12.32 1 95.88 108 PRO B CA 1
ATOM 3367 C C . PRO B 1 108 ? 14.367 -26.219 -12.211 1 95.88 108 PRO B C 1
ATOM 3369 O O . PRO B 1 108 ? 14.219 -26.984 -11.258 1 95.88 108 PRO B O 1
ATOM 3372 N N . GLY B 1 109 ? 13.516 -26.062 -13.102 1 95.38 109 GLY B N 1
ATOM 3373 C CA . GLY B 1 109 ? 12.305 -26.859 -13.18 1 95.38 109 GLY B CA 1
ATOM 3374 C C . GLY B 1 109 ? 11.477 -26.578 -14.414 1 95.38 109 GLY B C 1
ATOM 3375 O O . GLY B 1 109 ? 11.867 -25.766 -15.258 1 95.38 109 GLY B O 1
ATOM 3376 N N . GLU B 1 110 ? 10.398 -27.359 -14.586 1 95.31 110 GLU B N 1
ATOM 3377 C CA . GLU B 1 110 ? 9.477 -27.203 -15.703 1 95.31 110 GLU B CA 1
ATOM 3378 C C . GLU B 1 110 ? 8.117 -26.703 -15.234 1 95.31 110 GLU B C 1
ATOM 3380 O O . GLU B 1 110 ? 7.668 -27.031 -14.133 1 95.31 110 GLU B O 1
ATOM 3385 N N . GLY B 1 111 ? 7.477 -25.844 -16.109 1 96.31 111 GLY B N 1
ATOM 3386 C CA . GLY B 1 111 ? 6.16 -25.344 -15.758 1 96.31 111 GLY B CA 1
ATOM 3387 C C . GLY B 1 111 ? 6.176 -24.406 -14.562 1 96.31 111 GLY B C 1
ATOM 3388 O O . GLY B 1 111 ? 5.195 -24.312 -13.82 1 96.31 111 GLY B O 1
ATOM 3389 N N . ALA B 1 112 ? 7.383 -23.828 -14.289 1 97.5 112 ALA B N 1
ATOM 3390 C CA . ALA B 1 112 ? 7.594 -22.953 -13.148 1 97.5 112 ALA B CA 1
ATOM 3391 C C . ALA B 1 112 ? 7.449 -23.703 -11.836 1 97.5 112 ALA B C 1
ATOM 3393 O O . ALA B 1 112 ? 7.16 -23.109 -10.797 1 97.5 112 ALA B O 1
ATOM 3394 N N . LYS B 1 113 ? 7.602 -25.047 -11.891 1 98.38 113 LYS B N 1
ATOM 3395 C CA . LYS B 1 113 ? 7.641 -25.875 -10.688 1 98.38 113 LYS B CA 1
ATOM 3396 C C . LYS B 1 113 ? 9.062 -26.328 -10.383 1 98.38 113 LYS B C 1
ATOM 3398 O O . LYS B 1 113 ? 9.891 -26.453 -11.281 1 98.38 113 LYS B O 1
ATOM 3403 N N . ILE B 1 114 ? 9.242 -26.5 -9.086 1 98.31 114 ILE B N 1
ATOM 3404 C CA . ILE B 1 114 ? 10.484 -27.172 -8.688 1 98.31 114 ILE B CA 1
ATOM 3405 C C . ILE B 1 114 ? 10.164 -28.547 -8.109 1 98.31 114 ILE B C 1
ATOM 3407 O O . ILE B 1 114 ? 9.094 -28.75 -7.535 1 98.31 114 ILE B O 1
ATOM 3411 N N . THR B 1 115 ? 11.062 -29.484 -8.344 1 98.31 115 THR B N 1
ATOM 3412 C CA . THR B 1 115 ? 10.922 -30.812 -7.762 1 98.31 115 THR B CA 1
ATOM 3413 C C . THR B 1 115 ? 11.695 -30.922 -6.453 1 98.31 115 THR B C 1
ATOM 3415 O O . THR B 1 115 ? 12.633 -30.156 -6.215 1 98.31 115 THR B O 1
ATOM 3418 N N . PRO B 1 116 ? 11.203 -31.844 -5.637 1 98.44 116 PRO B N 1
ATOM 3419 C CA . PRO B 1 116 ? 11.961 -32.062 -4.402 1 98.44 116 PRO B CA 1
ATOM 3420 C C . PRO B 1 116 ? 13.422 -32.406 -4.664 1 98.44 116 PRO B C 1
ATOM 3422 O O . PRO B 1 116 ? 14.305 -31.953 -3.934 1 98.44 116 PRO B O 1
ATOM 3425 N N . GLU B 1 117 ? 13.648 -33.188 -5.727 1 98.31 117 GLU B N 1
ATOM 3426 C CA . GLU B 1 117 ? 15.016 -33.562 -6.062 1 98.31 117 GLU B CA 1
ATOM 3427 C C . GLU B 1 117 ? 15.852 -32.375 -6.488 1 98.31 117 GLU B C 1
ATOM 3429 O O . GLU B 1 117 ? 16.984 -32.219 -6.039 1 98.31 117 GLU B O 1
ATOM 3434 N N . ALA B 1 118 ? 15.32 -31.531 -7.344 1 98.56 118 ALA B N 1
ATOM 3435 C CA . ALA B 1 118 ? 16.031 -30.328 -7.793 1 98.56 118 ALA B CA 1
ATOM 3436 C C . ALA B 1 118 ? 16.297 -29.375 -6.629 1 98.56 118 ALA B C 1
ATOM 3438 O O . ALA B 1 118 ? 17.375 -28.766 -6.555 1 98.56 118 ALA B O 1
ATOM 3439 N N . LEU B 1 119 ? 15.305 -29.281 -5.781 1 98.62 119 LEU B N 1
ATOM 3440 C CA . LEU B 1 119 ? 15.438 -28.438 -4.598 1 98.62 119 LEU B CA 1
ATOM 3441 C C . LEU B 1 119 ? 16.578 -28.938 -3.705 1 98.62 119 LEU B C 1
ATOM 3443 O O . LEU B 1 119 ? 17.422 -28.156 -3.285 1 98.62 119 LEU B O 1
ATOM 3447 N N . LYS B 1 120 ? 16.547 -30.203 -3.438 1 97.81 120 LYS B N 1
ATOM 3448 C CA . LYS B 1 120 ? 17.578 -30.812 -2.598 1 97.81 120 LYS B CA 1
ATOM 3449 C C . LYS B 1 120 ? 18.953 -30.641 -3.217 1 97.81 120 LYS B C 1
ATOM 3451 O O . LYS B 1 120 ? 19.906 -30.266 -2.531 1 97.81 120 LYS B O 1
ATOM 3456 N N . THR B 1 121 ? 19.047 -30.906 -4.48 1 97.88 121 THR B N 1
ATOM 3457 C CA . THR B 1 121 ? 20.328 -30.812 -5.195 1 97.88 121 THR B CA 1
ATOM 3458 C C . THR B 1 121 ? 20.859 -29.375 -5.133 1 97.88 121 THR B C 1
ATOM 3460 O O . THR B 1 121 ? 22.047 -29.172 -4.867 1 97.88 121 THR B O 1
ATOM 3463 N N . ARG B 1 122 ? 20 -28.422 -5.387 1 97.62 122 ARG B N 1
ATOM 3464 C CA . ARG B 1 122 ? 20.422 -27.031 -5.375 1 97.62 122 ARG B CA 1
ATOM 3465 C C . ARG B 1 122 ? 20.891 -26.609 -3.984 1 97.62 122 ARG B C 1
ATOM 3467 O O . ARG B 1 122 ? 21.891 -25.906 -3.842 1 97.62 122 ARG B O 1
ATOM 3474 N N . ALA B 1 123 ? 20.172 -26.984 -3 1 97 123 ALA B N 1
ATOM 3475 C CA . ALA B 1 123 ? 20.531 -26.656 -1.625 1 97 123 ALA B CA 1
ATOM 3476 C C . ALA B 1 123 ? 21.859 -27.266 -1.243 1 97 123 ALA B C 1
ATOM 3478 O O . ALA B 1 123 ? 22.703 -26.609 -0.606 1 97 123 ALA B O 1
ATOM 3479 N N . GLU B 1 124 ? 22.094 -28.453 -1.679 1 96 124 GLU B N 1
ATOM 3480 C CA . GLU B 1 124 ? 23.281 -29.203 -1.301 1 96 124 GLU B CA 1
ATOM 3481 C C . GLU B 1 124 ? 24.5 -28.703 -2.078 1 96 124 GLU B C 1
ATOM 3483 O O . GLU B 1 124 ? 25.641 -28.891 -1.642 1 96 124 GLU B O 1
ATOM 3488 N N . ALA B 1 125 ? 24.234 -28.125 -3.16 1 95.94 125 ALA B N 1
ATOM 3489 C CA . ALA B 1 125 ? 25.328 -27.641 -3.994 1 95.94 125 ALA B CA 1
ATOM 3490 C C . ALA B 1 125 ? 26 -26.422 -3.361 1 95.94 125 ALA B C 1
ATOM 3492 O O . ALA B 1 125 ? 27.094 -26.047 -3.758 1 95.94 125 ALA B O 1
ATOM 3493 N N . ILE B 1 126 ? 25.391 -25.844 -2.439 1 94.75 126 ILE B N 1
ATOM 3494 C CA . ILE B 1 126 ? 25.938 -24.672 -1.76 1 94.75 126 ILE B CA 1
ATOM 3495 C C . ILE B 1 126 ? 26.766 -25.125 -0.552 1 94.75 126 ILE B C 1
ATOM 3497 O O . ILE B 1 126 ? 26.219 -25.625 0.426 1 94.75 126 ILE B O 1
ATOM 3501 N N . ALA B 1 127 ? 28.078 -24.859 -0.6 1 93.62 127 ALA B N 1
ATOM 3502 C CA . ALA B 1 127 ? 28.969 -25.266 0.49 1 93.62 127 ALA B CA 1
ATOM 3503 C C . ALA B 1 127 ? 28.719 -24.406 1.733 1 93.62 127 ALA B C 1
ATOM 3505 O O . ALA B 1 127 ? 28.391 -23.219 1.628 1 93.62 127 ALA B O 1
ATOM 3506 N N . ASP B 1 128 ? 28.828 -25.047 2.814 1 91.5 128 ASP B N 1
ATOM 3507 C CA . ASP B 1 128 ? 28.797 -24.297 4.066 1 91.5 128 ASP B CA 1
ATOM 3508 C C . ASP B 1 128 ? 30.031 -23.422 4.215 1 91.5 128 ASP B C 1
ATOM 3510 O O . ASP B 1 128 ? 31.078 -23.875 4.715 1 91.5 128 ASP B O 1
ATOM 3514 N N . SER B 1 129 ? 30.031 -22.266 3.699 1 90.88 129 SER B N 1
ATOM 3515 C CA . SER B 1 129 ? 31.125 -21.297 3.664 1 90.88 129 SER B CA 1
ATOM 3516 C C . SER B 1 129 ? 30.625 -19.875 3.92 1 90.88 129 SER B C 1
ATOM 3518 O O . SER B 1 129 ? 29.562 -19.5 3.422 1 90.88 129 SER B O 1
ATOM 3520 N N . VAL B 1 130 ? 31.359 -19.188 4.672 1 92.12 130 VAL B N 1
ATOM 3521 C CA . VAL B 1 130 ? 31 -17.797 4.973 1 92.12 130 VAL B CA 1
ATOM 3522 C C . VAL B 1 130 ? 31 -16.984 3.684 1 92.12 130 VAL B C 1
ATOM 3524 O O . VAL B 1 130 ? 30.391 -15.906 3.621 1 92.12 130 VAL B O 1
ATOM 3527 N N . HIS B 1 131 ? 31.625 -17.547 2.615 1 91.69 131 HIS B N 1
ATOM 3528 C CA . HIS B 1 131 ? 31.766 -16.812 1.363 1 91.69 131 HIS B CA 1
ATOM 3529 C C . HIS B 1 131 ? 30.547 -17.016 0.468 1 91.69 131 HIS B C 1
ATOM 3531 O O . HIS B 1 131 ? 30.359 -16.297 -0.512 1 91.69 131 HIS B O 1
ATOM 3537 N N . MET B 1 132 ? 29.703 -17.953 0.811 1 92.5 132 MET B N 1
ATOM 3538 C CA . MET B 1 132 ? 28.578 -18.281 -0.054 1 92.5 132 MET B CA 1
ATOM 3539 C C . MET B 1 132 ? 27.25 -17.969 0.632 1 92.5 132 MET B C 1
ATOM 3541 O O . MET B 1 132 ? 27.094 -18.203 1.831 1 92.5 132 MET B O 1
ATOM 3545 N N . VAL B 1 133 ? 26.312 -17.422 -0.045 1 96.25 133 VAL B N 1
ATOM 3546 C CA . VAL B 1 133 ? 24.984 -17.188 0.49 1 96.25 133 VAL B CA 1
ATOM 3547 C C . VAL B 1 133 ? 24.312 -18.516 0.809 1 96.25 133 VAL B C 1
ATOM 3549 O O . VAL B 1 133 ? 24.188 -19.391 -0.063 1 96.25 133 VAL B O 1
ATOM 3552 N N . GLN B 1 134 ? 23.938 -18.578 2.049 1 96.19 134 GLN B N 1
ATOM 3553 C CA . GLN B 1 134 ? 23.328 -19.828 2.502 1 96.19 134 GLN B CA 1
ATOM 3554 C C . GLN B 1 134 ? 21.812 -19.781 2.334 1 96.19 134 GLN B C 1
ATOM 3556 O O . GLN B 1 134 ? 21.188 -18.75 2.562 1 96.19 134 GLN B O 1
ATOM 3561 N N . PRO B 1 135 ? 21.141 -20.891 1.905 1 97.81 135 PRO B N 1
ATOM 3562 C CA . PRO B 1 135 ? 19.688 -20.938 1.823 1 97.81 135 PRO B CA 1
ATOM 3563 C C . PRO B 1 135 ? 19.016 -20.906 3.195 1 97.81 135 PRO B C 1
ATOM 3565 O O . PRO B 1 135 ? 19.438 -21.609 4.113 1 97.81 135 PRO B O 1
ATOM 3568 N N . HIS B 1 136 ? 17.984 -20.062 3.309 1 98.44 136 HIS B N 1
ATOM 3569 C CA . HIS B 1 136 ? 17.25 -19.938 4.559 1 98.44 136 HIS B CA 1
ATOM 3570 C C . HIS B 1 136 ? 15.773 -20.281 4.355 1 98.44 136 HIS B C 1
ATOM 3572 O O . HIS B 1 136 ? 15.055 -20.562 5.32 1 98.44 136 HIS B O 1
ATOM 3578 N N . ALA B 1 137 ? 15.312 -20.266 3.107 1 98.88 137 ALA B N 1
ATOM 3579 C CA . ALA B 1 137 ? 13.891 -20.469 2.826 1 98.88 137 ALA B CA 1
ATOM 3580 C C . ALA B 1 137 ? 13.688 -21 1.409 1 98.88 137 ALA B C 1
ATOM 3582 O O . ALA B 1 137 ? 14.602 -20.953 0.585 1 98.88 137 ALA B O 1
ATOM 3583 N N . VAL B 1 138 ? 12.531 -21.547 1.16 1 98.94 138 VAL B N 1
ATOM 3584 C CA . VAL B 1 138 ? 12.031 -21.891 -0.168 1 98.94 138 VAL B CA 1
ATOM 3585 C C . VAL B 1 138 ? 10.656 -21.25 -0.383 1 98.94 138 VAL B C 1
ATOM 3587 O O . VAL B 1 138 ? 9.867 -21.141 0.555 1 98.94 138 VAL B O 1
ATOM 3590 N N . THR B 1 139 ? 10.43 -20.766 -1.562 1 98.94 139 THR B N 1
ATOM 3591 C CA . THR B 1 139 ? 9.117 -20.25 -1.934 1 98.94 139 THR B CA 1
ATOM 3592 C C . THR B 1 139 ? 8.633 -20.891 -3.232 1 98.94 139 THR B C 1
ATOM 3594 O O . THR B 1 139 ? 9.414 -21.078 -4.168 1 98.94 139 THR B O 1
ATOM 3597 N N . ILE B 1 140 ? 7.387 -21.312 -3.27 1 98.94 140 ILE B N 1
ATOM 3598 C CA . ILE B 1 140 ? 6.742 -21.766 -4.496 1 98.94 140 ILE B CA 1
ATOM 3599 C C . ILE B 1 140 ? 5.445 -21 -4.719 1 98.94 140 ILE B C 1
ATOM 3601 O O . ILE B 1 140 ? 4.914 -20.375 -3.793 1 98.94 140 ILE B O 1
ATOM 3605 N N . THR B 1 141 ? 4.992 -21.016 -5.949 1 98.81 141 THR B N 1
ATOM 3606 C CA . THR B 1 141 ? 3.748 -20.344 -6.324 1 98.81 141 THR B CA 1
ATOM 3607 C C . THR B 1 141 ? 2.695 -21.375 -6.742 1 98.81 141 THR B C 1
ATOM 3609 O O . THR B 1 141 ? 2.988 -22.297 -7.504 1 98.81 141 THR B O 1
ATOM 3612 N N . ASN B 1 142 ? 1.487 -21.219 -6.246 1 98.81 142 ASN B N 1
ATOM 3613 C CA . ASN B 1 142 ? 0.404 -22.125 -6.594 1 98.81 142 ASN B CA 1
ATOM 3614 C C . ASN B 1 142 ? -0.921 -21.391 -6.758 1 98.81 142 ASN B C 1
ATOM 3616 O O . ASN B 1 142 ? -1.502 -20.922 -5.777 1 98.81 142 ASN B O 1
ATOM 3620 N N . SER B 1 143 ? -1.476 -21.281 -8.031 1 98.62 143 SER B N 1
ATOM 3621 C CA . SER B 1 143 ? -0.952 -21.844 -9.266 1 98.62 143 SER B CA 1
ATOM 3622 C C . SER B 1 143 ? 0.278 -21.078 -9.75 1 98.62 143 SER B C 1
ATOM 3624 O O . SER B 1 143 ? 0.477 -19.922 -9.383 1 98.62 143 SER B O 1
ATOM 3626 N N . THR B 1 144 ? 1.1 -21.719 -10.555 1 98.5 144 THR B N 1
ATOM 3627 C CA . THR B 1 144 ? 2.396 -21.172 -10.938 1 98.5 144 THR B CA 1
ATOM 3628 C C . THR B 1 144 ? 2.23 -20.078 -11.992 1 98.5 144 THR B C 1
ATOM 3630 O O . THR B 1 144 ? 1.138 -19.875 -12.523 1 98.5 144 THR B O 1
ATOM 3633 N N . GLU B 1 145 ? 3.318 -19.391 -12.336 1 96.88 145 GLU B N 1
ATOM 3634 C CA . GLU B 1 145 ? 3.367 -18.344 -13.344 1 96.88 145 GLU B CA 1
ATOM 3635 C C . GLU B 1 145 ? 3.031 -18.891 -14.734 1 96.88 145 GLU B C 1
ATOM 3637 O O . GLU B 1 145 ? 2.703 -18.125 -15.641 1 96.88 145 GLU B O 1
ATOM 3642 N N . LEU B 1 146 ? 3.088 -20.219 -14.852 1 97.62 146 LEU B N 1
ATOM 3643 C CA . LEU B 1 146 ? 2.814 -20.812 -16.141 1 97.62 146 LEU B CA 1
ATOM 3644 C C . LEU B 1 146 ? 1.532 -21.641 -16.109 1 97.62 146 LEU B C 1
ATOM 3646 O O . LEU B 1 146 ? 1.328 -22.531 -16.938 1 97.62 146 LEU B O 1
ATOM 3650 N N . GLY B 1 147 ? 0.77 -21.391 -15.086 1 98 147 GLY B N 1
ATOM 3651 C CA . GLY B 1 147 ? -0.577 -21.938 -15.008 1 98 147 GLY B CA 1
ATOM 3652 C C . GLY B 1 147 ? -0.618 -23.359 -14.477 1 98 147 GLY B C 1
ATOM 3653 O O . GLY B 1 147 ? -1.663 -24.016 -14.516 1 98 147 GLY B O 1
ATOM 3654 N N . GLN B 1 148 ? 0.521 -23.828 -14.031 1 98.44 148 GLN B N 1
ATOM 3655 C CA . GLN B 1 148 ? 0.538 -25.172 -13.469 1 98.44 148 GLN B CA 1
ATOM 3656 C C . GLN B 1 148 ? 0.132 -25.156 -11.992 1 98.44 148 GLN B C 1
ATOM 3658 O O . GLN B 1 148 ? 0.073 -24.094 -11.375 1 98.44 148 GLN B O 1
ATOM 3663 N N . VAL B 1 149 ? -0.202 -26.359 -11.461 1 98.75 149 VAL B N 1
ATOM 3664 C CA . VAL B 1 149 ? -0.704 -26.484 -10.094 1 98.75 149 VAL B CA 1
ATOM 3665 C C . VAL B 1 149 ? 0.105 -27.531 -9.344 1 98.75 149 VAL B C 1
ATOM 3667 O O . VAL B 1 149 ? 0.343 -28.625 -9.859 1 98.75 149 VAL B O 1
ATOM 3670 N N . TYR B 1 150 ? 0.653 -27.188 -8.172 1 98.88 150 TYR B N 1
ATOM 3671 C CA . TYR B 1 150 ? 1.206 -28.172 -7.25 1 98.88 150 TYR B CA 1
ATOM 3672 C C . TYR B 1 150 ? 0.095 -28.953 -6.551 1 98.88 150 TYR B C 1
ATOM 3674 O O . TYR B 1 150 ? -0.832 -28.359 -5.996 1 98.88 150 TYR B O 1
ATOM 3682 N N . THR B 1 151 ? 0.192 -30.281 -6.574 1 98.75 151 THR B N 1
ATOM 3683 C CA . THR B 1 151 ? -0.739 -31.109 -5.82 1 98.75 151 THR B CA 1
ATOM 3684 C C . THR B 1 151 ? -0.344 -31.156 -4.344 1 98.75 151 THR B C 1
ATOM 3686 O O . THR B 1 151 ? 0.761 -30.766 -3.979 1 98.75 151 THR B O 1
ATOM 3689 N N . PRO B 1 152 ? -1.298 -31.625 -3.523 1 98.81 152 PRO B N 1
ATOM 3690 C CA . PRO B 1 152 ? -0.939 -31.812 -2.115 1 98.81 152 PRO B CA 1
ATOM 3691 C C . PRO B 1 152 ? 0.304 -32.688 -1.932 1 98.81 152 PRO B C 1
ATOM 3693 O O . PRO B 1 152 ? 1.161 -32.375 -1.101 1 98.81 152 PRO B O 1
ATOM 3696 N N . GLU B 1 153 ? 0.411 -33.719 -2.742 1 98.69 153 GLU B N 1
ATOM 3697 C CA . GLU B 1 153 ? 1.555 -34.625 -2.643 1 98.69 153 GLU B CA 1
ATOM 3698 C C . GLU B 1 153 ? 2.85 -33.906 -3.035 1 98.69 153 GLU B C 1
ATOM 3700 O O . GLU B 1 153 ? 3.871 -34.062 -2.363 1 98.69 153 GLU B O 1
ATOM 3705 N N . GLU B 1 154 ? 2.789 -33.156 -4.121 1 98.75 154 GLU B N 1
ATOM 3706 C CA . GLU B 1 154 ? 3.961 -32.406 -4.566 1 98.75 154 GLU B CA 1
ATOM 3707 C C . GLU B 1 154 ? 4.383 -31.375 -3.529 1 98.75 154 GLU B C 1
ATOM 3709 O O . GLU B 1 154 ? 5.574 -31.219 -3.252 1 98.75 154 GLU B O 1
ATOM 3714 N N . THR B 1 155 ? 3.404 -30.656 -2.992 1 98.88 155 THR B N 1
ATOM 3715 C CA . THR B 1 155 ? 3.688 -29.641 -1.987 1 98.88 155 THR B CA 1
ATOM 3716 C C . THR B 1 155 ? 4.301 -30.266 -0.739 1 98.88 155 THR B C 1
ATOM 3718 O O . THR B 1 155 ? 5.27 -29.75 -0.188 1 98.88 155 THR B O 1
ATOM 3721 N N . ALA B 1 156 ? 3.748 -31.391 -0.319 1 98.81 156 ALA B N 1
ATOM 3722 C CA . ALA B 1 156 ? 4.25 -32.094 0.863 1 98.81 156 ALA B CA 1
ATOM 3723 C C . ALA B 1 156 ? 5.68 -32.562 0.648 1 98.81 156 ALA B C 1
ATOM 3725 O O . ALA B 1 156 ? 6.484 -32.594 1.583 1 98.81 156 ALA B O 1
ATOM 3726 N N . ALA B 1 157 ? 5.945 -33 -0.56 1 98.88 157 ALA B N 1
ATOM 3727 C CA . ALA B 1 157 ? 7.297 -33.469 -0.871 1 98.88 157 ALA B CA 1
ATOM 3728 C C . ALA B 1 157 ? 8.305 -32.312 -0.762 1 98.88 157 ALA B C 1
ATOM 3730 O O . ALA B 1 157 ? 9.422 -32.5 -0.274 1 98.88 157 ALA B O 1
ATOM 3731 N N . ILE B 1 158 ? 7.914 -31.141 -1.237 1 98.88 158 ILE B N 1
ATOM 3732 C CA . ILE B 1 158 ? 8.766 -29.969 -1.082 1 98.88 158 ILE B CA 1
ATOM 3733 C C . ILE B 1 158 ? 8.922 -29.641 0.401 1 98.88 158 ILE B C 1
ATOM 3735 O O . ILE B 1 158 ? 10.023 -29.328 0.863 1 98.88 158 ILE B O 1
ATOM 3739 N N . GLY B 1 159 ? 7.836 -29.703 1.123 1 98.81 159 GLY B N 1
ATOM 3740 C CA . GLY B 1 159 ? 7.867 -29.469 2.559 1 98.81 159 GLY B CA 1
ATOM 3741 C C . GLY B 1 159 ? 8.805 -30.406 3.291 1 98.81 159 GLY B C 1
ATOM 3742 O O . GLY B 1 159 ? 9.5 -30 4.227 1 98.81 159 GLY B O 1
ATOM 3743 N N . ALA B 1 160 ? 8.82 -31.641 2.889 1 98.81 160 ALA B N 1
ATOM 3744 C CA . ALA B 1 160 ? 9.703 -32.625 3.508 1 98.81 160 ALA B CA 1
ATOM 3745 C C . ALA B 1 160 ? 11.172 -32.25 3.309 1 98.81 160 ALA B C 1
ATOM 3747 O O . ALA B 1 160 ? 11.977 -32.375 4.234 1 98.81 160 ALA B O 1
ATOM 3748 N N . VAL B 1 161 ? 11.508 -31.797 2.094 1 98.81 161 VAL B N 1
ATOM 3749 C CA . VAL B 1 161 ? 12.875 -31.375 1.823 1 98.81 161 VAL B CA 1
ATOM 3750 C C . VAL B 1 161 ? 13.203 -30.141 2.658 1 98.81 161 VAL B C 1
ATOM 3752 O O . VAL B 1 161 ? 14.297 -30.031 3.215 1 98.81 161 VAL B O 1
ATOM 3755 N N . ALA B 1 162 ? 12.242 -29.188 2.717 1 98.75 162 ALA B N 1
ATOM 3756 C CA . ALA B 1 162 ? 12.453 -27.969 3.512 1 98.75 162 ALA B CA 1
ATOM 3757 C C . ALA B 1 162 ? 12.742 -28.312 4.969 1 98.75 162 ALA B C 1
ATOM 3759 O O . ALA B 1 162 ? 13.688 -27.797 5.562 1 98.75 162 ALA B O 1
ATOM 3760 N N . ARG B 1 163 ? 11.977 -29.219 5.516 1 98.44 163 ARG B N 1
ATOM 3761 C CA . ARG B 1 163 ? 12.172 -29.656 6.895 1 98.44 163 ARG B CA 1
ATOM 3762 C C . ARG B 1 163 ? 13.531 -30.312 7.078 1 98.44 163 ARG B C 1
ATOM 3764 O O . ARG B 1 163 ? 14.25 -30 8.039 1 98.44 163 ARG B O 1
ATOM 3771 N N . GLU B 1 164 ? 13.828 -31.188 6.18 1 98.19 164 GLU B N 1
ATOM 3772 C CA . GLU B 1 164 ? 15.102 -31.891 6.242 1 98.19 164 GLU B CA 1
ATOM 3773 C C . GLU B 1 164 ? 16.281 -30.922 6.223 1 98.19 164 GLU B C 1
ATOM 3775 O O . GLU B 1 164 ? 17.266 -31.125 6.93 1 98.19 164 GLU B O 1
ATOM 3780 N N . LYS B 1 165 ? 16.188 -29.844 5.473 1 97.88 165 LYS B N 1
ATOM 3781 C CA . LYS B 1 165 ? 17.312 -28.938 5.25 1 97.88 165 LYS B CA 1
ATOM 3782 C C . LYS B 1 165 ? 17.234 -27.734 6.176 1 97.88 165 LYS B C 1
ATOM 3784 O O . LYS B 1 165 ? 18.094 -26.844 6.133 1 97.88 165 LYS B O 1
ATOM 3789 N N . GLY B 1 166 ? 16.172 -27.672 6.992 1 97.81 166 GLY B N 1
ATOM 3790 C CA . GLY B 1 166 ? 16.016 -26.578 7.922 1 97.81 166 GLY B CA 1
ATOM 3791 C C . GLY B 1 166 ? 15.602 -25.281 7.238 1 97.81 166 GLY B C 1
ATOM 3792 O O . GLY B 1 166 ? 16 -24.188 7.656 1 97.81 166 GLY B O 1
ATOM 3793 N N . LEU B 1 167 ? 14.914 -25.344 6.129 1 98.69 167 LEU B N 1
ATOM 3794 C CA . LEU B 1 167 ? 14.453 -24.172 5.387 1 98.69 167 LEU B CA 1
ATOM 3795 C C . LEU B 1 167 ? 13.039 -23.797 5.805 1 98.69 167 LEU B C 1
ATOM 3797 O O . LEU B 1 167 ? 12.188 -24.672 6.012 1 98.69 167 LEU B O 1
ATOM 3801 N N . ARG B 1 168 ? 12.797 -22.5 5.965 1 98.88 168 ARG B N 1
ATOM 3802 C CA . ARG B 1 168 ? 11.414 -22.047 6.055 1 98.88 168 ARG B CA 1
ATOM 3803 C C . ARG B 1 168 ? 10.703 -22.188 4.711 1 98.88 168 ARG B C 1
ATOM 3805 O O . ARG B 1 168 ? 11.336 -22.094 3.656 1 98.88 168 ARG B O 1
ATOM 3812 N N . PHE B 1 169 ? 9.406 -22.438 4.711 1 98.94 169 PHE B N 1
ATOM 3813 C CA . PHE B 1 169 ? 8.656 -22.719 3.494 1 98.94 169 PHE B CA 1
ATOM 3814 C C . PHE B 1 169 ? 7.543 -21.703 3.295 1 98.94 169 PHE B C 1
ATOM 3816 O O . PHE B 1 169 ? 6.574 -21.672 4.059 1 98.94 169 PHE B O 1
ATOM 3823 N N . HIS B 1 170 ? 7.656 -20.859 2.283 1 98.94 170 HIS B N 1
ATOM 3824 C CA . HIS B 1 170 ? 6.68 -19.859 1.876 1 98.94 170 HIS B CA 1
ATOM 3825 C C . HIS B 1 170 ? 5.91 -20.312 0.637 1 98.94 170 HIS B C 1
ATOM 3827 O O . HIS B 1 170 ? 6.488 -20.906 -0.272 1 98.94 170 HIS B O 1
ATOM 3833 N N . LEU B 1 171 ? 4.633 -20.047 0.614 1 98.94 171 LEU B N 1
ATOM 3834 C CA . LEU B 1 171 ? 3.803 -20.297 -0.558 1 98.94 171 LEU B CA 1
ATOM 3835 C C . LEU B 1 171 ? 3.189 -19 -1.083 1 98.94 171 LEU B C 1
ATOM 3837 O O . LEU B 1 171 ? 2.441 -18.328 -0.369 1 98.94 171 LEU B O 1
ATOM 3841 N N . ASP B 1 172 ? 3.566 -18.625 -2.275 1 98.88 172 ASP B N 1
ATOM 3842 C CA . ASP B 1 172 ? 2.895 -17.547 -2.994 1 98.88 172 ASP B CA 1
ATOM 3843 C C . ASP B 1 172 ? 1.551 -18.016 -3.551 1 98.88 172 ASP B C 1
ATOM 3845 O O . ASP B 1 172 ? 1.503 -18.766 -4.527 1 98.88 172 ASP B O 1
ATOM 3849 N N . GLY B 1 173 ? 0.503 -17.484 -2.941 1 98.81 173 GLY B N 1
ATOM 3850 C CA . GLY B 1 173 ? -0.835 -17.891 -3.332 1 98.81 173 GLY B CA 1
ATOM 3851 C C . GLY B 1 173 ? -1.615 -16.797 -4.039 1 98.81 173 GLY B C 1
ATOM 3852 O O . GLY B 1 173 ? -2.77 -16.531 -3.695 1 98.81 173 GLY B O 1
ATOM 3853 N N . ALA B 1 174 ? -0.986 -16.109 -4.984 1 98.44 174 ALA B N 1
ATOM 3854 C CA . ALA B 1 174 ? -1.666 -15.062 -5.734 1 98.44 174 ALA B CA 1
ATOM 3855 C C . ALA B 1 174 ? -2.92 -15.602 -6.418 1 98.44 174 ALA B C 1
ATOM 3857 O O . ALA B 1 174 ? -3.91 -14.875 -6.566 1 98.44 174 ALA B O 1
ATOM 3858 N N . ARG B 1 175 ? -2.867 -16.844 -6.906 1 98.81 175 ARG B N 1
ATOM 3859 C CA . ARG B 1 175 ? -3.986 -17.547 -7.531 1 98.81 175 ARG B CA 1
ATOM 3860 C C . ARG B 1 175 ? -4.277 -18.859 -6.824 1 98.81 175 ARG B C 1
ATOM 3862 O O . ARG B 1 175 ? -4.586 -19.859 -7.469 1 98.81 175 ARG B O 1
ATOM 3869 N N . PHE B 1 176 ? -4.152 -18.797 -5.535 1 98.88 176 PHE B N 1
ATOM 3870 C CA . PHE B 1 176 ? -4.34 -19.984 -4.719 1 98.88 176 PHE B CA 1
ATOM 3871 C C . PHE B 1 176 ? -5.742 -20.547 -4.906 1 98.88 176 PHE B C 1
ATOM 3873 O O . PHE B 1 176 ? -5.922 -21.766 -4.957 1 98.88 176 PHE B O 1
ATOM 3880 N N . ALA B 1 177 ? -6.754 -19.688 -4.992 1 98.88 177 ALA B N 1
ATOM 3881 C CA . ALA B 1 177 ? -8.141 -20.094 -5.191 1 98.88 177 ALA B CA 1
ATOM 3882 C C . ALA B 1 177 ? -8.281 -20.953 -6.445 1 98.88 177 ALA B C 1
ATOM 3884 O O . ALA B 1 177 ? -9.008 -21.953 -6.441 1 98.88 177 ALA B O 1
ATOM 3885 N N . ASN B 1 178 ? -7.621 -20.562 -7.484 1 98.88 178 ASN B N 1
ATOM 3886 C CA . ASN B 1 178 ? -7.68 -21.312 -8.734 1 98.88 178 ASN B CA 1
ATOM 3887 C C . ASN B 1 178 ? -7.102 -22.703 -8.57 1 98.88 178 ASN B C 1
ATOM 3889 O O . ASN B 1 178 ? -7.629 -23.672 -9.133 1 98.88 178 ASN B O 1
ATOM 3893 N N . ALA B 1 179 ? -5.984 -22.812 -7.84 1 98.88 179 ALA B N 1
ATOM 3894 C CA . ALA B 1 179 ? -5.367 -24.109 -7.594 1 98.88 179 ALA B CA 1
ATOM 3895 C C . ALA B 1 179 ? -6.285 -25 -6.773 1 98.88 179 ALA B C 1
ATOM 3897 O O . ALA B 1 179 ? -6.5 -26.172 -7.121 1 98.88 179 ALA B O 1
ATOM 3898 N N . VAL B 1 180 ? -6.828 -24.453 -5.688 1 98.88 180 VAL B N 1
ATOM 3899 C CA . VAL B 1 180 ? -7.711 -25.219 -4.812 1 98.88 180 VAL B CA 1
ATOM 3900 C C . VAL B 1 180 ? -8.945 -25.656 -5.594 1 98.88 180 VAL B C 1
ATOM 3902 O O . VAL B 1 180 ? -9.359 -26.828 -5.496 1 98.88 180 VAL B O 1
ATOM 3905 N N . ALA B 1 181 ? -9.531 -24.766 -6.355 1 98.81 181 ALA B N 1
ATOM 3906 C CA . ALA B 1 181 ? -10.711 -25.094 -7.156 1 98.81 181 ALA B CA 1
ATOM 3907 C C . ALA B 1 181 ? -10.406 -26.172 -8.18 1 98.81 181 ALA B C 1
ATOM 3909 O O . ALA B 1 181 ? -11.227 -27.062 -8.422 1 98.81 181 ALA B O 1
ATOM 3910 N N . ALA B 1 182 ? -9.281 -26.094 -8.773 1 98.69 182 ALA B N 1
ATOM 3911 C CA . ALA B 1 182 ? -8.883 -27.047 -9.805 1 98.69 182 ALA B CA 1
ATOM 3912 C C . ALA B 1 182 ? -8.719 -28.453 -9.211 1 98.69 182 ALA B C 1
ATOM 3914 O O . ALA B 1 182 ? -9.094 -29.438 -9.836 1 98.69 182 ALA B O 1
ATOM 3915 N N . LEU B 1 183 ? -8.117 -28.531 -8.039 1 98.56 183 LEU B N 1
ATOM 3916 C CA . LEU B 1 183 ? -7.773 -29.797 -7.422 1 98.56 183 LEU B CA 1
ATOM 3917 C C . LEU B 1 183 ? -8.945 -30.359 -6.617 1 98.56 183 LEU B C 1
ATOM 3919 O O . LEU B 1 183 ? -9.008 -31.547 -6.336 1 98.56 183 LEU B O 1
ATOM 3923 N N . GLY B 1 184 ? -9.852 -29.484 -6.23 1 98.25 184 GLY B N 1
ATOM 3924 C CA . GLY B 1 184 ? -10.961 -29.906 -5.387 1 98.25 184 GLY B CA 1
ATOM 3925 C C . GLY B 1 184 ? -10.516 -30.391 -4.023 1 98.25 184 GLY B C 1
ATOM 3926 O O . GLY B 1 184 ? -11.125 -31.312 -3.463 1 98.25 184 GLY B O 1
ATOM 3927 N N . CYS B 1 185 ? -9.492 -29.875 -3.525 1 97.88 185 CYS B N 1
ATOM 3928 C CA . CYS B 1 185 ? -8.953 -30.328 -2.254 1 97.88 185 CYS B CA 1
ATOM 3929 C C . CYS B 1 185 ? -9.195 -29.312 -1.151 1 97.88 185 CYS B C 1
ATOM 3931 O O . CYS B 1 185 ? -9.695 -28.219 -1.415 1 97.88 185 CYS B O 1
ATOM 3933 N N . ASN B 1 186 ? -8.93 -29.75 0.1 1 98.31 186 ASN B N 1
ATOM 3934 C CA . ASN B 1 186 ? -8.922 -28.828 1.227 1 98.31 186 ASN B CA 1
ATOM 3935 C C . ASN B 1 186 ? -7.695 -27.906 1.194 1 98.31 186 ASN B C 1
ATOM 3937 O O . ASN B 1 186 ? -6.578 -28.375 0.959 1 98.31 186 ASN B O 1
ATOM 3941 N N . PRO B 1 187 ? -7.91 -26.594 1.387 1 98.69 187 PRO B N 1
ATOM 3942 C CA . PRO B 1 187 ? -6.766 -25.672 1.341 1 98.69 187 PRO B CA 1
ATOM 3943 C C . PRO B 1 187 ? -5.66 -26.062 2.318 1 98.69 187 PRO B C 1
ATOM 3945 O O . PRO B 1 187 ? -4.48 -25.812 2.055 1 98.69 187 PRO B O 1
ATOM 3948 N N . ALA B 1 188 ? -5.977 -26.672 3.416 1 98.81 188 ALA B N 1
ATOM 3949 C CA . ALA B 1 188 ? -5 -27.109 4.41 1 98.81 188 ALA B CA 1
ATOM 3950 C C . ALA B 1 188 ? -4.016 -28.109 3.809 1 98.81 188 ALA B C 1
ATOM 3952 O O . ALA B 1 188 ? -2.842 -28.141 4.18 1 98.81 188 ALA B O 1
ATOM 3953 N N . ASP B 1 189 ? -4.453 -28.922 2.848 1 98.75 189 ASP B N 1
ATOM 3954 C CA . ASP B 1 189 ? -3.641 -29.984 2.248 1 98.75 189 ASP B CA 1
ATOM 3955 C C . ASP B 1 189 ? -2.549 -29.391 1.357 1 98.75 189 ASP B C 1
ATOM 3957 O O . ASP B 1 189 ? -1.528 -30.031 1.11 1 98.75 189 ASP B O 1
ATOM 3961 N N . LEU B 1 190 ? -2.732 -28.141 0.929 1 98.81 190 LEU B N 1
ATOM 3962 C CA . LEU B 1 190 ? -1.766 -27.469 0.07 1 98.81 190 LEU B CA 1
ATOM 3963 C C . LEU B 1 190 ? -0.865 -26.547 0.885 1 98.81 190 LEU B C 1
ATOM 3965 O O . LEU B 1 190 ? 0.046 -25.922 0.339 1 98.81 190 LEU B O 1
ATOM 3969 N N . THR B 1 191 ? -1.133 -26.438 2.209 1 98.75 191 THR B N 1
ATOM 3970 C CA . THR B 1 191 ? -0.458 -25.406 2.98 1 98.75 191 THR B CA 1
ATOM 3971 C C . THR B 1 191 ? 0.203 -26 4.223 1 98.75 191 THR B C 1
ATOM 3973 O O . THR B 1 191 ? 1.225 -26.688 4.121 1 98.75 191 THR B O 1
ATOM 3976 N N . TRP B 1 192 ? -0.454 -25.766 5.422 1 98.81 192 TRP B N 1
ATOM 3977 C CA . TRP B 1 192 ? 0.268 -26.078 6.652 1 98.81 192 TRP B CA 1
ATOM 3978 C C . TRP B 1 192 ? 0.437 -27.594 6.805 1 98.81 192 TRP B C 1
ATOM 3980 O O . TRP B 1 192 ? 1.445 -28.062 7.34 1 98.81 192 TRP B O 1
ATOM 3990 N N . LYS B 1 193 ? -0.497 -28.438 6.305 1 98.81 193 LYS B N 1
ATOM 3991 C CA . LYS B 1 193 ? -0.339 -29.891 6.383 1 98.81 193 LYS B CA 1
ATOM 3992 C C . LYS B 1 193 ? 0.816 -30.359 5.504 1 98.81 193 LYS B C 1
ATOM 3994 O O . LYS B 1 193 ? 1.365 -31.438 5.723 1 98.81 193 LYS B O 1
ATOM 3999 N N . ALA B 1 194 ? 1.175 -29.594 4.539 1 98.81 194 ALA B N 1
ATOM 4000 C CA . ALA B 1 194 ? 2.26 -29.922 3.621 1 98.81 194 ALA B CA 1
ATOM 4001 C C . ALA B 1 194 ? 3.568 -29.266 4.059 1 98.81 194 ALA B C 1
ATOM 4003 O O . ALA B 1 194 ? 4.586 -29.375 3.369 1 98.81 194 ALA B O 1
ATOM 4004 N N . GLY B 1 195 ? 3.561 -28.531 5.121 1 98.81 195 GLY B N 1
ATOM 4005 C CA . GLY B 1 195 ? 4.793 -28 5.688 1 98.81 195 GLY B CA 1
ATOM 4006 C C . GLY B 1 195 ? 4.965 -26.516 5.461 1 98.81 195 GLY B C 1
ATOM 4007 O O . GLY B 1 195 ? 5.977 -25.922 5.863 1 98.81 195 GLY B O 1
ATOM 4008 N N . VAL B 1 196 ? 4.004 -25.812 4.875 1 98.94 196 VAL B N 1
ATOM 4009 C CA . VAL B 1 196 ? 4.086 -24.375 4.621 1 98.94 196 VAL B CA 1
ATOM 4010 C C . VAL B 1 196 ? 4.023 -23.625 5.945 1 98.94 196 VAL B C 1
ATOM 4012 O O . VAL B 1 196 ? 3.135 -23.859 6.766 1 98.94 196 VAL B O 1
ATOM 4015 N N . ASP B 1 197 ? 4.965 -22.688 6.156 1 98.94 197 ASP B N 1
ATOM 4016 C CA . ASP B 1 197 ? 5.047 -21.922 7.398 1 98.94 197 ASP B CA 1
ATOM 4017 C C . ASP B 1 197 ? 4.207 -20.656 7.316 1 98.94 197 ASP B C 1
ATOM 4019 O O . ASP B 1 197 ? 3.711 -20.156 8.336 1 98.94 197 ASP B O 1
ATOM 4023 N N . LEU B 1 198 ? 4.184 -20.109 6.141 1 98.88 198 LEU B N 1
ATOM 4024 C CA . LEU B 1 198 ? 3.393 -18.906 5.879 1 98.88 198 LEU B CA 1
ATOM 4025 C C . LEU B 1 198 ? 3.1 -18.766 4.391 1 98.88 198 LEU B C 1
ATOM 4027 O O . LEU B 1 198 ? 3.795 -19.344 3.557 1 98.88 198 LEU B O 1
ATOM 4031 N N . MET B 1 199 ? 2.096 -17.984 4.094 1 98.88 199 MET B N 1
ATOM 4032 C CA . MET B 1 199 ? 1.728 -17.828 2.689 1 98.88 199 MET B CA 1
ATOM 4033 C C . MET B 1 199 ? 1.16 -16.438 2.434 1 98.88 199 MET B C 1
ATOM 4035 O O . MET B 1 199 ? 0.679 -15.781 3.357 1 98.88 199 MET B O 1
ATOM 4039 N N . SER B 1 200 ? 1.285 -15.961 1.203 1 98.81 200 SER B N 1
ATOM 4040 C CA . SER B 1 200 ? 0.428 -14.906 0.68 1 98.81 200 SER B CA 1
ATOM 4041 C C . SER B 1 200 ? -0.842 -15.477 0.059 1 98.81 200 SER B C 1
ATOM 4043 O O . SER B 1 200 ? -0.781 -16.422 -0.734 1 98.81 200 SER B O 1
ATOM 4045 N N . PHE B 1 201 ? -1.905 -15.055 0.45 1 98.81 201 PHE B N 1
ATOM 4046 C CA . PHE B 1 201 ? -3.215 -15.477 -0.034 1 98.81 201 PHE B CA 1
ATOM 4047 C C . PHE B 1 201 ? -3.891 -14.352 -0.812 1 98.81 201 PHE B C 1
ATOM 4049 O O . PHE B 1 201 ? -4.379 -13.383 -0.22 1 98.81 201 PHE B O 1
ATOM 4056 N N . GLY B 1 202 ? -4.008 -14.523 -2.162 1 98.44 202 GLY B N 1
ATOM 4057 C CA . GLY B 1 202 ? -4.445 -13.43 -3.016 1 98.44 202 GLY B CA 1
ATOM 4058 C C . GLY B 1 202 ? -5.938 -13.461 -3.303 1 98.44 202 GLY B C 1
ATOM 4059 O O . GLY B 1 202 ? -6.5 -14.523 -3.574 1 98.44 202 GLY B O 1
ATOM 4060 N N . PHE B 1 203 ? -6.555 -12.266 -3.277 1 98.75 203 PHE B N 1
ATOM 4061 C CA . PHE B 1 203 ? -7.961 -12.125 -3.635 1 98.75 203 PHE B CA 1
ATOM 4062 C C . PHE B 1 203 ? -8.125 -11.133 -4.777 1 98.75 203 PHE B C 1
ATOM 4064 O O . PHE B 1 203 ? -9.164 -11.109 -5.445 1 98.75 203 PHE B O 1
ATOM 4071 N N . THR B 1 204 ? -7.168 -10.242 -5.031 1 98.5 204 THR B N 1
ATOM 4072 C CA . THR B 1 204 ? -7.297 -9.164 -6 1 98.5 204 THR B CA 1
ATOM 4073 C C . THR B 1 204 ? -7.512 -9.719 -7.406 1 98.5 204 THR B C 1
ATOM 4075 O O . THR B 1 204 ? -8.391 -9.25 -8.133 1 98.5 204 THR B O 1
ATOM 4078 N N . LYS B 1 205 ? -6.738 -10.719 -7.746 1 97.88 205 LYS B N 1
ATOM 4079 C CA . LYS B 1 205 ? -6.836 -11.336 -9.07 1 97.88 205 LYS B CA 1
ATOM 4080 C C . LYS B 1 205 ? -8.125 -12.133 -9.211 1 97.88 205 LYS B C 1
ATOM 4082 O O . LYS B 1 205 ? -8.492 -12.539 -10.312 1 97.88 205 LYS B O 1
ATOM 4087 N N . ASN B 1 206 ? -8.836 -12.305 -8.102 1 98.44 206 ASN B N 1
ATOM 4088 C CA . ASN B 1 206 ? -9.969 -13.219 -8.023 1 98.44 206 ASN B CA 1
ATOM 4089 C C . ASN B 1 206 ? -11.258 -12.492 -7.637 1 98.44 206 ASN B C 1
ATOM 4091 O O . ASN B 1 206 ? -12.172 -13.094 -7.07 1 98.44 206 ASN B O 1
ATOM 4095 N N . GLY B 1 207 ? -11.297 -11.203 -7.82 1 98.19 207 GLY B N 1
ATOM 4096 C CA . GLY B 1 207 ? -12.586 -10.547 -7.652 1 98.19 207 GLY B CA 1
ATOM 4097 C C . GLY B 1 207 ? -12.562 -9.43 -6.625 1 98.19 207 GLY B C 1
ATOM 4098 O O . GLY B 1 207 ? -13.508 -8.648 -6.531 1 98.19 207 GLY B O 1
ATOM 4099 N N . ALA B 1 208 ? -11.531 -9.289 -5.824 1 98.62 208 ALA B N 1
ATOM 4100 C CA . ALA B 1 208 ? -11.414 -8.203 -4.859 1 98.62 208 ALA B CA 1
ATOM 4101 C C . ALA B 1 208 ? -10.867 -6.938 -5.516 1 98.62 208 ALA B C 1
ATOM 4103 O O . ALA B 1 208 ? -10.344 -6.988 -6.629 1 98.62 208 ALA B O 1
ATOM 4104 N N . MET B 1 209 ? -11.023 -5.797 -4.879 1 97.94 209 MET B N 1
ATOM 4105 C CA . MET B 1 209 ? -10.516 -4.512 -5.348 1 97.94 209 MET B CA 1
ATOM 4106 C C . MET B 1 209 ? -9.008 -4.41 -5.133 1 97.94 209 MET B C 1
ATOM 4108 O O . MET B 1 209 ? -8.258 -4.117 -6.07 1 97.94 209 MET B O 1
ATOM 4112 N N . ALA B 1 210 ? -8.578 -4.582 -3.961 1 97.38 210 ALA B N 1
ATOM 4113 C CA . ALA B 1 210 ? -7.215 -4.578 -3.434 1 97.38 210 ALA B CA 1
ATOM 4114 C C . ALA B 1 210 ? -7.152 -5.25 -2.066 1 97.38 210 ALA B C 1
ATOM 4116 O O . ALA B 1 210 ? -7.258 -4.586 -1.034 1 97.38 210 ALA B O 1
ATOM 4117 N N . ALA B 1 211 ? -6.969 -6.555 -2.109 1 98.19 211 ALA B N 1
ATOM 4118 C CA . ALA B 1 211 ? -6.973 -7.305 -0.857 1 98.19 211 ALA B CA 1
ATOM 4119 C C . ALA B 1 211 ? -6.164 -8.594 -0.989 1 98.19 211 ALA B C 1
ATOM 4121 O O . ALA B 1 211 ? -6.414 -9.398 -1.888 1 98.19 211 ALA B O 1
ATOM 4122 N N . GLU B 1 212 ? -5.191 -8.688 -0.171 1 98.44 212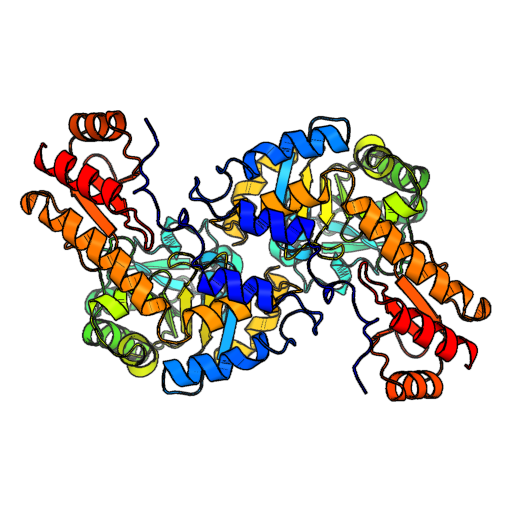 GLU B N 1
ATOM 4123 C CA . GLU B 1 212 ? -4.41 -9.898 0.06 1 98.44 212 GLU B CA 1
ATOM 4124 C C . GLU B 1 212 ? -4.324 -10.219 1.548 1 98.44 212 GLU B C 1
ATOM 4126 O O . GLU B 1 212 ? -4.789 -9.445 2.387 1 98.44 212 GLU B O 1
ATOM 4131 N N . ALA B 1 213 ? -3.875 -11.406 1.86 1 98.75 213 ALA B N 1
ATOM 4132 C CA . ALA B 1 213 ? -3.576 -11.781 3.24 1 98.75 213 ALA B CA 1
ATOM 4133 C C . ALA B 1 213 ? -2.201 -12.43 3.348 1 98.75 213 ALA B C 1
ATOM 4135 O O . ALA B 1 213 ? -1.733 -13.07 2.402 1 98.75 213 ALA B O 1
ATOM 4136 N N . ILE B 1 214 ? -1.564 -12.148 4.391 1 98.81 214 ILE B N 1
ATOM 4137 C CA . ILE B 1 214 ? -0.439 -12.961 4.844 1 98.81 214 ILE B CA 1
ATOM 4138 C C . ILE B 1 214 ? -0.891 -13.883 5.969 1 98.81 214 ILE B C 1
ATOM 4140 O O . ILE B 1 214 ? -1.305 -13.422 7.035 1 98.81 214 ILE B O 1
ATOM 4144 N N . VAL B 1 215 ? -0.849 -15.125 5.719 1 98.88 215 VAL B N 1
ATOM 4145 C CA . VAL B 1 215 ? -1.297 -16.109 6.695 1 98.88 215 VAL B CA 1
ATOM 4146 C C . VAL B 1 215 ? -0.09 -16.828 7.297 1 98.88 215 VAL B C 1
ATOM 4148 O O . VAL B 1 215 ? 0.676 -17.469 6.578 1 98.88 215 VAL B O 1
ATOM 4151 N N . PHE B 1 216 ? 0.023 -16.672 8.57 1 98.88 216 PHE B N 1
ATOM 4152 C CA . PHE B 1 216 ? 1.103 -17.312 9.312 1 98.88 216 PHE B CA 1
ATOM 4153 C C . PHE B 1 216 ? 0.615 -18.594 9.984 1 98.88 216 PHE B C 1
ATOM 4155 O O . PHE B 1 216 ? -0.121 -18.547 10.969 1 98.88 216 PHE B O 1
ATOM 4162 N N . PHE B 1 217 ? 1.077 -19.719 9.445 1 98.88 217 PHE B N 1
ATOM 4163 C CA . PHE B 1 217 ? 0.771 -20.984 10.086 1 98.88 217 PHE B CA 1
ATOM 4164 C C . PHE B 1 217 ? 1.679 -21.234 11.289 1 98.88 217 PHE B C 1
ATOM 4166 O O . PHE B 1 217 ? 1.26 -21.828 12.281 1 98.88 217 PHE B O 1
ATOM 4173 N N . ASP B 1 218 ? 2.932 -20.938 11.141 1 98 218 ASP B N 1
ATOM 4174 C CA . ASP B 1 218 ? 3.775 -20.703 12.312 1 98 218 ASP B CA 1
ATOM 4175 C C . ASP B 1 218 ? 3.592 -19.281 12.844 1 98 218 ASP B C 1
ATOM 4177 O O . ASP B 1 218 ? 4.25 -18.344 12.375 1 98 218 ASP B O 1
ATOM 4181 N N . ARG B 1 219 ? 2.887 -19.109 13.852 1 97.25 219 ARG B N 1
ATOM 4182 C CA . ARG B 1 219 ? 2.406 -17.812 14.312 1 97.25 219 ARG B CA 1
ATOM 4183 C C . ARG B 1 219 ? 3.545 -16.984 14.898 1 97.25 219 ARG B C 1
ATOM 4185 O O . ARG B 1 219 ? 3.438 -15.758 15.008 1 97.25 219 ARG B O 1
ATOM 4192 N N . GLU B 1 220 ? 4.598 -17.594 15.305 1 97.5 220 GLU B N 1
ATOM 4193 C CA . GLU B 1 220 ? 5.75 -16.875 15.828 1 97.5 220 GLU B CA 1
ATOM 4194 C C . GLU B 1 220 ? 6.375 -15.977 14.766 1 97.5 220 GLU B C 1
ATOM 4196 O O . GLU B 1 220 ? 6.957 -14.938 15.086 1 97.5 220 GLU B O 1
ATOM 4201 N N . LEU B 1 221 ? 6.23 -16.391 13.547 1 96.94 221 LEU B N 1
ATOM 4202 C CA . LEU B 1 221 ? 6.805 -15.648 12.438 1 96.94 221 LEU B CA 1
ATOM 4203 C C . LEU B 1 221 ? 6.086 -14.32 12.25 1 96.94 221 LEU B C 1
ATOM 4205 O O . LEU B 1 221 ? 6.582 -13.438 11.539 1 96.94 221 LEU B O 1
ATOM 4209 N N . ALA B 1 222 ? 4.922 -14.164 12.906 1 96.62 222 ALA B N 1
ATOM 4210 C CA . ALA B 1 222 ? 4.133 -12.945 12.758 1 96.62 222 ALA B CA 1
ATOM 4211 C C . ALA B 1 222 ? 4.648 -11.844 13.688 1 96.62 222 ALA B C 1
ATOM 4213 O O . ALA B 1 222 ? 4.227 -10.695 13.586 1 96.62 222 ALA B O 1
ATOM 4214 N N . ALA B 1 223 ? 5.445 -12.086 14.625 1 88.88 223 ALA B N 1
ATOM 4215 C CA . ALA B 1 223 ? 5.848 -11.234 15.742 1 88.88 223 ALA B CA 1
ATOM 4216 C C . ALA B 1 223 ? 6.266 -9.852 15.25 1 88.88 223 ALA B C 1
ATOM 4218 O O . ALA B 1 223 ? 5.918 -8.844 15.867 1 88.88 223 ALA B O 1
ATOM 4219 N N . HIS B 1 224 ? 6.883 -9.727 14.07 1 91.88 224 HIS B N 1
ATOM 4220 C CA . HIS B 1 224 ? 7.391 -8.422 13.664 1 91.88 224 HIS B CA 1
ATOM 4221 C C . HIS B 1 224 ? 6.742 -7.961 12.367 1 91.88 224 HIS B C 1
ATOM 4223 O O . HIS B 1 224 ? 7.168 -6.965 11.773 1 91.88 224 HIS B O 1
ATOM 4229 N N . ASN B 1 225 ? 5.758 -8.641 12.133 1 95 225 ASN B N 1
ATOM 4230 C CA . ASN B 1 225 ? 5.172 -8.305 10.836 1 95 225 ASN B CA 1
ATOM 4231 C C . ASN B 1 225 ? 4.445 -6.969 10.875 1 95 225 ASN B C 1
ATOM 4233 O O . ASN B 1 225 ? 4.48 -6.211 9.906 1 95 225 ASN B O 1
ATOM 4237 N N . LYS B 1 226 ? 3.779 -6.703 11.969 1 94.31 226 LYS B N 1
ATOM 4238 C CA . LYS B 1 226 ? 3.061 -5.438 12.086 1 94.31 226 LYS B CA 1
ATOM 4239 C C . LYS B 1 226 ? 4.008 -4.25 11.93 1 94.31 226 LYS B C 1
ATOM 4241 O O . LYS B 1 226 ? 3.695 -3.289 11.227 1 94.31 226 LYS B O 1
ATOM 4246 N N . ARG B 1 227 ? 5.148 -4.32 12.531 1 95.69 227 ARG B N 1
ATOM 4247 C CA . ARG B 1 227 ? 6.141 -3.254 12.43 1 95.69 227 ARG B CA 1
ATOM 4248 C C . ARG B 1 227 ? 6.715 -3.172 11.016 1 95.69 227 ARG B C 1
ATOM 4250 O O . ARG B 1 227 ? 6.938 -2.08 10.492 1 95.69 227 ARG B O 1
ATOM 4257 N N . ARG B 1 228 ? 6.965 -4.367 10.414 1 96.62 228 ARG B N 1
ATOM 4258 C CA . ARG B 1 228 ? 7.473 -4.391 9.047 1 96.62 228 ARG B CA 1
ATOM 4259 C C . ARG B 1 228 ? 6.473 -3.758 8.086 1 96.62 228 ARG B C 1
ATOM 4261 O O . ARG B 1 228 ? 6.859 -2.998 7.195 1 96.62 228 ARG B O 1
ATOM 4268 N N . ARG B 1 229 ? 5.219 -4.121 8.281 1 96.56 229 ARG B N 1
ATOM 4269 C CA . ARG B 1 229 ? 4.152 -3.594 7.434 1 96.56 229 ARG B CA 1
ATOM 4270 C C . ARG B 1 229 ? 4.039 -2.08 7.574 1 96.56 229 ARG B C 1
ATOM 4272 O O . ARG B 1 229 ? 3.889 -1.368 6.578 1 96.56 229 ARG B O 1
ATOM 4279 N N . LYS B 1 230 ? 4.102 -1.585 8.789 1 96.06 230 LYS B N 1
ATOM 4280 C CA . LYS B 1 230 ? 4.066 -0.147 9.039 1 96.06 230 LYS B CA 1
ATOM 4281 C C . LYS B 1 230 ? 5.262 0.55 8.391 1 96.06 230 LYS B C 1
ATOM 4283 O O . LYS B 1 230 ? 5.098 1.545 7.684 1 96.06 230 LYS B O 1
ATOM 4288 N N . ARG B 1 231 ? 6.438 0.012 8.617 1 97 231 ARG B N 1
ATOM 4289 C CA . ARG B 1 231 ? 7.672 0.584 8.094 1 97 231 ARG B CA 1
ATOM 4290 C C . ARG B 1 231 ? 7.652 0.625 6.57 1 97 231 ARG B C 1
ATOM 4292 O O . ARG B 1 231 ? 8.172 1.564 5.961 1 97 231 ARG B O 1
ATOM 4299 N N . ALA B 1 232 ? 6.961 -0.376 6.035 1 97.12 232 ALA B N 1
ATOM 4300 C CA . ALA B 1 232 ? 6.914 -0.521 4.582 1 97.12 232 ALA B CA 1
ATOM 4301 C C . ALA B 1 232 ? 5.82 0.35 3.977 1 97.12 232 ALA B C 1
ATOM 4303 O O . ALA B 1 232 ? 5.676 0.42 2.754 1 97.12 232 ALA B O 1
ATOM 4304 N N . GLY B 1 233 ? 5.094 1.042 4.773 1 97.12 233 GLY B N 1
ATOM 4305 C CA . GLY B 1 233 ? 4.055 1.93 4.273 1 97.12 233 GLY B CA 1
ATOM 4306 C C . GLY B 1 233 ? 2.787 1.2 3.869 1 97.12 233 GLY B C 1
ATOM 4307 O O . GLY B 1 233 ? 1.958 1.743 3.137 1 97.12 233 GLY B O 1
ATOM 4308 N N . HIS B 1 234 ? 2.609 -0.021 4.359 1 96.56 234 HIS B N 1
ATOM 4309 C CA . HIS B 1 234 ? 1.479 -0.839 3.936 1 96.56 234 HIS B CA 1
ATOM 4310 C C . HIS B 1 234 ? 0.42 -0.923 5.031 1 96.56 234 HIS B C 1
ATOM 4312 O O . HIS B 1 234 ? -0.521 -1.715 4.93 1 96.56 234 HIS B O 1
ATOM 4318 N N . LEU B 1 235 ? 0.569 -0.12 6.051 1 95.94 235 LEU B N 1
ATOM 4319 C CA . LEU B 1 235 ? -0.482 -0.073 7.062 1 95.94 235 LEU B CA 1
ATOM 4320 C C . LEU B 1 235 ? -1.48 1.039 6.754 1 95.94 235 LEU B C 1
ATOM 4322 O O . LEU B 1 235 ? -1.261 2.195 7.125 1 95.94 235 LEU B O 1
ATOM 4326 N N . LEU B 1 236 ? -2.549 0.652 6.113 1 96.06 236 LEU B N 1
ATOM 4327 C CA . LEU B 1 236 ? -3.609 1.605 5.809 1 96.06 236 LEU B CA 1
ATOM 4328 C C . LEU B 1 236 ? -4.371 1.994 7.07 1 96.06 236 LEU B C 1
ATOM 4330 O O . LEU B 1 236 ? -4.672 1.141 7.906 1 96.06 236 LEU B O 1
ATOM 4334 N N . SER B 1 237 ? -4.672 3.254 7.191 1 94.69 237 SER B N 1
ATOM 4335 C CA . SER B 1 237 ? -5.395 3.689 8.383 1 94.69 237 SER B CA 1
ATOM 4336 C C . SER B 1 237 ? -6.824 3.152 8.391 1 94.69 237 SER B C 1
ATOM 4338 O O . SER B 1 237 ? -7.406 2.941 9.453 1 94.69 237 SER B O 1
ATOM 4340 N N . LYS B 1 238 ? -7.406 2.963 7.215 1 96.62 238 LYS B N 1
ATOM 4341 C CA . LYS B 1 238 ? -8.75 2.387 7.129 1 96.62 238 LYS B CA 1
ATOM 4342 C C . LYS B 1 238 ? -8.695 0.939 6.648 1 96.62 238 LYS B C 1
ATOM 4344 O O . LYS B 1 238 ? -9.344 0.581 5.664 1 96.62 238 LYS B O 1
ATOM 4349 N N . GLY B 1 239 ? -7.996 0.143 7.465 1 95.56 239 GLY B N 1
ATOM 4350 C CA . GLY B 1 239 ? -7.801 -1.266 7.168 1 95.56 239 GLY B CA 1
ATOM 4351 C C . GLY B 1 239 ? -9.102 -2.043 7.074 1 95.56 239 GLY B C 1
ATOM 4352 O O . GLY B 1 239 ? -9.148 -3.102 6.441 1 95.56 239 GLY B O 1
ATOM 4353 N N . ARG B 1 240 ? -10.195 -1.479 7.609 1 96.81 240 ARG B N 1
ATOM 4354 C CA . ARG B 1 240 ? -11.5 -2.146 7.621 1 96.81 240 ARG B CA 1
ATOM 4355 C C . ARG B 1 240 ? -11.969 -2.449 6.203 1 96.81 240 ARG B C 1
ATOM 4357 O O . ARG B 1 240 ? -12.617 -3.469 5.965 1 96.81 240 ARG B O 1
ATOM 4364 N N . PHE B 1 241 ? -11.617 -1.587 5.27 1 97.88 241 PHE B N 1
ATOM 4365 C CA . PHE B 1 241 ? -12.086 -1.786 3.902 1 97.88 241 PHE B CA 1
ATOM 4366 C C . PHE B 1 241 ? -11.383 -2.973 3.258 1 97.88 241 PHE B C 1
ATOM 4368 O O . PHE B 1 241 ? -11.953 -3.652 2.404 1 97.88 241 PHE B O 1
ATOM 4375 N N . ILE B 1 242 ? -10.086 -3.25 3.609 1 98 242 ILE B N 1
ATOM 4376 C CA . ILE B 1 242 ? -9.375 -4.422 3.109 1 98 242 ILE B CA 1
ATOM 4377 C C . ILE B 1 242 ? -9.914 -5.68 3.781 1 98 242 ILE B C 1
ATOM 4379 O O . ILE B 1 242 ? -10.242 -6.66 3.107 1 98 242 ILE B O 1
ATOM 4383 N N . ALA B 1 243 ? -10.055 -5.602 5.074 1 98.25 243 ALA B N 1
ATOM 4384 C CA . ALA B 1 243 ? -10.531 -6.746 5.848 1 98.25 243 ALA B CA 1
ATOM 4385 C C . ALA B 1 243 ? -11.945 -7.137 5.43 1 98.25 243 ALA B C 1
ATOM 4387 O O . ALA B 1 243 ? -12.273 -8.328 5.352 1 98.25 243 ALA B O 1
ATOM 4388 N N . ALA B 1 244 ? -12.789 -6.145 5.141 1 98.5 244 ALA B N 1
ATOM 4389 C CA . ALA B 1 244 ? -14.164 -6.41 4.715 1 98.5 244 ALA B CA 1
ATOM 4390 C C . ALA B 1 244 ? -14.188 -7.172 3.395 1 98.5 244 ALA B C 1
ATOM 4392 O O . ALA B 1 244 ? -15.039 -8.039 3.188 1 98.5 244 ALA B O 1
ATOM 4393 N N . GLN B 1 245 ? -13.328 -6.812 2.494 1 98.81 245 GLN B N 1
ATOM 4394 C CA . GLN B 1 245 ? -13.227 -7.535 1.229 1 98.81 245 GLN B CA 1
ATOM 4395 C C . GLN B 1 245 ? -12.883 -9 1.459 1 98.81 245 GLN B C 1
ATOM 4397 O O . GLN B 1 245 ? -13.477 -9.891 0.842 1 98.81 245 GLN B O 1
ATOM 4402 N N . ILE B 1 246 ? -11.891 -9.266 2.344 1 98.75 246 ILE B N 1
ATOM 4403 C CA . ILE B 1 246 ? -11.422 -10.617 2.635 1 98.75 246 ILE B CA 1
ATOM 4404 C C . ILE B 1 246 ? -12.562 -11.438 3.232 1 98.75 246 ILE B C 1
ATOM 4406 O O . ILE B 1 246 ? -12.805 -12.57 2.805 1 98.75 246 ILE B O 1
ATOM 4410 N N . GLU B 1 247 ? -13.234 -10.82 4.168 1 98.5 247 GLU B N 1
ATOM 4411 C CA . GLU B 1 247 ? -14.359 -11.508 4.785 1 98.5 247 GLU B CA 1
ATOM 4412 C C . GLU B 1 247 ? -15.422 -11.867 3.752 1 98.5 247 GLU B C 1
ATOM 4414 O O . GLU 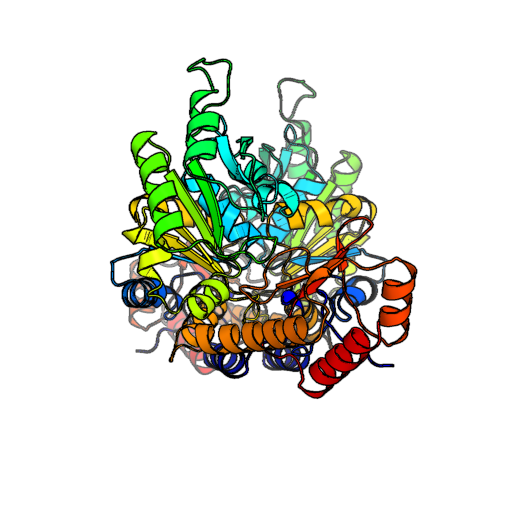B 1 247 ? -15.953 -12.984 3.76 1 98.5 247 GLU B O 1
ATOM 4419 N N . ALA B 1 248 ? -15.727 -10.945 2.887 1 98.75 248 ALA B N 1
ATOM 4420 C CA . ALA B 1 248 ? -16.734 -11.172 1.853 1 98.75 248 ALA B CA 1
ATOM 4421 C C . ALA B 1 248 ? -16.297 -12.289 0.904 1 98.75 248 ALA B C 1
ATOM 4423 O O . ALA B 1 248 ? -17.125 -13.117 0.503 1 98.75 248 ALA B O 1
ATOM 4424 N N . MET B 1 249 ? -15.062 -12.352 0.535 1 98.81 249 MET B N 1
ATOM 4425 C CA . MET B 1 249 ? -14.539 -13.344 -0.397 1 98.81 249 MET B CA 1
ATOM 4426 C C . MET B 1 249 ? -14.625 -14.742 0.199 1 98.81 249 MET B C 1
ATOM 4428 O O . MET B 1 249 ? -14.898 -15.711 -0.515 1 98.81 249 MET B O 1
ATOM 4432 N N . LEU B 1 250 ? -14.375 -14.82 1.499 1 98.5 250 LEU B N 1
ATOM 4433 C CA . LEU B 1 250 ? -14.328 -16.141 2.131 1 98.5 250 LEU B CA 1
ATOM 4434 C C . LEU B 1 250 ? -15.727 -16.594 2.547 1 98.5 250 LEU B C 1
ATOM 4436 O O . LEU B 1 250 ? -15.953 -17.781 2.791 1 98.5 250 LEU B O 1
ATOM 4440 N N . LYS B 1 251 ? -16.625 -15.625 2.623 1 97.56 251 LYS B N 1
ATOM 4441 C CA . LYS B 1 251 ? -18 -15.938 2.994 1 97.56 251 LYS B CA 1
ATOM 4442 C C . LYS B 1 251 ? -18.688 -16.781 1.917 1 97.56 251 LYS B C 1
ATOM 4444 O O . LYS B 1 251 ? -18.609 -16.453 0.73 1 97.56 251 LYS B O 1
ATOM 4449 N N . ASN B 1 252 ? -19.219 -17.891 2.285 1 97.56 252 ASN B N 1
ATOM 4450 C CA . ASN B 1 252 ? -19.969 -18.797 1.422 1 97.56 252 ASN B CA 1
ATOM 4451 C C . ASN B 1 252 ? -19.141 -19.234 0.219 1 97.56 252 ASN B C 1
ATOM 4453 O O . ASN B 1 252 ? -19.672 -19.391 -0.884 1 97.56 252 ASN B O 1
ATOM 4457 N N . ASP B 1 253 ? -17.859 -19.266 0.301 1 97.88 253 ASP B N 1
ATOM 4458 C CA . ASP B 1 253 ? -16.906 -19.797 -0.673 1 97.88 253 ASP B CA 1
ATOM 4459 C C . ASP B 1 253 ? -16.938 -18.984 -1.971 1 97.88 253 ASP B C 1
ATOM 4461 O O . ASP B 1 253 ? -16.781 -19.547 -3.059 1 97.88 253 ASP B O 1
ATOM 4465 N N . LEU B 1 254 ? -17.234 -17.688 -1.844 1 98.75 254 LEU B N 1
ATOM 4466 C CA . LEU B 1 254 ? -17.219 -16.828 -3.021 1 98.75 254 LEU B CA 1
ATOM 4467 C C . LEU B 1 254 ? -15.891 -16.938 -3.76 1 98.75 254 LEU B C 1
ATOM 4469 O O . LEU B 1 254 ? -15.859 -16.969 -4.992 1 98.75 254 LEU B O 1
ATOM 4473 N N . TRP B 1 255 ? -14.773 -17 -2.988 1 98.75 255 TRP B N 1
ATOM 4474 C CA . TRP B 1 255 ? -13.445 -17.078 -3.594 1 98.75 255 TRP B CA 1
ATOM 4475 C C . TRP B 1 255 ? -13.32 -18.328 -4.465 1 98.75 255 TRP B C 1
ATOM 4477 O O . TRP B 1 255 ? -12.734 -18.266 -5.551 1 98.75 255 TRP B O 1
ATOM 4487 N N . LEU B 1 256 ? -13.898 -19.422 -4.102 1 98.81 256 LEU B N 1
ATOM 4488 C CA . LEU B 1 256 ? -13.828 -20.641 -4.883 1 98.81 256 LEU B CA 1
ATOM 4489 C C . LEU B 1 256 ? -14.742 -20.578 -6.098 1 98.81 256 LEU B C 1
ATOM 4491 O O . LEU B 1 256 ? -14.383 -21.031 -7.184 1 98.81 256 LEU B O 1
ATOM 4495 N N . ASP B 1 257 ? -15.93 -20 -5.895 1 98.81 257 ASP B N 1
ATOM 4496 C CA . ASP B 1 257 ? -16.859 -19.859 -7.008 1 98.81 257 ASP B CA 1
ATOM 4497 C C . ASP B 1 257 ? -16.25 -19.031 -8.133 1 98.81 257 ASP B C 1
ATOM 4499 O O . ASP B 1 257 ? -16.359 -19.375 -9.305 1 98.81 257 ASP B O 1
ATOM 4503 N N . LEU B 1 258 ? -15.695 -17.953 -7.77 1 98.88 258 LEU B N 1
ATOM 4504 C CA . LEU B 1 258 ? -15.094 -17.062 -8.766 1 98.88 258 LEU B CA 1
ATOM 4505 C C . LEU B 1 258 ? -13.906 -17.734 -9.438 1 98.88 258 LEU B C 1
ATOM 4507 O O . LEU B 1 258 ? -13.711 -17.609 -10.648 1 98.88 258 LEU B O 1
ATOM 4511 N N . ALA B 1 259 ? -13.094 -18.438 -8.672 1 98.88 259 ALA B N 1
ATOM 4512 C CA . ALA B 1 259 ? -11.969 -19.172 -9.234 1 98.88 259 ALA B CA 1
ATOM 4513 C C . ALA B 1 259 ? -12.453 -20.25 -10.211 1 98.88 259 ALA B C 1
ATOM 4515 O O . ALA B 1 259 ? -11.867 -20.438 -11.273 1 98.88 259 ALA B O 1
ATOM 4516 N N . ARG B 1 260 ? -13.492 -20.969 -9.836 1 98.75 260 ARG B N 1
ATOM 4517 C CA . ARG B 1 260 ? -14.062 -21.984 -10.727 1 98.75 260 ARG B CA 1
ATOM 4518 C C . ARG B 1 260 ? -14.523 -21.359 -12.039 1 98.75 260 ARG B C 1
ATOM 4520 O O . ARG B 1 260 ? -14.359 -21.953 -13.102 1 98.75 260 ARG B O 1
ATOM 4527 N N . SER B 1 261 ? -15.109 -20.203 -11.938 1 98.62 261 SER B N 1
ATOM 4528 C CA . SER B 1 261 ? -15.562 -19.5 -13.133 1 98.62 261 SER B CA 1
ATOM 4529 C C . SER B 1 261 ? -14.406 -19.234 -14.086 1 98.62 261 SER B C 1
ATOM 4531 O O . SER B 1 261 ? -14.5 -19.531 -15.281 1 98.62 261 SER B O 1
ATOM 4533 N N . SER B 1 262 ? -13.336 -18.641 -13.586 1 98.69 262 SER B N 1
ATOM 4534 C CA . SER B 1 262 ? -12.195 -18.328 -14.438 1 98.69 262 SER B CA 1
ATOM 4535 C C . SER B 1 262 ? -11.539 -19.609 -14.969 1 98.69 262 SER B C 1
ATOM 4537 O O . SER B 1 262 ? -11.133 -19.656 -16.125 1 98.69 262 SER B O 1
ATOM 4539 N N . ASN B 1 263 ? -11.414 -20.625 -14.078 1 98.88 263 ASN B N 1
ATOM 4540 C CA . ASN B 1 263 ? -10.867 -21.906 -14.523 1 98.88 263 ASN B CA 1
ATOM 4541 C C . ASN B 1 263 ? -11.703 -22.5 -15.656 1 98.88 263 ASN B C 1
ATOM 4543 O O . ASN B 1 263 ? -11.156 -23.078 -16.594 1 98.88 263 ASN B O 1
ATOM 4547 N N . THR B 1 264 ? -12.992 -22.422 -15.531 1 98.69 264 THR B N 1
ATOM 4548 C CA . THR B 1 264 ? -13.898 -22.969 -16.531 1 98.69 264 THR B CA 1
ATOM 4549 C C . THR B 1 264 ? -13.695 -22.281 -17.875 1 98.69 264 THR B C 1
ATOM 4551 O O . THR B 1 264 ? -13.664 -22.953 -18.922 1 98.69 264 THR B O 1
ATOM 4554 N N . VAL B 1 265 ? -13.555 -20.984 -17.891 1 98.5 265 VAL B N 1
ATOM 4555 C CA . VAL B 1 265 ? -13.305 -20.234 -19.109 1 98.5 265 VAL B CA 1
ATOM 4556 C C . VAL B 1 265 ? -12 -20.703 -19.75 1 98.5 265 VAL B C 1
ATOM 4558 O O . VAL B 1 265 ? -11.938 -20.938 -20.953 1 98.5 265 VAL B O 1
ATOM 4561 N N . ALA B 1 266 ? -10.961 -20.828 -18.953 1 98.69 266 ALA B N 1
ATOM 4562 C CA . ALA B 1 266 ? -9.672 -21.281 -19.469 1 98.69 266 ALA B CA 1
ATOM 4563 C C . ALA B 1 266 ? -9.789 -22.672 -20.078 1 98.69 266 ALA B C 1
ATOM 4565 O O . ALA B 1 266 ? -9.188 -22.953 -21.125 1 98.69 266 ALA B O 1
ATOM 4566 N N . LYS B 1 267 ? -10.531 -23.5 -19.422 1 98.19 267 LYS B N 1
ATOM 4567 C CA . LYS B 1 267 ? -10.75 -24.859 -19.953 1 98.19 267 LYS B CA 1
ATOM 4568 C C . LYS B 1 267 ? -11.445 -24.812 -21.312 1 98.19 267 LYS B C 1
ATOM 4570 O O . LYS B 1 267 ? -11.078 -25.547 -22.219 1 98.19 267 LYS B O 1
ATOM 4575 N N . ARG B 1 268 ? -12.406 -24.016 -21.453 1 97.94 268 ARG B N 1
ATOM 4576 C CA . ARG B 1 268 ? -13.117 -23.859 -22.719 1 97.94 268 ARG B CA 1
ATOM 4577 C C . ARG B 1 268 ? -12.18 -23.391 -23.828 1 97.94 268 ARG B C 1
ATOM 4579 O O . ARG B 1 268 ? -12.234 -23.891 -24.953 1 97.94 268 ARG B O 1
ATOM 4586 N N . ILE B 1 269 ? -11.391 -22.406 -23.438 1 97.12 269 ILE B N 1
ATOM 4587 C CA . ILE B 1 269 ? -10.398 -21.906 -24.391 1 97.12 269 ILE B CA 1
ATOM 4588 C C . ILE B 1 269 ? -9.469 -23.047 -24.828 1 97.12 269 ILE B C 1
ATOM 4590 O O . ILE B 1 269 ? -9.188 -23.203 -26.016 1 97.12 269 ILE B O 1
ATOM 4594 N N . ALA B 1 270 ? -9.031 -23.781 -23.875 1 96.94 270 ALA B N 1
ATOM 4595 C CA . ALA B 1 270 ? -8.133 -24.906 -24.141 1 96.94 270 ALA B CA 1
ATOM 4596 C C . ALA B 1 270 ? -8.781 -25.922 -25.094 1 96.94 270 ALA B C 1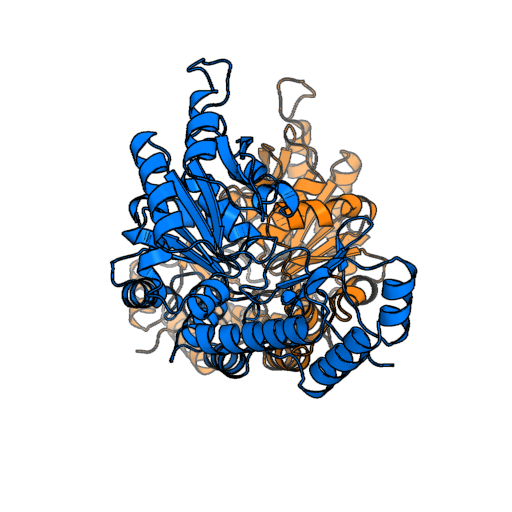
ATOM 4598 O O . ALA B 1 270 ? -8.125 -26.453 -25.984 1 96.94 270 ALA B O 1
ATOM 4599 N N . GLU B 1 271 ? -10.008 -26.172 -24.906 1 96.44 271 GLU B N 1
ATOM 4600 C CA . GLU B 1 271 ? -10.742 -27.156 -25.688 1 96.44 271 GLU B CA 1
ATOM 4601 C C . GLU B 1 271 ? -10.984 -26.672 -27.125 1 96.44 271 GLU B C 1
ATOM 4603 O O . GLU B 1 271 ? -11.219 -27.484 -28.016 1 96.44 271 GLU B O 1
ATOM 4608 N N . ALA B 1 272 ? -10.898 -25.422 -27.297 1 95.88 272 ALA B N 1
ATOM 4609 C CA . ALA B 1 272 ? -11.156 -24.828 -28.609 1 95.88 272 ALA B CA 1
ATOM 4610 C C . ALA B 1 272 ? -9.906 -24.859 -29.484 1 95.88 272 ALA B C 1
ATOM 4612 O O . ALA B 1 272 ? -9.977 -24.594 -30.688 1 95.88 272 ALA B O 1
ATOM 4613 N N . VAL B 1 273 ? -8.844 -25.188 -28.938 1 94.81 273 VAL B N 1
ATOM 4614 C CA . VAL B 1 273 ? -7.574 -25.094 -29.656 1 94.81 273 VAL B CA 1
ATOM 4615 C C . VAL B 1 273 ? -7 -26.5 -29.875 1 94.81 273 VAL B C 1
ATOM 4617 O O . VAL B 1 273 ? -7.215 -27.406 -29.047 1 94.81 273 VAL B O 1
ATOM 4620 N N . ASP B 1 274 ? -6.305 -26.719 -30.984 1 94.44 274 ASP B N 1
ATOM 4621 C CA . ASP B 1 274 ? -5.551 -27.953 -31.203 1 94.44 274 ASP B CA 1
ATOM 4622 C C . ASP B 1 274 ? -4.617 -28.25 -30.031 1 94.44 274 ASP B C 1
ATOM 4624 O O . ASP B 1 274 ? -3.807 -27.391 -29.656 1 94.44 274 ASP B O 1
ATOM 4628 N N . PRO B 1 275 ? -4.746 -29.391 -29.453 1 94.56 275 PRO B N 1
ATOM 4629 C CA . PRO B 1 275 ? -3.936 -29.734 -28.297 1 94.56 275 PRO B CA 1
ATOM 4630 C C . PRO B 1 275 ? -2.441 -29.531 -28.531 1 94.56 275 PRO B C 1
ATOM 4632 O O . PRO B 1 275 ? -1.699 -29.234 -27.578 1 94.56 275 PRO B O 1
ATOM 4635 N N . LYS B 1 276 ? -1.979 -29.672 -29.766 1 95.56 276 LYS B N 1
ATOM 4636 C CA . LYS B 1 276 ? -0.559 -29.531 -30.078 1 95.56 276 LYS B CA 1
ATOM 4637 C C . LYS B 1 276 ? -0.086 -28.094 -29.859 1 95.56 276 LYS B C 1
ATOM 4639 O O . LYS B 1 276 ? 1.116 -27.844 -29.781 1 95.56 276 LYS B O 1
ATOM 4644 N N . ARG B 1 277 ? -1.022 -27.203 -29.734 1 96.75 277 ARG B N 1
ATOM 4645 C CA . ARG B 1 277 ? -0.665 -25.797 -29.625 1 96.75 277 ARG B CA 1
ATOM 4646 C C . ARG B 1 277 ? -0.484 -25.391 -28.156 1 96.75 277 ARG B C 1
ATOM 4648 O O . ARG B 1 277 ? 0.015 -24.297 -27.875 1 96.75 277 ARG B O 1
ATOM 4655 N N . HIS B 1 278 ? -0.925 -26.234 -27.281 1 97.38 278 HIS B N 1
ATOM 4656 C CA . HIS B 1 278 ? -0.761 -25.906 -25.859 1 97.38 278 HIS B CA 1
ATOM 4657 C C . HIS B 1 278 ? 0.703 -25.984 -25.438 1 97.38 278 HIS B C 1
ATOM 4659 O O . HIS B 1 278 ? 1.327 -27.047 -25.562 1 97.38 278 HIS B O 1
ATOM 4665 N N . ALA B 1 279 ? 1.241 -24.938 -24.953 1 97.19 279 ALA B N 1
ATOM 4666 C CA . ALA B 1 279 ? 2.613 -24.938 -24.453 1 97.19 279 ALA B CA 1
ATOM 4667 C C . ALA B 1 279 ? 2.703 -25.656 -23.109 1 97.19 279 ALA B C 1
ATOM 4669 O O . ALA B 1 279 ? 3.73 -26.266 -22.797 1 97.19 279 ALA B O 1
ATOM 4670 N N . TYR B 1 280 ? 1.659 -25.562 -22.25 1 96.62 280 TYR B N 1
ATOM 4671 C CA . TYR B 1 280 ? 1.495 -26.234 -20.953 1 96.62 280 TYR B CA 1
ATOM 4672 C C . TYR B 1 280 ? 0.078 -26.766 -20.797 1 96.62 280 TYR B C 1
ATOM 4674 O O . TYR B 1 280 ? -0.867 -26.219 -21.375 1 96.62 280 TYR B O 1
ATOM 4682 N N . PRO B 1 281 ? -0.06 -27.844 -20.047 1 96.81 281 PRO B N 1
ATOM 4683 C CA . PRO B 1 281 ? -1.432 -28.234 -19.719 1 96.81 281 PRO B CA 1
ATOM 4684 C C . PRO B 1 281 ? -2.207 -27.109 -19.031 1 96.81 281 PRO B C 1
ATOM 4686 O O . PRO B 1 281 ? -1.639 -26.375 -18.219 1 96.81 281 PRO B O 1
ATOM 4689 N N . VAL B 1 282 ? -3.473 -27 -19.359 1 98.12 282 VAL B N 1
ATOM 4690 C CA . VAL B 1 282 ? -4.305 -26 -18.734 1 98.12 282 VAL B CA 1
ATOM 4691 C C . VAL B 1 282 ? -4.891 -26.547 -17.438 1 98.12 282 VAL B C 1
ATOM 4693 O O . VAL B 1 282 ? -5.742 -27.438 -17.453 1 98.12 282 VAL B O 1
ATOM 4696 N N . LYS B 1 283 ? -4.445 -26 -16.266 1 98.12 283 LYS B N 1
ATOM 4697 C CA . LYS B 1 283 ? -4.828 -26.547 -14.969 1 98.12 283 LYS B CA 1
ATOM 4698 C C . LYS B 1 283 ? -5.625 -25.531 -14.164 1 98.12 283 LYS B C 1
ATOM 4700 O O . LYS B 1 283 ? -6.379 -25.891 -13.258 1 98.12 283 LYS B O 1
ATOM 4705 N N . ALA B 1 284 ? -5.445 -24.266 -14.477 1 98.38 284 ALA B N 1
ATOM 4706 C CA . ALA B 1 284 ? -6.121 -23.172 -13.789 1 98.38 284 ALA B CA 1
ATOM 4707 C C . ALA B 1 284 ? -6.676 -22.141 -14.781 1 98.38 284 ALA B C 1
ATOM 4709 O O . ALA B 1 284 ? -7.371 -22.516 -15.734 1 98.38 284 ALA B O 1
ATOM 4710 N N . ASN B 1 285 ? -6.391 -20.844 -14.555 1 98.81 285 ASN B N 1
ATOM 4711 C CA . ASN B 1 285 ? -7.105 -19.875 -15.375 1 98.81 285 ASN B CA 1
ATOM 4712 C C . ASN B 1 285 ? -6.199 -19.266 -16.438 1 98.81 285 ASN B C 1
ATOM 4714 O O . ASN B 1 285 ? -6.57 -18.297 -17.094 1 98.81 285 ASN B O 1
ATOM 4718 N N . GLU B 1 286 ? -4.98 -19.844 -16.641 1 98.69 286 GLU B N 1
ATOM 4719 C CA . GLU B 1 286 ? -4.062 -19.328 -17.656 1 98.69 286 GLU B CA 1
ATOM 4720 C C . GLU B 1 286 ? -3.838 -20.359 -18.766 1 98.69 286 GLU B C 1
ATOM 4722 O O . GLU B 1 286 ? -3.746 -21.562 -18.5 1 98.69 286 GLU B O 1
ATOM 4727 N N . VAL B 1 287 ? -3.766 -19.875 -20 1 98.44 287 VAL B N 1
ATOM 4728 C CA . VAL B 1 287 ? -3.543 -20.703 -21.172 1 98.44 287 VAL B CA 1
ATOM 4729 C C . VAL B 1 287 ? -2.35 -20.156 -21.969 1 98.44 287 VAL B C 1
ATOM 4731 O O . VAL B 1 287 ? -2.299 -18.969 -22.297 1 98.44 287 VAL B O 1
ATOM 4734 N N . PHE B 1 288 ? -1.428 -20.984 -22.219 1 98.38 288 PHE B N 1
ATOM 4735 C CA . PHE B 1 288 ? -0.266 -20.641 -23.031 1 98.38 288 PHE B CA 1
ATOM 4736 C C . PHE B 1 288 ? -0.299 -21.391 -24.359 1 98.38 288 PHE B C 1
ATOM 4738 O O . PHE B 1 288 ? -0.317 -22.625 -24.391 1 98.38 288 PHE B O 1
ATOM 4745 N N . LEU B 1 289 ? -0.226 -20.672 -25.453 1 98.06 289 LEU B N 1
ATOM 4746 C CA . LEU B 1 289 ? -0.392 -21.281 -26.766 1 98.06 289 LEU B CA 1
ATOM 4747 C C . LEU B 1 289 ? 0.793 -20.953 -27.672 1 98.06 289 LEU B C 1
ATOM 4749 O O . LEU B 1 289 ? 1.218 -19.797 -27.75 1 98.06 289 LEU B O 1
ATOM 4753 N N . PHE B 1 290 ? 1.317 -21.922 -28.344 1 98.19 290 PHE B N 1
ATOM 4754 C CA . PHE B 1 290 ? 2.186 -21.688 -29.484 1 98.19 290 PHE B CA 1
ATOM 4755 C C . PHE B 1 290 ? 1.41 -21.031 -30.625 1 98.19 290 PHE B C 1
ATOM 4757 O O . PHE B 1 290 ? 0.337 -21.516 -31 1 98.19 290 PHE B O 1
ATOM 4764 N N . ILE B 1 291 ? 1.928 -20 -31.109 1 97 291 ILE B N 1
ATOM 4765 C CA . ILE B 1 291 ? 1.224 -19.234 -32.156 1 97 291 ILE B CA 1
ATOM 4766 C C . ILE B 1 291 ? 2.225 -18.422 -32.969 1 97 291 ILE B C 1
ATOM 4768 O O . ILE B 1 291 ? 3.236 -17.969 -32.438 1 97 291 ILE B O 1
ATOM 4772 N N . SER B 1 292 ? 2.021 -18.281 -34.281 1 96.44 292 SER B N 1
ATOM 4773 C CA . SER B 1 292 ? 2.904 -17.484 -35.125 1 96.44 292 SER B CA 1
ATOM 4774 C C . SER B 1 292 ? 2.648 -15.992 -34.969 1 96.44 292 SER B C 1
ATOM 4776 O O . SER B 1 292 ? 1.634 -15.594 -34.375 1 96.44 292 SER B O 1
ATOM 4778 N N . MET B 1 293 ? 3.582 -15.219 -35.438 1 96.25 293 MET B N 1
ATOM 4779 C CA . MET B 1 293 ? 3.438 -13.766 -35.406 1 96.25 293 MET B CA 1
ATOM 4780 C C . MET B 1 293 ? 2.232 -13.32 -36.219 1 96.25 293 MET B C 1
ATOM 4782 O O . MET B 1 293 ? 1.533 -12.375 -35.844 1 96.25 293 MET B O 1
ATOM 4786 N N . GLU B 1 294 ? 2.059 -13.961 -37.312 1 96.25 294 GLU B N 1
ATOM 4787 C CA . GLU B 1 294 ? 0.937 -13.625 -38.188 1 96.25 294 GLU B CA 1
ATOM 4788 C C . GLU B 1 294 ? -0.397 -13.922 -37.5 1 96.25 294 GLU B C 1
ATOM 4790 O O . GLU B 1 294 ? -1.335 -13.125 -37.594 1 96.25 294 GLU B O 1
ATOM 4795 N N . GLU B 1 295 ? -0.477 -15.055 -36.875 1 96.62 295 GLU B N 1
ATOM 4796 C CA . GLU B 1 295 ? -1.702 -15.445 -36.156 1 96.62 295 GLU B CA 1
ATOM 4797 C C . GLU B 1 295 ? -2.008 -14.492 -35.031 1 96.62 295 GLU B C 1
ATOM 4799 O O . GLU B 1 295 ? -3.17 -14.148 -34.781 1 96.62 295 GLU B O 1
ATOM 4804 N N . ARG B 1 296 ? -1.021 -14.109 -34.25 1 96 296 ARG B N 1
ATOM 4805 C CA . ARG B 1 296 ? -1.223 -13.156 -33.156 1 96 296 ARG B CA 1
ATOM 4806 C C . ARG B 1 296 ? -1.784 -11.836 -33.688 1 96 296 ARG B C 1
ATOM 4808 O O . ARG B 1 296 ? -2.672 -11.25 -33.062 1 96 296 ARG B O 1
ATOM 4815 N N . ALA B 1 297 ? -1.17 -11.383 -34.75 1 96.12 297 ALA B N 1
ATOM 4816 C CA . ALA B 1 297 ? -1.634 -10.133 -35.375 1 96.12 297 ALA B CA 1
ATOM 4817 C C . ALA B 1 297 ? -3.098 -10.242 -35.781 1 96.12 297 ALA B C 1
ATOM 4819 O O . ALA B 1 297 ? -3.861 -9.281 -35.625 1 96.12 297 ALA B O 1
ATOM 4820 N N . GLU B 1 298 ? -3.418 -11.352 -36.344 1 96.19 298 GLU B N 1
ATOM 4821 C CA . GLU B 1 298 ? -4.797 -11.578 -36.75 1 96.19 298 GLU B CA 1
ATOM 4822 C C . GLU B 1 298 ? -5.754 -11.516 -35.562 1 96.19 298 GLU B C 1
ATOM 4824 O O . GLU B 1 298 ? -6.84 -10.938 -35.656 1 96.19 298 GLU B O 1
ATOM 4829 N N . LEU B 1 299 ? -5.426 -12.156 -34.469 1 97.19 299 LEU B N 1
ATOM 4830 C CA . LEU B 1 299 ? -6.258 -12.125 -33.25 1 97.19 299 LEU B CA 1
ATOM 4831 C C . LEU B 1 299 ? -6.398 -10.695 -32.75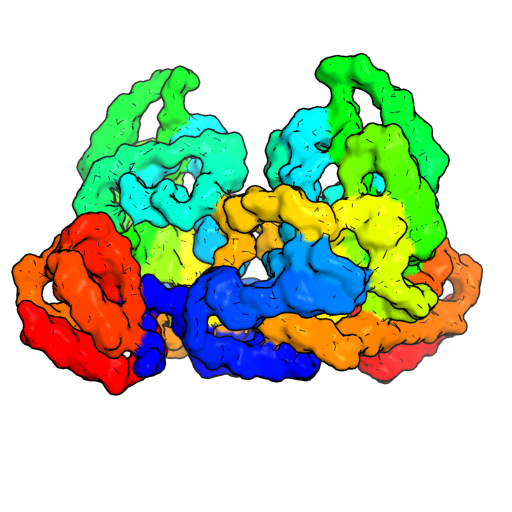 1 97.19 299 LEU B C 1
ATOM 4833 O O . LEU B 1 299 ? -7.488 -10.281 -32.344 1 97.19 299 LEU B O 1
ATOM 4837 N N . ARG B 1 300 ? -5.32 -9.977 -32.719 1 97.12 300 ARG B N 1
ATOM 4838 C CA . ARG B 1 300 ? -5.348 -8.602 -32.25 1 97.12 300 ARG B CA 1
ATOM 4839 C C . ARG B 1 300 ? -6.207 -7.719 -33.156 1 97.12 300 ARG B C 1
ATOM 4841 O O . ARG B 1 300 ? -6.875 -6.801 -32.656 1 97.12 300 ARG B O 1
ATOM 4848 N N . LYS B 1 301 ? -6.172 -7.973 -34.438 1 96.44 301 LYS B N 1
ATOM 4849 C CA . LYS B 1 301 ? -7.031 -7.254 -35.375 1 96.44 301 LYS B CA 1
ATOM 4850 C C . LYS B 1 301 ? -8.508 -7.457 -35.031 1 96.44 301 LYS B C 1
ATOM 4852 O O . LYS B 1 301 ? -9.336 -6.582 -35.281 1 96.44 301 LYS B O 1
ATOM 4857 N N . GLN B 1 302 ? -8.75 -8.594 -34.469 1 96.5 302 GLN B N 1
ATOM 4858 C CA . GLN B 1 302 ? -10.133 -8.922 -34.125 1 96.5 302 GLN B CA 1
ATOM 4859 C C . GLN B 1 302 ? -10.508 -8.305 -32.781 1 96.5 302 GLN B C 1
ATOM 4861 O O . GLN B 1 302 ? -11.641 -8.461 -32.312 1 96.5 302 GLN B O 1
ATOM 4866 N N . GLY B 1 303 ? -9.531 -7.699 -32.125 1 96.62 303 GLY B N 1
ATOM 4867 C CA . GLY B 1 303 ? -9.844 -6.949 -30.922 1 96.62 303 GLY B CA 1
ATOM 4868 C C . GLY B 1 303 ? -9.359 -7.625 -29.656 1 96.62 303 GLY B C 1
ATOM 4869 O O . GLY B 1 303 ? -9.516 -7.078 -28.547 1 96.62 303 GLY B O 1
ATOM 4870 N N . PHE B 1 304 ? -8.758 -8.82 -29.766 1 97.5 304 PHE B N 1
ATOM 4871 C CA . PHE B 1 304 ? -8.297 -9.531 -28.578 1 97.5 304 PHE B CA 1
ATOM 4872 C C . PHE B 1 304 ? -6.996 -8.93 -28.062 1 97.5 304 PHE B C 1
ATOM 4874 O O . PHE B 1 304 ? -6.074 -8.656 -28.828 1 97.5 304 PHE B O 1
ATOM 4881 N N . VAL B 1 305 ? -6.949 -8.688 -26.766 1 96.44 305 VAL B N 1
ATOM 4882 C CA . VAL B 1 305 ? -5.754 -8.156 -26.125 1 96.44 305 VAL B CA 1
ATOM 4883 C C . VAL B 1 305 ? -5.145 -9.219 -25.203 1 96.44 305 VAL B C 1
ATOM 4885 O O . VAL B 1 305 ? -5.828 -9.773 -24.344 1 96.44 305 VAL B O 1
ATOM 4888 N N . PHE B 1 306 ? -3.943 -9.578 -25.438 1 97.25 306 PHE B N 1
ATOM 4889 C CA . PHE B 1 306 ? -3.188 -10.578 -24.688 1 97.25 306 PHE B CA 1
ATOM 4890 C C . PHE B 1 306 ? -1.696 -10.266 -24.719 1 97.25 306 PHE B C 1
ATOM 4892 O O . PHE B 1 306 ? -1.264 -9.352 -25.422 1 97.25 306 PHE B O 1
ATOM 4899 N N . TYR B 1 307 ? -0.947 -10.992 -23.922 1 95.31 307 TYR B N 1
ATOM 4900 C CA . TYR B 1 307 ? 0.489 -10.742 -23.891 1 95.31 307 TYR B CA 1
ATOM 4901 C C . TYR B 1 307 ? 1.253 -11.82 -24.656 1 95.31 307 TYR B C 1
ATOM 4903 O O . TYR B 1 307 ? 0.89 -12.992 -24.609 1 95.31 307 TYR B O 1
ATOM 4911 N N . ASP B 1 308 ? 2.254 -11.344 -25.312 1 96.25 308 ASP B N 1
ATOM 4912 C CA . ASP B 1 308 ? 3.227 -12.266 -25.891 1 96.25 308 ASP B CA 1
ATOM 4913 C C . ASP B 1 308 ? 4.062 -12.938 -24.797 1 96.25 308 ASP B C 1
ATOM 4915 O O . ASP B 1 308 ? 4.336 -12.328 -23.75 1 96.25 308 ASP B O 1
ATOM 4919 N N . TRP B 1 309 ? 4.344 -14.164 -24.984 1 94.94 309 TRP B N 1
ATOM 4920 C CA . TRP B 1 309 ? 5.227 -14.93 -24.109 1 94.94 309 TRP B CA 1
ATOM 4921 C C . TRP B 1 309 ? 6.383 -15.531 -24.891 1 94.94 309 TRP B C 1
ATOM 4923 O O . TRP B 1 309 ? 6.328 -16.688 -25.297 1 94.94 309 TRP B O 1
ATOM 4933 N N . GLY B 1 310 ? 7.422 -14.734 -25.062 1 89.69 310 GLY B N 1
ATOM 4934 C CA . GLY B 1 310 ? 8.492 -15.078 -25.969 1 89.69 310 GLY B CA 1
ATOM 4935 C C . GLY B 1 310 ? 8.133 -14.867 -27.438 1 89.69 310 GLY B C 1
ATOM 4936 O O . GLY B 1 310 ? 7.254 -14.055 -27.75 1 89.69 310 GLY B O 1
ATOM 4937 N N . HIS B 1 311 ? 8.852 -15.57 -28.312 1 91.38 311 HIS B N 1
ATOM 4938 C CA . HIS B 1 311 ? 8.703 -15.32 -29.734 1 91.38 311 HIS B CA 1
ATOM 4939 C C . HIS B 1 311 ? 7.633 -16.219 -30.344 1 91.38 311 HIS B C 1
ATOM 4941 O O . HIS B 1 311 ? 7.109 -15.93 -31.422 1 91.38 311 HIS B O 1
ATOM 4947 N N . ASP B 1 312 ? 7.281 -17.234 -29.594 1 95.5 312 ASP B N 1
ATOM 4948 C CA . ASP B 1 312 ? 6.453 -18.219 -30.297 1 95.5 312 ASP B CA 1
ATOM 4949 C C . ASP B 1 312 ? 5.211 -18.562 -29.484 1 95.5 312 ASP B C 1
ATOM 4951 O O . ASP B 1 312 ? 4.531 -19.562 -29.781 1 95.5 312 ASP B O 1
ATOM 4955 N N . LYS B 1 313 ? 4.914 -17.812 -2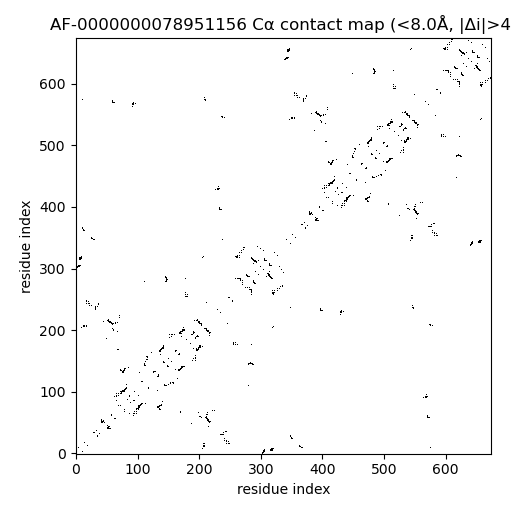8.359 1 97.62 313 LYS B N 1
ATOM 4956 C CA . LYS B 1 313 ? 3.764 -18.141 -27.531 1 97.62 313 LYS B CA 1
ATOM 4957 C C . LYS B 1 313 ? 2.998 -16.875 -27.141 1 97.62 313 LYS B C 1
ATOM 4959 O O . LYS B 1 313 ? 3.533 -15.773 -27.219 1 97.62 313 LYS B O 1
ATOM 4964 N N . ILE B 1 314 ? 1.784 -17.047 -26.812 1 98.12 314 ILE B N 1
ATOM 4965 C CA . ILE B 1 314 ? 0.991 -16.031 -26.141 1 98.12 314 ILE B CA 1
ATOM 4966 C C . ILE B 1 314 ? 0.461 -16.594 -24.812 1 98.12 314 ILE B C 1
ATOM 4968 O O . ILE B 1 314 ? 0.418 -17.812 -24.625 1 98.12 314 ILE B O 1
ATOM 4972 N N . ARG B 1 315 ? 0.184 -15.758 -23.938 1 98.31 315 ARG B N 1
ATOM 4973 C CA . ARG B 1 315 ? -0.525 -16.094 -22.703 1 98.31 315 ARG B CA 1
ATOM 4974 C C . ARG B 1 315 ? -1.93 -15.492 -22.703 1 98.31 315 ARG B C 1
ATOM 4976 O O . ARG B 1 315 ? -2.105 -14.297 -22.969 1 98.31 315 ARG B O 1
ATOM 4983 N N . LEU B 1 316 ? -2.871 -16.312 -22.531 1 98.31 316 LEU B N 1
ATOM 4984 C CA . LEU B 1 316 ? -4.254 -15.898 -22.297 1 98.31 316 LEU B CA 1
ATOM 4985 C C . LEU B 1 316 ? -4.656 -16.125 -20.844 1 98.31 316 LEU B C 1
ATOM 4987 O O . LEU B 1 316 ? -4.48 -17.219 -20.312 1 98.31 316 LEU B O 1
ATOM 4991 N N . VAL B 1 317 ? -5.184 -15.109 -20.203 1 98.38 317 VAL B N 1
ATOM 4992 C CA . VAL B 1 317 ? -5.617 -15.211 -18.828 1 98.38 317 VAL B CA 1
ATOM 4993 C C . VAL B 1 317 ? -7.129 -15.008 -18.734 1 98.38 317 VAL B C 1
ATOM 4995 O O . VAL B 1 317 ? -7.645 -13.969 -19.156 1 98.38 317 VAL B O 1
ATOM 4998 N N . ALA B 1 318 ? -7.809 -16 -18.219 1 98.38 318 ALA B N 1
ATOM 4999 C CA . ALA B 1 318 ? -9.25 -15.914 -18.016 1 98.38 318 ALA B CA 1
ATOM 5000 C C . ALA B 1 318 ? -9.57 -15.242 -16.672 1 98.38 318 ALA B C 1
ATOM 5002 O O . ALA B 1 318 ? -8.969 -15.562 -15.656 1 98.38 318 ALA B O 1
ATOM 5003 N N . SER B 1 319 ? -10.484 -14.352 -16.703 1 97.5 319 SER B N 1
ATOM 5004 C CA . SER B 1 319 ? -10.945 -13.68 -15.484 1 97.5 319 SER B CA 1
ATOM 5005 C C . SER B 1 319 ? -12.273 -14.242 -15 1 97.5 319 SER B C 1
ATOM 5007 O O . SER B 1 319 ? -13.039 -14.805 -15.789 1 97.5 319 SER B O 1
ATOM 5009 N N . TRP B 1 320 ? -12.531 -14.031 -13.758 1 97.69 320 TRP B N 1
ATOM 5010 C CA . TRP B 1 320 ? -13.75 -14.57 -13.156 1 97.69 320 TRP B CA 1
ATOM 5011 C C . TRP B 1 320 ? -14.992 -13.961 -13.805 1 97.69 320 TRP B C 1
ATOM 5013 O O . TRP B 1 320 ? -16.047 -14.594 -13.844 1 97.69 320 TRP B O 1
ATOM 5023 N N . ASP B 1 321 ? -14.875 -12.766 -14.297 1 97.06 321 ASP B N 1
ATOM 5024 C CA . ASP B 1 321 ? -16.016 -12.023 -14.812 1 97.06 321 ASP B CA 1
ATOM 5025 C C . ASP B 1 321 ? -16 -11.961 -16.328 1 97.06 321 ASP B C 1
ATOM 5027 O O . ASP B 1 321 ? -16.516 -11.008 -16.938 1 97.06 321 ASP B O 1
ATOM 5031 N N . GLN B 1 322 ? -15.344 -12.914 -16.969 1 96.69 322 GLN B N 1
ATOM 5032 C CA . GLN B 1 322 ? -15.258 -12.93 -18.438 1 96.69 322 GLN B CA 1
ATOM 5033 C C . GLN B 1 322 ? -16.641 -13.047 -19.062 1 96.69 322 GLN B C 1
ATOM 5035 O O . GLN B 1 322 ? -17.375 -14.016 -18.797 1 96.69 322 GLN B O 1
ATOM 5040 N N . PRO B 1 323 ? -17.031 -12.086 -19.875 1 95.69 323 PRO B N 1
ATOM 5041 C CA . PRO B 1 323 ? -18.344 -12.195 -20.531 1 95.69 323 PRO B CA 1
ATOM 5042 C C . PRO B 1 323 ? -18.422 -13.383 -21.484 1 95.69 323 PRO B C 1
ATOM 5044 O O . PRO B 1 323 ? -17.469 -13.664 -22.203 1 95.69 323 PRO B O 1
ATOM 5047 N N . GLU B 1 324 ? -19.578 -13.992 -21.516 1 97 324 GLU B N 1
ATOM 5048 C CA . GLU B 1 324 ? -19.812 -15.188 -22.312 1 97 324 GLU B CA 1
ATOM 5049 C C . GLU B 1 324 ? -19.578 -14.898 -23.797 1 97 324 GLU B C 1
ATOM 5051 O O . GLU B 1 324 ? -18.969 -15.711 -24.516 1 97 324 GLU B O 1
ATOM 5056 N N . HIS B 1 325 ? -20.031 -13.766 -24.266 1 97 325 HIS B N 1
ATOM 5057 C CA . HIS B 1 325 ? -19.906 -13.461 -25.688 1 97 325 HIS B CA 1
ATOM 5058 C C . HIS B 1 325 ? -18.453 -13.297 -26.094 1 97 325 HIS B C 1
ATOM 5060 O O . HIS B 1 325 ? -18.078 -13.586 -27.234 1 97 325 HIS B O 1
ATOM 5066 N N . GLU B 1 326 ? -17.609 -12.805 -25.156 1 96.69 326 GLU B N 1
ATOM 5067 C CA . GLU B 1 326 ? -16.172 -12.664 -25.422 1 96.69 326 GLU B CA 1
ATOM 5068 C C . GLU B 1 326 ? -15.5 -14.031 -25.484 1 96.69 326 GLU B C 1
ATOM 5070 O O . GLU B 1 326 ? -14.602 -14.25 -26.297 1 96.69 326 GLU B O 1
ATOM 5075 N N . VAL B 1 327 ? -15.938 -14.945 -24.609 1 97.62 327 VAL B N 1
ATOM 5076 C CA . VAL B 1 327 ? -15.398 -16.297 -24.578 1 97.62 327 VAL B CA 1
ATOM 5077 C C . VAL B 1 327 ? -15.734 -17.016 -25.891 1 97.62 327 VAL B C 1
ATOM 5079 O O . VAL B 1 327 ? -14.859 -17.625 -26.516 1 97.62 327 VAL B O 1
ATOM 5082 N N . VAL B 1 328 ? -16.953 -16.859 -26.281 1 97.75 328 VAL B N 1
ATOM 5083 C CA . VAL B 1 328 ? -17.422 -17.5 -27.5 1 97.75 328 VAL B CA 1
ATOM 5084 C C . VAL B 1 328 ? -16.656 -16.938 -28.703 1 97.75 328 VAL B C 1
ATOM 5086 O O . VAL B 1 328 ? -16.25 -17.688 -29.594 1 97.75 328 VAL B O 1
ATOM 5089 N N . ALA B 1 329 ? -16.453 -15.633 -28.672 1 97.62 329 ALA B N 1
ATOM 5090 C CA . ALA B 1 329 ? -15.703 -14.992 -29.766 1 97.62 329 ALA B CA 1
ATOM 5091 C C . ALA B 1 329 ? -14.281 -15.531 -29.844 1 97.62 329 ALA B C 1
ATOM 5093 O O . ALA B 1 329 ? -13.766 -15.789 -30.938 1 97.62 329 ALA B O 1
ATOM 5094 N N . LEU B 1 330 ? -13.656 -15.68 -28.734 1 97.75 330 LEU B N 1
ATOM 5095 C CA . LEU B 1 330 ? -12.281 -16.172 -28.734 1 97.75 330 LEU B CA 1
ATOM 5096 C C . LEU B 1 330 ? -12.227 -17.641 -29.172 1 97.75 330 LEU B C 1
ATOM 5098 O O . LEU B 1 330 ? -11.328 -18.031 -29.922 1 97.75 330 LEU B O 1
ATOM 5102 N N . GLU B 1 331 ? -13.148 -18.406 -28.656 1 97.56 331 GLU B N 1
ATOM 5103 C CA . GLU B 1 331 ? -13.227 -19.797 -29.078 1 97.56 331 GLU B CA 1
ATOM 5104 C C . GLU B 1 331 ? -13.297 -19.906 -30.594 1 97.56 331 GLU B C 1
ATOM 5106 O O . GLU B 1 331 ? -12.562 -20.703 -31.203 1 97.56 331 GLU B O 1
ATOM 5111 N N . LYS B 1 332 ? -14.156 -19.156 -31.156 1 97.06 332 LYS B N 1
ATOM 5112 C CA . LYS B 1 332 ? -14.336 -19.172 -32.594 1 97.06 332 LYS B CA 1
ATOM 5113 C C . LYS B 1 332 ? -13.055 -18.75 -33.312 1 97.06 332 LYS B C 1
ATOM 5115 O O . LYS B 1 332 ? -12.656 -19.375 -34.312 1 97.06 332 LYS B O 1
ATOM 5120 N N . ALA B 1 333 ? -12.484 -17.688 -32.844 1 97.25 333 ALA B N 1
ATOM 5121 C CA . ALA B 1 333 ? -11.266 -17.156 -33.469 1 97.25 333 ALA B CA 1
ATOM 5122 C C . ALA B 1 333 ? -10.141 -18.188 -33.406 1 97.25 333 ALA B C 1
ATOM 5124 O O . ALA B 1 333 ? -9.391 -18.344 -34.375 1 97.25 333 ALA B O 1
ATOM 5125 N N . LEU B 1 334 ? -10 -18.859 -32.312 1 96.5 334 LEU B N 1
ATOM 5126 C CA . LEU B 1 334 ? -8.938 -19.844 -32.125 1 96.5 334 LEU B CA 1
ATOM 5127 C C . LEU B 1 334 ? -9.172 -21.078 -33 1 96.5 334 LEU B C 1
ATOM 5129 O O . LEU B 1 334 ? -8.219 -21.641 -33.531 1 96.5 334 LEU B O 1
ATOM 5133 N N . LYS B 1 335 ? -10.414 -21.438 -33.094 1 94.75 335 LYS B N 1
ATOM 5134 C CA . LYS B 1 335 ? -10.75 -22.594 -33.938 1 94.75 335 LYS B CA 1
ATOM 5135 C C . LYS B 1 335 ? -10.422 -22.312 -35.406 1 94.75 335 LYS B C 1
ATOM 5137 O O . LYS B 1 335 ? -10.117 -23.25 -36.156 1 94.75 335 LYS B O 1
ATOM 5142 N N . ALA B 1 336 ? -10.414 -21.109 -35.719 1 93 336 ALA B N 1
ATOM 5143 C CA . ALA B 1 336 ? -10.188 -20.703 -37.125 1 93 336 ALA B CA 1
ATOM 5144 C C . ALA B 1 336 ? -8.703 -20.625 -37.438 1 93 336 ALA B C 1
ATOM 5146 O O . ALA B 1 336 ? -8.312 -20.469 -38.594 1 93 336 ALA B O 1
ATOM 5147 N N . LEU B 1 337 ? -7.891 -20.672 -36.469 1 89.81 337 LEU B N 1
ATOM 5148 C CA . LEU B 1 337 ? -6.453 -20.625 -36.719 1 89.81 337 LEU B CA 1
ATOM 5149 C C . LEU B 1 337 ? -5.941 -21.953 -37.25 1 89.81 337 LEU B C 1
ATOM 5151 O O . LEU B 1 337 ? -4.992 -21.969 -38.031 1 89.81 337 LEU B O 1
#

Sequence (674 aa):
MQSIRFFSDNAATVAAPVMDAIIAANQSDMAYDSDKWSQKLDAIFSELFGTDVTAHWAVTGTAANALSLSAICPPFGGVLCSQDAHVQTDEGGAPEFYTGGSKLLLVPGEGAKITPEALKTRAEAIADSVHMVQPHAVTITNSTELGQVYTPEETAAIGAVAREKGLRFHLDGARFANAVAALGCNPADLTWKAGVDLMSFGFTKNGAMAAEAIVFFDRELAAHNKRRRKRAGHLLSKGRFIAAQIEAMLKNDLWLDLARSSNTVAKRIAEAVDPKRHAYPVKANEVFLFISMEERAELRKQGFVFYDWGHDKIRLVASWDQPEHEVVALEKALKALMQSIRFFSDNAATVAAPVMDAIIAANQSDMAYDSDKWSQKLDAIFSELFGTDVTAHWAVTGTAANALSLSAICPPFGGVLCSQDAHVQTDEGGAPEFYTGGSKLLLVPGEGAKITPEALKTRAEAIADSVHMVQPHAVTITNSTELGQVYTPEETAAIGAVAREKGLRFHLDGARFANAVAALGCNPADLTWKAGVDLMSFGFTKNGAMAAEAIVFFDRELAAHNKRRRKRAGHLLSKGRFIAAQIEAMLKNDLWLDLARSSNTVAKRIAEAVDPKRHAYPVKANEVFLFISMEERAELRKQGFVFYDWGHDKIRLVASWDQPEHEVVALEKALKAL

pLDDT: mean 96.89, std 3.84, range [47.78, 98.94]

Solvent-accessible surface area (backbone atoms only — not comparable to full-atom values): 32516 Å² total; per-residue (Å²): 126,77,77,40,83,22,55,48,27,46,21,51,43,52,37,67,67,30,53,50,31,36,60,70,52,59,49,69,46,56,45,28,67,67,13,78,44,35,64,42,36,30,58,56,51,15,60,69,48,74,44,81,38,42,47,43,77,30,58,25,63,54,34,26,46,17,54,53,47,37,60,54,26,54,34,73,20,17,34,34,27,26,71,52,29,55,72,70,67,71,26,64,53,16,48,31,58,58,21,65,51,28,41,81,41,71,24,70,58,65,61,43,35,65,44,47,66,43,47,51,50,54,59,65,68,52,65,96,42,95,88,43,71,46,76,28,23,36,43,49,48,32,30,18,83,54,16,29,64,72,47,44,68,57,39,27,44,40,25,51,49,27,59,73,70,68,28,44,32,38,35,41,14,57,40,29,40,26,32,34,48,58,67,68,55,62,62,29,45,63,27,56,77,14,49,32,34,32,31,24,45,35,32,33,51,52,30,33,71,50,26,23,28,32,41,20,53,44,50,74,60,47,75,56,43,65,59,51,34,39,24,59,28,59,61,41,43,46,29,36,49,37,29,26,31,51,52,39,33,60,44,91,46,42,38,39,54,31,21,42,44,7,25,49,51,26,49,51,47,54,70,35,37,65,72,87,32,46,73,46,73,73,53,21,29,32,40,37,33,53,44,54,69,67,56,51,51,52,43,40,73,73,22,45,41,59,40,75,50,75,87,47,26,34,39,39,24,38,26,55,80,61,54,65,71,58,51,52,48,47,30,53,55,49,57,69,104,126,75,78,39,83,22,55,47,28,46,22,50,41,52,38,65,66,30,53,50,29,37,61,71,52,59,49,71,46,56,47,27,68,66,13,77,44,35,64,41,37,29,60,55,50,15,61,68,49,73,44,81,38,43,46,43,75,28,58,23,62,55,34,24,47,16,56,52,47,37,59,55,25,55,35,73,20,16,35,33,28,25,70,51,29,55,73,71,67,70,26,65,54,17,48,32,60,59,21,66,50,28,41,80,41,70,28,70,59,64,61,42,35,66,44,46,66,44,48,50,52,55,58,65,68,50,65,96,42,96,88,44,71,46,75,28,24,35,44,48,46,30,31,17,83,56,16,29,63,73,46,43,68,57,36,28,45,38,24,49,49,26,58,74,71,67,29,45,32,39,35,42,14,56,40,30,40,26,33,36,47,59,68,70,54,63,64,29,46,64,26,56,77,15,48,31,34,32,32,24,45,36,32,31,52,51,30,33,71,49,23,22,29,32,40,20,53,44,49,75,60,47,76,56,43,66,59,50,35,40,23,59,27,60,60,39,42,46,29,36,48,37,30,26,30,52,52,39,33,61,44,89,46,41,39,39,53,33,20,41,44,7,25,51,51,26,48,52,48,53,70,35,35,67,73,88,32,45,71,46,73,72,53,21,29,30,42,37,34,51,45,53,68,67,56,52,50,52,45,41,74,74,21,45,41,60,40,75,50,74,86,47,26,34,38,39,23,37,28,54,80,62,53,67,70,59,52,53,51,48,31,54,55,49,58,68,105

Foldseek 3Di:
DAFAEFAALLVDAFDPLLVVLLVVLPDDAFWFCRGPLNVCVQVLVCVQQVHGKDKDKFFDLLCLVLLLLLLFAAQLAEEEFACQACCNPPSPCSNNVLRVHYYYQHFYDPLRDHALVSVLVSQVVFDPDPVTHHHAAYEGEAVGPNQRGQDLVRLLSNLVSCVVSNHAYEYEYQPVLQNCLLRVDRSNSNDVVSNHQWYKHHCSSQRHVGIIMIIGPPHVSCVCSVVSCVVVVGRGGHCSSRSSSVCSCSPPVVSNLLQNQLLVLQVLLCVLADVVQFPDDNRGNKTKGFAAPVLVVVVVVVNYDHADDPHGITMTGGYSPRDPVSSVVSSVSNNVD/DAFAEFAALLVDAFDPLLVVLLVVLPDDAFWFQPGPLNVCVQVLVCVQQVHGKDKDKFFDLLCLVLLLLLLFAAQLAEEEFACQACCNPPSPCSNNVLRVHYYYQHFYDPLRDHALVSVLVSQVVFDPDPPTHHHAAYEGEAVGPNQRGQDLVRLLSNLVSCVVSNHAYEYEYQPVLQNCLLRVDRSNSNDVVSNHQKYKHHCSSQRHVGIIMIIGPPHVSCVCSVVSCVVVVGRGGHCSSRSSSVCSCSPPVVSNLLQNQLLVLQVLLCVLADVVQFPDDNRGNKTKGFAAPVLVVVVVVVNYDHADDPHGITMTGGYSPRDPVSSVVSSVSRNVD

Organism: Zymomonas mobilis subsp. mobilis (strain ATCC 31821 / ZM4 / CP4) (NCBI:txid264203)